Protein AF-A0A078JDI0-F1 (afdb_monomer)

Foldseek 3Di:
DVVVVVLVVQACAPAEEEQEQLLDDPSVVVQVSNQVRHYQYEYEDQDPVSQVVSVVVCVVVVGNYHYDYAQLLDPVRLLVRLVVSCVVSVLAHQEYEAEFADFDWDAPVPDDPVNLSVRCSGLAVSLVSNCVSSVSNNVVNVRHDYHYDADVLQEAPDRIGVSSVVSRHDADQEEEEEQDPVVVVVVVVVCVVRVHNYHYDYADLLDPVRLLVVLVVVCVVVVLADAEAELEWADDDWDDPVPDDPVNLSVRCSGQAVSLVSNCVSSLSNNLVNLRHEYEYAAALLLVPPPPTDPSSNVSSVVLLVVQLVCCVVCVVSNHAGEYEHEYAEPDVNPVPVDDPVSQQVLLVLQPVSHHHYPVLVVVVSVCCSDVVVSVPHSYYHYRYNCNSVPDDDDDPPD

Mean predicted aligned error: 15.08 Å

InterPro domains:
  IPR002347 Short-chain dehydrogenase/reductase SDR [PF00106] (15-170)
  IPR002347 Short-chain dehydrogenase/reductase SDR [PF13561] (171-389)
  IPR002347 Short-chain dehydrogenase/reductase SDR [PR00080] (224-235)
  IPR002347 Short-chain dehydrogenase/reductase SDR [PR00080] (277-285)
  IPR002347 Short-ch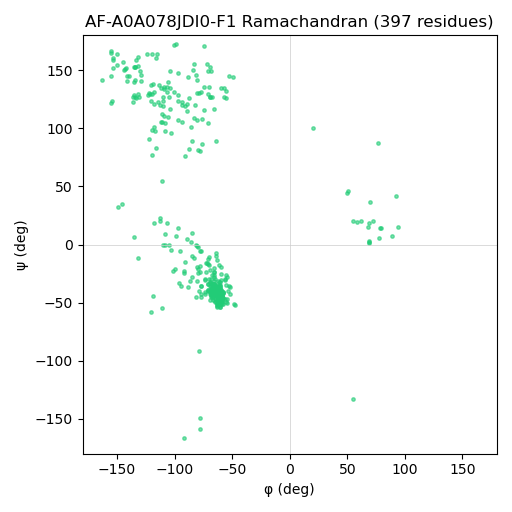ain dehydrogenase/reductase SDR [PR00080] (297-316)
  IPR002347 Short-chain dehydrogenase/reductase SDR [PR00081] (16-33)
  IPR002347 Short-chain dehydrogenase/reductase SDR [PR00081] (91-102)
  IPR002347 Short-chain dehydrogenase/reductase SDR [PR00081] (138-154)
  IPR020904 Short-chain dehydrogenase/reductase, conserved site [PS00061] (151-179)
  IPR020904 Short-chain dehydrogenase/reductase, conserved site [PS00061] (284-312)
  IPR036291 NAD(P)-binding domain superfamily [SSF51735] (9-170)
  IPR036291 NAD(P)-binding domain superfamily [SSF51735] (171-390)
  IPR045000 Tropinone reductase [PTHR42898] (169-394)

Nearest PDB structures (foldseek):
  5ff9-assembly1_C  TM=8.479E-01  e=9.701E-28  Narcissus pseudonarcissus
  5ff9-assembly1_B  TM=6.289E-01  e=5.044E-28  Narcissus pseudonarcissus
  5feu-assembly1_A  TM=5.277E-01  e=5.327E-28  Narcissus pseudonarcissus
  6y4d-assembly1_A  TM=5.076E-01  e=6.995E-28  Zephyranthes treatiae
  2ae1-assembly1_A  TM=6.088E-01  e=2.661E-25  Datura stramonium

Solvent-accessible surface area (backbone atoms only — not comparable to full-atom values): 21263 Å² total; per-residue (Å²): 119,74,73,57,62,56,49,61,74,68,49,33,67,88,35,30,34,39,33,33,39,23,72,48,70,70,28,28,53,50,50,53,53,45,29,73,33,42,20,40,35,39,30,25,30,71,52,58,70,62,41,51,51,51,44,51,52,39,47,74,73,71,36,54,58,49,73,47,74,34,52,58,62,39,69,71,42,47,51,52,50,52,53,49,50,32,64,77,40,76,40,27,34,23,34,40,34,40,45,46,68,69,80,79,80,39,49,68,91,72,61,48,74,66,56,47,50,49,32,40,32,30,38,35,50,28,47,51,51,50,49,62,70,39,43,67,20,21,59,68,46,77,58,49,46,80,44,75,64,73,51,72,48,11,71,44,94,49,90,54,26,54,62,51,18,59,51,38,48,68,82,74,82,43,77,48,70,35,70,50,58,70,64,46,52,53,52,45,51,54,38,47,75,72,69,48,57,60,49,73,46,76,33,49,58,65,40,67,70,41,49,53,52,50,49,53,52,50,35,63,76,40,77,42,37,40,42,71,46,74,40,60,64,70,70,82,80,79,49,61,75,92,72,58,48,74,65,57,50,51,51,34,41,36,35,39,34,49,28,46,52,51,51,49,61,72,40,42,68,21,18,41,65,44,63,54,11,31,36,39,35,55,43,28,36,48,31,78,40,88,76,93,63,28,64,63,48,22,48,32,23,27,49,46,40,51,46,17,33,50,46,20,64,74,32,41,92,48,45,28,34,14,29,16,37,15,38,43,69,42,71,41,71,68,47,66,77,71,47,59,71,66,59,52,50,53,50,17,73,64,18,74,67,59,48,67,44,51,61,65,67,55,49,53,50,55,54,48,59,68,34,79,91,26,71,88,62,52,37,44,71,47,75,56,37,59,53,41,89,73,64,80,86,85,86,72,90,82,126

Sequence (399 aa):
MAGEDQRRRWSLQGKTALVTGGTKGIGHAIVEELAGFGAIIHTCARDEAHLNECLSDWKNKGFQVTGSVCDASSWTEREKLMQTVSTLFDAKLSILINNVGAIRSKPTIENTAEDFSFHISTNLESAYHFSQLAHPLLKSSGCGNIVFISSVAGVVSFGISSIYCATKGFGAIIHTCARDEAHLNECLSDWKKKGFQVTGSVCDASSWTEREKLMQTVSTLFDAKLSILINNVGAIRSKPTIENTAEDFSFHISTNLESAYHFSQLAHPLLKSSGCGSIVFISSVTGVVSCGVSSIYSATKGAMNQLARNLACEWASDGIRAIAIAPAVIATPLVEYGFDDEFKKAMESTNPLGRLGKPEEVASLVAFLCMPAASYITGQTICVDGGLSVKGFSYQPHA

pLDDT: mean 83.12, std 15.09, range [31.0, 98.5]

Secondary structure (DSSP, 8-state):
-HHHHHHHHT--TT-EEEEETTTSHHHHHHHHHHHHTT-EEEEEES-HHHHHHHHHHHHHTT--EEEEE--TT-HHHHHHHHHHHHHHTTT---EEEE---------GGG--HHHHHHHHIIIIIHHHHHHHHHHHHHHHTSS-EEEE---GGGTS--SS-HHHHHHH-----EEEEES-HHHHHHHHHHHHHTT--EEEEE--TT-HHHHHHHHHHHHHHTTT---EEEE---------GGG--HHHHHHHIIIIIIHHHHHHHHHHHHHHHHTS-EEEEE--GGGTS--SS-HHHHHHHHHHHHHHHHHHHHTGGGT-EEEEEEE-SB-SHHHHHHS-HHHHHHHHHHSTTSSPBPHHHHHHHHHHHHSGGGTT--S-EEEESTTGGG------S--

Organism: Brassica napus (NCBI:txid3708)

Structure (mmCIF, N/CA/C/O backbone):
data_AF-A0A078JDI0-F1
#
_entry.id   AF-A0A078JDI0-F1
#
loop_
_atom_site.group_PDB
_atom_site.id
_atom_site.type_symbol
_atom_site.label_atom_id
_atom_site.label_alt_id
_atom_site.label_comp_id
_atom_site.label_asym_id
_atom_site.label_entity_id
_atom_site.label_seq_id
_atom_site.pdbx_PDB_ins_code
_atom_site.Cartn_x
_atom_site.Cartn_y
_atom_site.Cartn_z
_atom_site.occupancy
_atom_site.B_iso_or_equiv
_atom_site.auth_seq_id
_atom_site.auth_comp_id
_atom_site.auth_asym_id
_atom_site.auth_atom_id
_atom_site.pdbx_PDB_model_num
ATOM 1 N N . MET A 1 1 ? -29.525 -24.671 -8.261 1.00 44.69 1 MET A N 1
ATOM 2 C CA . MET A 1 1 ? -28.460 -24.825 -7.243 1.00 44.69 1 MET A CA 1
ATOM 3 C C . MET A 1 1 ? -27.454 -23.661 -7.192 1.00 44.69 1 MET A C 1
ATOM 5 O O . MET A 1 1 ? -26.904 -23.440 -6.128 1.00 44.69 1 MET A O 1
ATOM 9 N N . ALA A 1 2 ? -27.265 -22.835 -8.238 1.00 39.09 2 ALA A N 1
ATOM 10 C CA . ALA A 1 2 ? -26.361 -21.663 -8.180 1.00 39.09 2 ALA A CA 1
ATOM 11 C C . ALA A 1 2 ? -26.790 -20.534 -7.203 1.00 39.09 2 ALA A C 1
ATOM 13 O O . ALA A 1 2 ? -25.954 -19.771 -6.728 1.00 39.09 2 ALA A O 1
ATOM 14 N N . GLY A 1 3 ? -28.084 -20.435 -6.868 1.00 40.25 3 GLY A N 1
ATOM 15 C CA . GLY A 1 3 ? -28.626 -19.377 -5.999 1.00 40.25 3 GLY A CA 1
ATOM 16 C C . GLY A 1 3 ? -28.502 -19.610 -4.484 1.00 40.25 3 GLY A C 1
ATOM 17 O O . GLY A 1 3 ? -28.750 -18.678 -3.720 1.00 40.25 3 GLY A O 1
ATOM 18 N N . GLU A 1 4 ? -28.146 -20.816 -4.029 1.00 38.16 4 GLU A N 1
ATOM 19 C CA . GLU A 1 4 ? -27.865 -21.096 -2.605 1.00 38.16 4 GLU A CA 1
ATOM 20 C C . GLU A 1 4 ? -26.397 -20.828 -2.258 1.00 38.16 4 GLU A C 1
ATOM 22 O O . GLU A 1 4 ? -26.102 -20.275 -1.201 1.00 38.16 4 GLU A O 1
ATOM 27 N N . ASP A 1 5 ? -25.480 -21.121 -3.180 1.00 39.25 5 ASP A N 1
ATOM 28 C CA . ASP A 1 5 ? -24.040 -20.920 -2.987 1.00 39.25 5 ASP A CA 1
ATOM 29 C C . ASP A 1 5 ? -23.643 -19.430 -3.055 1.00 39.25 5 ASP A C 1
ATOM 31 O O . ASP A 1 5 ? -22.752 -18.962 -2.347 1.00 39.25 5 ASP A O 1
ATOM 35 N N . GLN A 1 6 ? -24.375 -18.627 -3.839 1.00 36.38 6 GLN A N 1
ATOM 36 C CA . GLN A 1 6 ? -24.262 -17.162 -3.822 1.00 36.38 6 GLN A CA 1
ATOM 37 C C . GLN A 1 6 ? -24.776 -16.554 -2.507 1.00 36.38 6 GLN A C 1
ATOM 39 O O . GLN A 1 6 ? -24.150 -15.635 -1.985 1.00 36.38 6 GLN A O 1
ATOM 44 N N . ARG A 1 7 ? -25.865 -17.098 -1.940 1.00 44.94 7 ARG A N 1
ATOM 45 C CA . ARG A 1 7 ? -26.418 -16.668 -0.642 1.00 44.94 7 ARG A CA 1
ATOM 46 C C . ARG A 1 7 ? -25.513 -17.029 0.536 1.00 44.94 7 ARG A C 1
ATOM 48 O O . ARG A 1 7 ? -25.446 -16.265 1.488 1.00 44.94 7 ARG A O 1
ATOM 55 N N . ARG A 1 8 ? -24.768 -18.138 0.463 1.00 50.22 8 ARG A N 1
ATOM 56 C CA . ARG A 1 8 ? -23.775 -18.510 1.489 1.00 50.22 8 ARG A CA 1
ATOM 57 C C . ARG A 1 8 ? -22.541 -17.601 1.512 1.00 50.22 8 ARG A C 1
ATOM 59 O O . ARG A 1 8 ? -21.971 -17.412 2.579 1.00 50.22 8 ARG A O 1
ATOM 66 N N . ARG A 1 9 ? -22.139 -17.024 0.370 1.00 52.31 9 ARG A N 1
ATOM 67 C CA . ARG A 1 9 ? -20.996 -16.086 0.290 1.00 52.31 9 ARG A CA 1
ATOM 68 C C . ARG A 1 9 ? -21.288 -14.701 0.873 1.00 52.31 9 ARG A C 1
ATOM 70 O O . ARG A 1 9 ? -20.370 -14.064 1.374 1.00 52.31 9 ARG A O 1
ATOM 77 N N . TRP A 1 10 ? -22.541 -14.253 0.813 1.00 69.12 10 TRP A N 1
ATOM 78 C CA . TRP A 1 10 ? -23.002 -12.958 1.329 1.00 69.12 10 TRP A CA 1
ATOM 79 C C . TRP A 1 10 ? -23.904 -13.162 2.546 1.00 69.12 10 TRP A C 1
ATOM 81 O O . TRP A 1 10 ? -25.061 -12.752 2.561 1.00 69.12 10 TRP A O 1
ATOM 91 N N . SER A 1 11 ? -23.393 -13.876 3.548 1.00 77.12 11 SER A N 1
ATOM 92 C CA . SER A 1 11 ? -24.109 -14.124 4.794 1.00 77.12 11 SER A CA 1
ATOM 93 C C . SER A 1 11 ? -23.160 -14.058 5.981 1.00 77.12 11 SER A C 1
ATOM 95 O O . SER A 1 11 ? -22.030 -14.541 5.931 1.00 77.12 11 SER A O 1
ATOM 97 N N . LEU A 1 12 ? -23.659 -13.479 7.067 1.00 82.38 12 LEU A N 1
ATOM 98 C CA . LEU A 1 12 ? -23.045 -13.460 8.388 1.00 82.38 12 LEU A CA 1
ATOM 99 C C . LEU A 1 12 ? -23.864 -14.279 9.393 1.00 82.38 12 LEU A C 1
ATOM 101 O O . LEU A 1 12 ? -23.715 -14.103 10.601 1.00 82.38 12 LEU A O 1
ATOM 105 N N . GLN A 1 13 ? -24.712 -15.194 8.912 1.00 85.31 13 GLN A N 1
ATOM 106 C CA . GLN A 1 13 ? -25.528 -16.044 9.770 1.00 85.31 13 GLN A CA 1
ATOM 107 C C . GLN A 1 13 ? -24.643 -16.814 10.761 1.00 85.31 13 GLN A C 1
ATOM 109 O O . GLN A 1 13 ? -23.697 -17.504 10.376 1.00 85.31 13 GLN A O 1
ATOM 114 N N . GLY A 1 14 ? -24.955 -16.688 12.052 1.00 83.06 14 GLY A N 1
ATOM 115 C CA . GLY A 1 14 ? -24.195 -17.329 13.129 1.00 83.06 14 GLY A CA 1
ATOM 116 C C . GLY A 1 14 ? -22.876 -16.635 13.485 1.00 83.06 14 GLY A C 1
ATOM 117 O O . GLY A 1 14 ? -22.131 -17.159 14.310 1.00 83.06 14 GLY A O 1
ATOM 118 N N . LYS A 1 15 ? -22.571 -15.470 12.895 1.00 90.75 15 LYS A N 1
ATOM 119 C CA . LYS A 1 15 ? -21.456 -14.614 13.319 1.00 90.75 15 LYS A CA 1
ATOM 120 C C . LYS A 1 15 ? -21.915 -13.640 14.396 1.00 90.75 15 LYS A C 1
ATOM 122 O O . LYS A 1 15 ? -23.029 -13.125 14.355 1.00 90.75 15 LYS A O 1
ATOM 127 N N . THR A 1 16 ? -21.022 -13.369 15.337 1.00 97.00 16 THR A N 1
ATOM 128 C CA . THR A 1 16 ? -21.216 -12.415 16.434 1.00 97.00 16 THR A CA 1
ATOM 129 C C . THR A 1 16 ? -20.347 -11.183 16.216 1.00 97.00 16 THR A C 1
ATOM 131 O O . THR A 1 16 ? -19.163 -11.315 15.897 1.00 97.00 16 THR A O 1
ATOM 134 N N . ALA A 1 17 ? -20.899 -9.983 16.382 1.00 94.56 17 ALA A N 1
ATOM 135 C CA . ALA A 1 17 ? -20.176 -8.737 16.146 1.00 94.56 17 ALA A CA 1
ATOM 136 C C . ALA A 1 17 ? -20.290 -7.761 17.320 1.00 94.56 17 ALA A C 1
ATOM 138 O O . ALA A 1 17 ? -21.361 -7.604 17.902 1.00 94.56 17 ALA A O 1
ATOM 139 N N . LEU A 1 18 ? -19.194 -7.068 17.628 1.00 98.12 18 LEU A N 1
ATOM 140 C CA . LEU A 1 18 ? -19.168 -5.895 18.494 1.00 98.12 18 LEU A CA 1
ATOM 141 C C . LEU A 1 18 ? -18.877 -4.666 17.636 1.00 98.12 18 LEU A C 1
ATOM 143 O O . LEU A 1 18 ? -17.809 -4.587 17.030 1.00 98.12 18 LEU A O 1
ATOM 147 N N . VAL A 1 19 ? -19.795 -3.700 17.613 1.00 96.38 19 VAL A N 1
ATOM 148 C CA . VAL A 1 19 ? -19.580 -2.400 16.961 1.00 96.38 19 VAL A CA 1
ATOM 149 C C . VAL A 1 19 ? -19.492 -1.317 18.024 1.00 96.38 19 VAL A C 1
ATOM 151 O O . VAL A 1 19 ? -20.477 -1.014 18.694 1.00 96.38 19 VAL A O 1
ATOM 154 N N . THR A 1 20 ? -18.317 -0.714 18.201 1.00 95.81 20 THR A N 1
ATOM 155 C CA . THR A 1 20 ? -18.174 0.367 19.180 1.00 95.81 20 THR A CA 1
ATOM 156 C C . THR A 1 20 ? -18.757 1.666 18.615 1.00 95.81 20 THR A C 1
ATOM 158 O O . THR A 1 20 ? -18.453 2.058 17.491 1.00 95.81 20 THR A O 1
ATOM 161 N N . GLY A 1 21 ? -19.598 2.376 19.371 1.00 93.25 21 GLY A N 1
ATOM 162 C CA . GLY A 1 21 ? -20.202 3.634 18.909 1.00 93.25 21 GLY A CA 1
ATOM 163 C C . GLY A 1 21 ? -21.239 3.450 17.796 1.00 93.25 21 GLY A C 1
ATOM 164 O O . GLY A 1 21 ? -21.283 4.253 16.866 1.00 93.25 21 GLY A O 1
ATOM 165 N N . GLY A 1 22 ? -22.037 2.382 17.838 1.00 90.75 22 GLY A N 1
ATOM 166 C CA . GLY A 1 22 ? -22.878 1.975 16.709 1.00 90.75 22 GLY A CA 1
ATOM 167 C C . GLY A 1 22 ? -24.241 2.659 16.589 1.00 90.75 22 GLY A C 1
ATOM 168 O O . GLY A 1 22 ? -25.044 2.204 15.797 1.00 90.75 22 GLY A O 1
ATOM 169 N N . THR A 1 23 ? -24.548 3.704 17.359 1.00 92.62 23 THR A N 1
ATOM 170 C CA . THR A 1 23 ? -25.898 4.313 17.378 1.00 92.62 23 THR A CA 1
ATOM 171 C C . THR A 1 23 ? -26.072 5.517 16.452 1.00 92.62 23 THR A C 1
ATOM 173 O O . THR A 1 23 ? -27.166 6.069 16.353 1.00 92.62 23 THR A O 1
ATOM 176 N N . LYS A 1 24 ? -24.997 5.984 15.801 1.00 86.00 24 LYS A N 1
ATOM 177 C CA . LYS A 1 24 ? -25.021 7.125 14.869 1.00 86.00 24 LYS A CA 1
ATOM 178 C C . LYS A 1 24 ? -24.043 6.906 13.711 1.00 86.00 24 LYS A C 1
ATOM 180 O O . LYS A 1 24 ? -23.056 6.182 13.845 1.00 86.00 24 LYS A O 1
ATOM 185 N N . GLY A 1 25 ? -24.295 7.581 12.588 1.00 88.75 25 GLY A N 1
ATOM 186 C CA . GLY A 1 25 ? -23.366 7.686 11.456 1.00 88.75 25 GLY A CA 1
ATOM 187 C C . GLY A 1 25 ? -22.891 6.337 10.904 1.00 88.75 25 GLY A C 1
ATOM 188 O O . GLY A 1 25 ? -23.691 5.430 10.693 1.00 88.75 25 GLY A O 1
ATOM 189 N N . ILE A 1 26 ? -21.576 6.213 10.683 1.00 70.94 26 ILE A N 1
ATOM 190 C CA . ILE A 1 26 ? -20.941 5.005 10.124 1.00 70.94 26 ILE A CA 1
ATOM 191 C C . ILE A 1 26 ? -21.218 3.780 11.001 1.00 70.94 26 ILE A C 1
ATOM 193 O O . ILE A 1 26 ? -21.574 2.728 10.482 1.00 70.94 26 ILE A O 1
ATOM 197 N N . GLY A 1 27 ? -21.117 3.923 12.325 1.00 79.81 27 GLY A N 1
ATOM 198 C CA . GLY A 1 27 ? -21.393 2.833 13.258 1.00 79.81 27 GLY A CA 1
ATOM 199 C C . GLY A 1 27 ? -22.818 2.289 13.123 1.00 79.81 27 GLY A C 1
ATOM 200 O O . GLY A 1 27 ? -22.993 1.076 13.092 1.00 79.81 27 GLY A O 1
ATOM 201 N N . HIS A 1 28 ? -23.813 3.171 12.970 1.00 92.81 28 HIS A N 1
ATOM 202 C CA . HIS A 1 28 ? -25.216 2.784 12.744 1.00 92.81 28 HIS A CA 1
ATOM 203 C C . HIS A 1 28 ? -25.392 2.009 11.444 1.00 92.81 28 HIS A C 1
ATOM 205 O O . HIS A 1 28 ? -25.996 0.940 11.440 1.00 92.81 28 HIS A O 1
ATOM 211 N N . ALA A 1 29 ? -24.824 2.518 10.349 1.00 74.00 29 ALA A N 1
ATOM 212 C CA . ALA A 1 29 ? -24.892 1.852 9.052 1.00 74.00 29 ALA A CA 1
ATOM 213 C C . ALA A 1 29 ? -24.214 0.471 9.081 1.00 74.00 29 ALA A C 1
ATOM 215 O O . ALA A 1 29 ? -24.754 -0.489 8.541 1.00 74.00 29 ALA A O 1
ATOM 216 N N . ILE A 1 30 ? -23.070 0.348 9.766 1.00 76.44 30 ILE A N 1
ATOM 217 C CA . ILE A 1 30 ? -22.388 -0.937 9.956 1.00 76.44 30 ILE A CA 1
ATOM 218 C C . ILE A 1 30 ? -23.271 -1.909 10.744 1.00 76.44 30 ILE A C 1
ATOM 220 O O . ILE A 1 30 ? -23.368 -3.071 10.361 1.00 76.44 30 ILE A O 1
ATOM 224 N N . VAL A 1 31 ? -23.924 -1.461 11.823 1.00 89.62 31 VAL A N 1
ATOM 225 C CA . VAL A 1 31 ? -24.848 -2.317 12.587 1.00 89.62 31 VAL A CA 1
ATOM 226 C C . VAL A 1 31 ? -25.983 -2.823 11.693 1.00 89.62 31 VAL A C 1
ATOM 228 O O . VAL A 1 31 ? -26.248 -4.022 11.693 1.00 89.62 31 VAL A O 1
ATOM 231 N N . GLU A 1 32 ? -26.621 -1.950 10.908 1.00 89.12 32 GLU A N 1
ATOM 232 C CA . GLU A 1 32 ? -27.727 -2.353 10.029 1.00 89.12 32 GLU A CA 1
ATOM 233 C C . GLU A 1 32 ? -27.294 -3.319 8.925 1.00 89.12 32 GLU A C 1
ATOM 235 O O . GLU A 1 32 ? -27.975 -4.317 8.705 1.00 89.12 32 GLU A O 1
ATOM 240 N N . GLU A 1 33 ? -26.153 -3.078 8.278 1.00 87.69 33 GLU A N 1
ATOM 241 C CA . GLU A 1 33 ? -25.631 -3.971 7.238 1.00 87.69 33 GLU A CA 1
ATOM 242 C C . GLU A 1 33 ? -25.257 -5.343 7.807 1.00 87.69 33 GLU A C 1
ATOM 244 O O . GLU A 1 33 ? -25.703 -6.376 7.305 1.00 87.69 33 GLU A O 1
ATOM 249 N N . LEU A 1 34 ? -24.491 -5.382 8.906 1.00 81.88 34 LEU A N 1
ATOM 250 C CA . LEU A 1 34 ? -24.111 -6.650 9.534 1.00 81.88 34 LEU A CA 1
ATOM 251 C C . LEU A 1 34 ? -25.353 -7.437 9.990 1.00 81.88 34 LEU A C 1
ATOM 253 O O . LEU A 1 34 ? -25.401 -8.660 9.827 1.00 81.88 34 LEU A O 1
ATOM 257 N N . ALA A 1 35 ? -26.368 -6.748 10.521 1.00 89.88 35 ALA A N 1
ATOM 258 C CA . ALA A 1 35 ? -27.611 -7.371 10.959 1.00 89.88 35 ALA A CA 1
ATOM 259 C C . ALA A 1 35 ? -28.457 -7.857 9.775 1.00 89.88 35 ALA A C 1
ATOM 261 O O . ALA A 1 35 ? -29.004 -8.958 9.832 1.00 89.88 35 ALA A O 1
ATOM 262 N N . GLY A 1 36 ? -28.507 -7.088 8.683 1.00 83.75 36 GLY A N 1
ATOM 263 C CA . GLY A 1 36 ? -29.169 -7.462 7.433 1.00 83.75 36 GLY A CA 1
ATOM 264 C C . GLY A 1 36 ? -28.593 -8.735 6.807 1.00 83.75 36 GLY A C 1
ATOM 265 O O . GLY A 1 36 ? -29.333 -9.518 6.213 1.00 83.75 36 GLY A O 1
ATOM 266 N N . PHE A 1 37 ? -27.300 -9.006 7.019 1.00 82.50 37 PHE A N 1
ATOM 267 C CA . PHE A 1 37 ? -26.654 -10.261 6.618 1.00 82.50 37 PHE A CA 1
ATOM 268 C C . PHE A 1 37 ? -26.777 -11.403 7.645 1.00 82.50 37 PHE A C 1
ATOM 270 O O . PHE A 1 37 ? -26.265 -12.499 7.395 1.00 82.50 37 PHE A O 1
ATOM 277 N N . GLY A 1 38 ? -27.468 -11.193 8.769 1.00 86.50 38 GLY A N 1
ATOM 278 C CA . GLY A 1 38 ? -27.785 -12.229 9.759 1.00 86.50 38 GLY A CA 1
ATOM 279 C C . GLY A 1 38 ? -26.801 -12.356 10.927 1.00 86.50 38 GLY A C 1
ATOM 280 O O . GLY A 1 38 ? -26.828 -13.375 11.624 1.00 86.50 38 GLY A O 1
ATOM 281 N N . ALA A 1 39 ? -25.932 -11.363 11.154 1.00 89.81 39 ALA A N 1
ATOM 282 C CA . ALA A 1 39 ? -25.074 -11.336 12.338 1.00 89.81 39 ALA A CA 1
ATOM 283 C C . ALA A 1 39 ? -25.878 -11.047 13.619 1.00 89.81 39 ALA A C 1
ATOM 285 O O . ALA A 1 39 ? -26.858 -10.301 13.606 1.00 89.81 39 ALA A O 1
ATOM 286 N N . ILE A 1 40 ? -25.414 -11.591 14.745 1.00 97.56 40 ILE A N 1
ATOM 287 C CA . ILE A 1 40 ? -25.876 -11.228 16.090 1.00 97.56 40 ILE A CA 1
ATOM 288 C C . ILE A 1 40 ? -24.938 -10.145 16.619 1.00 97.56 40 ILE A C 1
ATOM 290 O O . ILE A 1 40 ? -23.725 -10.346 16.683 1.00 97.56 40 ILE A O 1
ATOM 294 N N . ILE A 1 41 ? -25.475 -8.986 16.985 1.00 97.81 41 ILE A N 1
ATOM 295 C CA . ILE A 1 41 ? -24.673 -7.790 17.244 1.00 97.81 41 ILE A CA 1
ATOM 296 C C . ILE A 1 41 ? -24.845 -7.323 18.684 1.00 97.81 41 ILE A C 1
ATOM 298 O O . ILE A 1 41 ? -25.951 -7.272 19.223 1.00 97.81 41 ILE A O 1
ATOM 302 N N . HIS A 1 42 ? -23.734 -6.927 19.294 1.00 98.50 42 HIS A N 1
ATOM 303 C CA . HIS A 1 42 ? -23.716 -6.064 20.459 1.00 98.50 42 HIS A CA 1
ATOM 304 C C . HIS A 1 42 ? -23.107 -4.723 20.047 1.00 98.50 42 HIS A C 1
ATOM 306 O O . HIS A 1 42 ? -22.098 -4.679 19.344 1.00 98.50 42 HIS A O 1
ATOM 312 N N . THR A 1 43 ? -23.715 -3.617 20.450 1.00 98.12 43 THR A N 1
ATOM 313 C CA . THR A 1 43 ? -23.192 -2.273 20.191 1.00 98.12 43 THR A CA 1
ATOM 314 C C . THR A 1 43 ? -23.021 -1.505 21.491 1.00 98.12 43 THR A C 1
ATOM 316 O O . THR A 1 43 ? -23.557 -1.883 22.532 1.00 98.12 43 THR A O 1
ATOM 319 N N . CYS A 1 44 ? -22.266 -0.416 21.460 1.00 97.50 44 CYS A N 1
ATOM 320 C CA . CYS A 1 44 ? -22.196 0.485 22.599 1.00 97.50 44 CYS A CA 1
ATOM 321 C C . CYS A 1 44 ? -22.285 1.948 22.186 1.00 97.50 44 CYS A C 1
ATOM 323 O O . CYS A 1 44 ? -21.912 2.327 21.075 1.00 97.50 44 CYS A O 1
ATOM 325 N N . ALA A 1 45 ? -22.785 2.773 23.099 1.00 95.75 45 ALA A N 1
ATOM 326 C CA . ALA A 1 45 ? -22.801 4.224 22.982 1.00 95.75 45 ALA A CA 1
ATOM 327 C C . ALA A 1 45 ? -22.847 4.861 24.376 1.00 95.75 45 ALA A C 1
ATOM 329 O O . ALA A 1 45 ? -23.116 4.186 25.362 1.00 95.75 45 ALA A O 1
ATOM 330 N N . ARG A 1 46 ? -22.594 6.169 24.457 1.00 94.44 46 ARG A N 1
ATOM 331 C CA . ARG A 1 46 ? -22.624 6.915 25.730 1.00 94.44 46 ARG A CA 1
ATOM 332 C C . ARG A 1 46 ? -24.020 7.399 26.122 1.00 94.44 46 ARG A C 1
ATOM 334 O O . ARG A 1 46 ? -24.290 7.598 27.295 1.00 94.44 46 ARG A O 1
ATOM 341 N N . ASP A 1 47 ? -24.873 7.631 25.130 1.00 95.44 47 ASP A N 1
ATOM 342 C CA . ASP A 1 47 ? -26.228 8.146 25.315 1.00 95.44 47 ASP A CA 1
ATOM 343 C C . ASP A 1 47 ? -27.206 6.973 25.392 1.00 95.44 47 ASP A C 1
ATOM 345 O O . ASP A 1 47 ? -27.476 6.315 24.385 1.00 95.44 47 ASP A O 1
ATOM 349 N N . GLU A 1 48 ? -27.685 6.691 26.601 1.00 95.75 48 GLU A N 1
ATOM 350 C CA . GLU A 1 48 ? -28.586 5.575 26.881 1.00 95.75 48 GLU A CA 1
ATOM 351 C C . GLU A 1 48 ? -29.947 5.732 26.197 1.00 95.75 48 GLU A C 1
ATOM 353 O O . GLU A 1 48 ? -30.478 4.763 25.657 1.00 95.75 48 GLU A O 1
ATOM 358 N N . ALA A 1 49 ? -30.502 6.946 26.172 1.00 96.06 49 ALA A N 1
ATOM 359 C CA . ALA A 1 49 ? -31.813 7.191 25.582 1.00 96.06 49 ALA A CA 1
ATOM 360 C C . ALA A 1 49 ? -31.779 6.932 24.070 1.00 96.06 49 ALA A C 1
ATOM 362 O O . ALA A 1 49 ? -32.588 6.158 23.556 1.00 96.06 49 ALA A O 1
ATOM 363 N N . HIS A 1 50 ? -30.781 7.496 23.382 1.00 96.25 50 HIS A N 1
ATOM 364 C CA . HIS A 1 50 ? -30.597 7.303 21.940 1.00 96.25 50 HIS A CA 1
ATOM 365 C C . HIS A 1 50 ? -30.215 5.854 21.589 1.00 96.25 50 HIS A C 1
ATOM 367 O O . HIS A 1 50 ? -30.628 5.325 20.557 1.00 96.25 50 HIS A O 1
ATOM 373 N N . LEU A 1 51 ? -29.443 5.175 22.449 1.00 97.44 51 LEU A N 1
ATOM 374 C CA . LEU A 1 51 ? -29.162 3.744 22.298 1.00 97.44 51 LEU A CA 1
ATOM 375 C C . LEU A 1 51 ? -30.448 2.912 22.371 1.00 97.44 51 LEU A C 1
ATOM 377 O O . LEU A 1 51 ? -30.664 2.061 21.511 1.00 97.44 51 LEU A O 1
ATOM 381 N N . ASN A 1 52 ? -31.307 3.170 23.356 1.00 97.75 52 ASN A N 1
ATOM 382 C CA . ASN A 1 52 ? -32.558 2.435 23.539 1.00 97.75 52 ASN A CA 1
ATOM 383 C C . ASN A 1 52 ? -33.546 2.656 22.384 1.00 97.75 52 ASN A C 1
ATOM 385 O O . ASN A 1 52 ? -34.222 1.709 21.979 1.00 97.75 52 ASN A O 1
ATOM 389 N N . GLU A 1 53 ? -33.590 3.861 21.812 1.00 97.69 53 GLU A N 1
ATOM 390 C CA . GLU A 1 53 ? -34.356 4.149 20.594 1.00 97.69 53 GLU A CA 1
ATOM 391 C C . GLU A 1 53 ? -33.867 3.293 19.413 1.00 97.69 53 GLU A C 1
ATOM 393 O O . GLU A 1 53 ? -34.649 2.536 18.836 1.00 97.69 53 GLU A O 1
ATOM 398 N N . CYS A 1 54 ? -32.556 3.294 19.134 1.00 96.88 54 CYS A N 1
ATOM 399 C CA . CYS A 1 54 ? -31.975 2.479 18.059 1.00 96.88 54 CYS A CA 1
ATOM 400 C C . CYS A 1 54 ? -32.236 0.976 18.259 1.00 96.88 54 CYS A C 1
ATOM 402 O O . CYS A 1 54 ? -32.545 0.261 17.306 1.00 96.88 54 CYS A O 1
ATOM 404 N N . LEU A 1 55 ? -32.135 0.480 19.499 1.00 98.12 55 LEU A N 1
ATOM 405 C CA . LEU A 1 55 ? -32.421 -0.921 19.824 1.00 98.12 55 LEU A CA 1
ATOM 406 C C . LEU A 1 55 ? -33.892 -1.278 19.577 1.00 98.12 55 LEU A C 1
ATOM 408 O O . LEU A 1 55 ? -34.176 -2.365 19.073 1.00 98.12 55 LEU A O 1
ATOM 412 N N . SER A 1 56 ? -34.821 -0.373 19.898 1.00 97.75 56 SER A N 1
ATOM 413 C CA . SER A 1 56 ? -36.242 -0.541 19.583 1.00 97.75 56 SER A CA 1
ATOM 414 C C . SER A 1 56 ? -36.468 -0.609 18.069 1.00 97.75 56 SER A C 1
ATOM 416 O O . SER A 1 56 ? -37.156 -1.509 17.585 1.00 97.75 56 SER A O 1
ATOM 418 N N . ASP A 1 57 ? -35.822 0.272 17.306 1.00 96.62 57 ASP A N 1
ATOM 419 C CA . ASP A 1 57 ? -35.936 0.305 15.847 1.00 96.62 57 ASP A CA 1
ATOM 420 C C . ASP A 1 57 ? -35.363 -0.949 15.182 1.00 96.62 57 ASP A C 1
ATOM 422 O O . ASP A 1 57 ? -36.019 -1.567 14.340 1.00 96.62 57 ASP A O 1
ATOM 426 N N . TRP A 1 58 ? -34.168 -1.388 15.581 1.00 97.81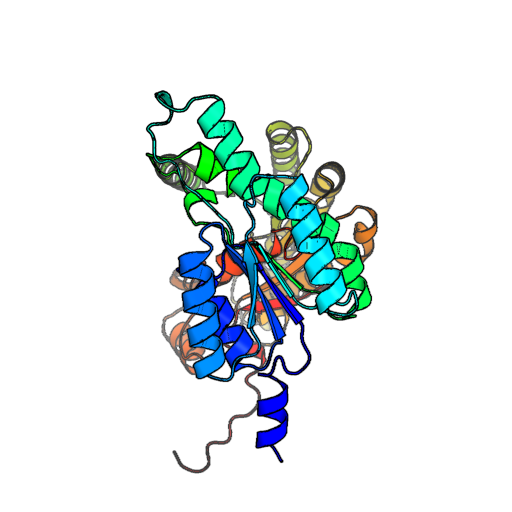 58 TRP A N 1
ATOM 427 C CA . TRP A 1 58 ? -33.571 -2.621 15.064 1.00 97.81 58 TRP A CA 1
ATOM 428 C C . TRP A 1 58 ? -34.388 -3.854 15.443 1.00 97.81 58 TRP A C 1
ATOM 430 O O . TRP A 1 58 ? -34.558 -4.749 14.614 1.00 97.81 58 TRP A O 1
ATOM 440 N N . LYS A 1 59 ? -34.981 -3.876 16.641 1.00 97.00 59 LYS A N 1
ATOM 441 C CA . LYS A 1 59 ? -35.918 -4.932 17.037 1.00 97.00 59 LYS A CA 1
ATOM 442 C C . LYS A 1 59 ? -37.162 -4.946 16.146 1.00 97.00 59 LYS A C 1
ATOM 444 O O . LYS A 1 59 ? -37.567 -6.021 15.708 1.00 97.00 59 LYS A O 1
ATOM 449 N N . ASN A 1 60 ? -37.729 -3.784 15.820 1.00 96.56 60 ASN A N 1
ATOM 450 C CA . ASN A 1 60 ? -38.869 -3.669 14.902 1.00 96.56 60 ASN A CA 1
ATOM 451 C C . ASN A 1 60 ? -38.518 -4.108 13.468 1.00 96.56 60 ASN A C 1
ATOM 453 O O . ASN A 1 60 ? -39.372 -4.647 12.768 1.00 96.56 60 ASN A O 1
ATOM 457 N N . LYS A 1 61 ? -37.255 -3.945 13.049 1.00 95.00 61 LYS A N 1
ATOM 458 C CA . LYS A 1 61 ? -36.715 -4.474 11.782 1.00 95.00 61 LYS A CA 1
ATOM 459 C C . LYS A 1 61 ? -36.412 -5.983 11.818 1.00 95.00 61 LYS A C 1
ATOM 461 O O . LYS A 1 61 ? -36.057 -6.551 10.789 1.00 95.00 61 LYS A O 1
ATOM 466 N N . GLY A 1 62 ? -36.549 -6.641 12.972 1.00 95.88 62 GLY A N 1
ATOM 467 C CA . GLY A 1 62 ? -36.248 -8.066 13.150 1.00 95.88 62 GLY A CA 1
ATOM 468 C C . GLY A 1 62 ? -34.757 -8.383 13.311 1.00 95.88 62 GLY A C 1
ATOM 469 O O . GLY A 1 62 ? -34.358 -9.542 13.197 1.00 95.88 62 GLY A O 1
ATOM 470 N N . PHE A 1 63 ? -33.923 -7.377 13.571 1.00 96.69 63 PHE A N 1
ATOM 471 C CA . PHE A 1 63 ? -32.490 -7.555 13.771 1.00 96.69 63 PHE A CA 1
ATOM 472 C C . PHE A 1 63 ? -32.160 -8.021 15.192 1.00 96.69 63 PHE A C 1
ATOM 474 O O . PHE A 1 63 ? -32.782 -7.614 16.174 1.00 96.69 63 PHE A O 1
ATOM 481 N N . GLN A 1 64 ? -31.123 -8.854 15.308 1.00 96.56 64 GLN A N 1
ATOM 482 C CA . GLN A 1 64 ? -30.607 -9.334 16.590 1.00 96.56 64 GLN A CA 1
ATOM 483 C C . GLN A 1 64 ? -29.507 -8.401 17.096 1.00 96.56 64 GLN A C 1
ATOM 485 O O . GLN A 1 64 ? -28.320 -8.714 17.003 1.00 96.56 64 GLN A O 1
ATOM 490 N N . VAL A 1 65 ? -29.911 -7.239 17.613 1.00 98.31 65 VAL A N 1
ATOM 491 C CA . VAL A 1 65 ? -28.992 -6.240 18.171 1.00 98.31 65 VAL A CA 1
ATOM 492 C C . VAL A 1 65 ? -29.286 -6.021 19.649 1.00 98.31 65 VAL A C 1
ATOM 494 O O . VAL A 1 65 ? -30.425 -5.803 20.052 1.00 98.31 65 VAL A O 1
ATOM 497 N N . THR A 1 66 ? -28.238 -6.064 20.458 1.00 98.38 66 THR A N 1
ATOM 498 C CA . THR A 1 66 ? -28.246 -5.667 21.871 1.00 98.38 66 THR A CA 1
ATOM 499 C C . THR A 1 66 ? -27.249 -4.532 22.074 1.00 98.38 66 THR A C 1
ATOM 501 O O . THR A 1 66 ? -26.395 -4.296 21.218 1.00 98.38 66 THR A O 1
ATOM 504 N N . GLY A 1 67 ? -27.322 -3.811 23.191 1.00 97.56 67 GLY A N 1
ATOM 505 C CA . GLY A 1 67 ? -26.344 -2.764 23.451 1.00 97.56 67 GLY A CA 1
ATOM 506 C C . GLY A 1 67 ? -26.126 -2.456 24.919 1.00 97.56 67 GLY A C 1
ATOM 507 O O . GLY A 1 67 ? -26.950 -2.799 25.761 1.00 97.56 67 GLY A O 1
ATOM 508 N N . SER A 1 68 ? -24.988 -1.825 25.195 1.00 97.69 68 SER A N 1
ATOM 509 C CA . SER A 1 68 ? -24.579 -1.379 26.528 1.00 97.69 68 SER A CA 1
ATOM 510 C C . SER A 1 68 ? -24.167 0.088 26.496 1.00 97.69 68 SER A C 1
ATOM 512 O O . SER A 1 68 ? -23.544 0.549 25.533 1.00 97.69 68 SER A O 1
ATOM 514 N N . VAL A 1 69 ? -24.442 0.807 27.582 1.00 97.50 69 VAL A N 1
ATOM 515 C CA . VAL A 1 69 ? -23.846 2.128 27.795 1.00 97.50 69 VAL A CA 1
ATOM 516 C C . VAL A 1 69 ? -22.350 1.954 28.067 1.00 97.50 69 VAL A C 1
ATOM 518 O O . VAL A 1 69 ? -21.968 1.147 28.915 1.00 97.50 69 VAL A O 1
ATOM 521 N N . CYS A 1 70 ? -21.507 2.663 27.316 1.00 96.06 70 CYS A N 1
ATOM 522 C CA . CYS A 1 70 ? -20.054 2.636 27.485 1.00 96.06 70 CYS A CA 1
ATOM 523 C C . CYS A 1 70 ? -19.415 3.932 26.975 1.00 96.06 70 CYS A C 1
ATOM 525 O O . CYS A 1 70 ? -19.549 4.285 25.796 1.00 96.06 70 CYS A O 1
ATOM 527 N N . ASP A 1 71 ? -18.664 4.606 27.843 1.00 95.25 71 ASP A N 1
ATOM 528 C CA . ASP A 1 71 ? -17.660 5.580 27.442 1.00 95.25 71 ASP A CA 1
ATOM 529 C C . ASP A 1 71 ? -16.354 4.870 27.081 1.00 95.25 71 ASP A C 1
ATOM 531 O O . ASP A 1 71 ? -15.610 4.374 27.927 1.00 95.25 71 ASP A O 1
ATOM 535 N N . ALA A 1 72 ? -16.043 4.864 25.786 1.00 91.44 72 ALA A N 1
ATOM 536 C CA . ALA A 1 72 ? -14.827 4.257 25.277 1.00 91.44 72 ALA A CA 1
ATOM 537 C C . ALA A 1 72 ? -13.547 4.924 25.796 1.00 91.44 72 ALA A C 1
ATOM 539 O O . ALA A 1 72 ? -12.491 4.338 25.621 1.00 91.44 72 ALA A O 1
ATOM 540 N N . SER A 1 73 ? -13.573 6.110 26.408 1.00 90.88 73 SER A N 1
ATOM 541 C CA . SER A 1 73 ? -12.399 6.699 27.073 1.00 90.88 73 SER A CA 1
ATOM 542 C C . SER A 1 73 ? -12.120 6.086 28.457 1.00 90.88 73 SER A C 1
ATOM 544 O O . SER A 1 73 ? -10.995 6.144 28.946 1.00 90.88 73 SER A O 1
ATOM 546 N N . SER A 1 74 ? -13.106 5.421 29.065 1.00 94.38 74 SER A N 1
ATOM 547 C CA . SER A 1 74 ? -13.004 4.841 30.404 1.00 94.38 74 SER A CA 1
ATOM 548 C C . SER A 1 74 ? -12.506 3.395 30.363 1.00 94.38 74 SER A C 1
ATOM 550 O O . SER A 1 74 ? -13.145 2.510 29.797 1.00 94.38 74 SER A O 1
ATOM 552 N N . TRP A 1 75 ? -11.358 3.128 30.990 1.00 91.56 75 TRP A N 1
ATOM 553 C CA . TRP A 1 75 ? -10.759 1.788 31.032 1.00 91.56 75 TRP A CA 1
ATOM 554 C C . TRP A 1 75 ? -11.669 0.741 31.682 1.00 91.56 75 TRP A C 1
ATOM 556 O O . TRP A 1 75 ? -11.862 -0.335 31.119 1.00 91.56 75 TRP A O 1
ATOM 566 N N . THR A 1 76 ? -12.270 1.074 32.822 1.00 95.62 76 THR A N 1
ATOM 567 C CA . THR A 1 76 ? -13.154 0.171 33.573 1.00 95.62 76 THR A CA 1
ATOM 568 C C . THR A 1 76 ? -14.444 -0.131 32.812 1.00 95.62 76 THR A C 1
ATOM 570 O O . THR A 1 76 ? -14.952 -1.252 32.853 1.00 95.62 76 THR A O 1
ATOM 573 N N . GLU A 1 77 ? -14.967 0.835 32.055 1.00 97.50 77 GLU A N 1
ATOM 574 C CA . GLU A 1 77 ? -16.142 0.609 31.213 1.00 97.50 77 GLU A CA 1
ATOM 575 C C . GLU A 1 77 ? -15.834 -0.274 30.003 1.00 97.50 77 GLU A C 1
ATOM 577 O O . GLU A 1 77 ? -16.680 -1.086 29.626 1.00 97.50 77 GLU A O 1
ATOM 582 N N . ARG A 1 78 ? -14.623 -0.190 29.430 1.00 97.19 78 ARG A N 1
ATOM 583 C CA . ARG A 1 78 ? -14.186 -1.108 28.361 1.00 97.19 78 ARG A CA 1
ATOM 584 C C . ARG A 1 78 ? -14.175 -2.554 28.854 1.00 97.19 78 ARG A C 1
ATOM 586 O O . ARG A 1 78 ? -14.692 -3.437 28.172 1.00 97.19 78 ARG A O 1
ATOM 593 N N . GLU A 1 79 ? -13.621 -2.792 30.042 1.00 96.81 79 GLU A N 1
ATOM 594 C CA . GLU A 1 79 ? -13.583 -4.121 30.663 1.00 96.81 79 GLU A CA 1
ATOM 595 C C . GLU A 1 79 ? -14.993 -4.653 30.927 1.00 96.81 79 GLU A C 1
ATOM 597 O O . GLU A 1 79 ? -15.310 -5.780 30.544 1.00 96.81 79 GLU A O 1
ATOM 602 N N . LYS A 1 80 ? -15.871 -3.822 31.502 1.00 97.88 80 LYS A N 1
ATOM 603 C CA . LYS A 1 80 ? -17.273 -4.181 31.757 1.00 97.88 80 LYS A CA 1
ATOM 604 C C . LYS A 1 80 ? -18.037 -4.497 30.466 1.00 97.88 80 LYS A C 1
ATOM 606 O O . LYS A 1 80 ? -18.784 -5.479 30.416 1.00 97.88 80 LYS A O 1
ATOM 611 N N . LEU A 1 81 ? -17.838 -3.704 29.409 1.00 98.06 81 LEU A N 1
ATOM 612 C CA . LEU A 1 81 ? -18.420 -3.970 28.092 1.00 98.06 81 LEU A CA 1
ATOM 613 C C . LEU A 1 81 ? -17.947 -5.328 27.563 1.00 98.06 81 LEU A C 1
ATOM 615 O O . LEU A 1 81 ? -18.761 -6.139 27.132 1.00 98.06 81 LEU A O 1
ATOM 619 N N . MET A 1 82 ? -16.648 -5.610 27.643 1.00 97.94 82 MET A N 1
ATOM 620 C CA . MET A 1 82 ? -16.085 -6.858 27.130 1.00 97.94 82 MET A CA 1
ATOM 621 C C . MET A 1 82 ? -16.494 -8.087 27.948 1.00 97.94 82 MET A C 1
ATOM 623 O O . MET A 1 82 ? -16.720 -9.146 27.367 1.00 97.94 82 MET A O 1
ATOM 627 N N . GLN A 1 83 ? -16.676 -7.958 29.264 1.00 97.88 83 GLN A N 1
ATOM 628 C CA . GLN A 1 83 ? -17.278 -9.007 30.097 1.00 97.88 83 GLN A CA 1
ATOM 629 C C . GLN A 1 83 ? -18.726 -9.299 29.680 1.00 97.88 83 GLN A C 1
ATOM 631 O O . GLN A 1 83 ? -19.128 -10.462 29.580 1.00 97.88 83 GLN A O 1
ATOM 636 N N . THR A 1 84 ? -19.492 -8.249 29.376 1.00 98.06 84 THR A N 1
ATOM 637 C CA . THR A 1 84 ? -20.868 -8.370 28.876 1.00 98.06 84 THR A CA 1
ATOM 638 C C . THR A 1 84 ? -20.889 -9.081 27.522 1.00 98.06 84 THR A C 1
ATOM 640 O O . THR A 1 84 ? -21.609 -10.060 27.357 1.00 98.06 84 THR A O 1
ATOM 643 N N . VAL A 1 85 ? -20.033 -8.666 26.583 1.00 97.88 85 VAL A N 1
ATOM 644 C CA . VAL A 1 85 ? -19.881 -9.294 25.257 1.00 97.88 85 VAL A CA 1
ATOM 645 C C . VAL A 1 85 ? -19.452 -10.756 25.373 1.00 97.88 85 VAL A C 1
ATOM 647 O O . VAL A 1 85 ? -20.008 -11.612 24.690 1.00 97.88 85 VAL A O 1
ATOM 650 N N . SER A 1 86 ? -18.508 -11.059 26.268 1.00 97.56 86 SER A N 1
ATOM 651 C CA . SER A 1 86 ? -18.085 -12.432 26.553 1.00 97.56 86 SER A CA 1
ATOM 652 C C . SER A 1 86 ? -19.262 -13.287 27.021 1.00 97.56 86 SER A C 1
ATOM 654 O O . SER A 1 86 ? -19.477 -14.377 26.506 1.00 97.56 86 SER A O 1
ATOM 656 N N . THR A 1 87 ? -20.081 -12.773 27.938 1.00 97.81 87 THR A N 1
ATOM 657 C CA . THR A 1 87 ? -21.249 -13.500 28.458 1.00 97.81 87 THR A CA 1
ATOM 658 C C . THR A 1 87 ? -22.319 -13.698 27.382 1.00 97.81 87 THR A C 1
ATOM 660 O O . THR A 1 87 ? -22.839 -14.798 27.223 1.00 97.81 87 THR A O 1
ATOM 663 N N . LEU A 1 88 ? -22.627 -12.649 26.612 1.00 96.81 88 LEU A N 1
ATOM 664 C CA . LEU A 1 88 ? -23.663 -12.681 25.575 1.00 96.81 88 LEU A CA 1
ATOM 665 C C . LEU A 1 88 ? -23.324 -13.625 24.421 1.00 96.81 88 LEU A C 1
ATOM 667 O O . LEU A 1 88 ? -24.223 -14.227 23.839 1.00 96.81 88 LEU A O 1
ATOM 671 N N . PHE A 1 89 ? -22.043 -13.739 24.077 1.00 97.12 89 PHE A N 1
ATOM 672 C CA . PHE A 1 89 ? -21.594 -14.508 22.921 1.00 97.12 89 PHE A CA 1
ATOM 673 C C . PHE A 1 89 ? -20.916 -15.831 23.282 1.00 97.12 89 PHE A C 1
ATOM 675 O O . PHE A 1 89 ? -20.196 -16.372 22.447 1.00 97.12 89 PHE A O 1
ATOM 682 N N . ASP A 1 90 ? -21.117 -16.359 24.496 1.00 95.88 90 ASP A N 1
ATOM 683 C CA . ASP A 1 90 ? -20.482 -17.612 24.951 1.00 95.88 90 ASP A CA 1
ATOM 684 C C . ASP A 1 90 ? -18.956 -17.593 24.724 1.00 95.88 90 ASP A C 1
ATOM 686 O O . ASP A 1 90 ? -18.345 -18.487 24.136 1.00 95.88 90 ASP A O 1
ATOM 690 N N . ALA A 1 91 ? -18.355 -16.468 25.106 1.00 95.25 91 ALA A N 1
ATOM 691 C CA . ALA A 1 91 ? -16.960 -16.119 24.918 1.00 95.25 91 ALA A CA 1
ATOM 692 C C . ALA A 1 91 ? -16.465 -16.182 23.463 1.00 95.25 91 ALA A C 1
ATOM 694 O O . ALA A 1 91 ? -15.258 -16.259 23.280 1.00 95.25 91 ALA A O 1
ATOM 695 N N . LYS A 1 92 ? -17.332 -16.139 22.438 1.00 94.75 92 LYS A N 1
ATOM 696 C CA . LYS A 1 92 ? -16.978 -16.239 21.006 1.00 94.75 92 LYS A CA 1
ATOM 697 C C . LYS A 1 92 ? -17.403 -14.996 20.237 1.00 94.75 92 LYS A C 1
ATOM 699 O O . LYS A 1 92 ? -18.538 -14.883 19.781 1.00 94.75 92 LYS A O 1
ATOM 704 N N . LEU A 1 93 ? -16.468 -14.081 20.015 1.00 95.75 93 LEU A N 1
ATOM 705 C CA . LEU A 1 93 ? -16.676 -12.899 19.178 1.00 95.75 93 LEU A CA 1
ATOM 706 C C . LEU A 1 93 ? -16.136 -13.169 17.770 1.00 95.75 93 LEU A C 1
ATOM 708 O O . LEU A 1 93 ? -14.997 -13.595 17.631 1.00 95.75 93 LEU A O 1
ATOM 712 N N . SER A 1 94 ? -16.910 -12.934 16.713 1.00 86.88 94 SER A N 1
ATOM 713 C CA . SER A 1 94 ? -16.434 -13.134 15.332 1.00 86.88 94 SER A CA 1
ATOM 714 C C . SER A 1 94 ? -15.892 -11.845 14.715 1.00 86.88 94 SER A C 1
ATOM 716 O O . SER A 1 94 ? -14.945 -11.885 13.943 1.00 86.88 94 SER A O 1
ATOM 718 N N . ILE A 1 95 ? -16.482 -10.693 15.034 1.00 88.44 95 ILE A N 1
ATOM 719 C CA . ILE A 1 95 ? -16.160 -9.414 14.395 1.00 88.44 95 ILE A CA 1
ATOM 720 C C . ILE A 1 95 ? -16.045 -8.326 15.465 1.00 88.44 95 ILE A C 1
ATOM 722 O O . ILE A 1 95 ? -16.971 -8.122 16.243 1.00 88.44 95 ILE A O 1
ATOM 726 N N . LEU A 1 96 ? -14.934 -7.596 15.487 1.00 93.12 96 LEU A N 1
ATOM 727 C CA . LEU A 1 96 ? -14.760 -6.377 16.274 1.00 93.12 96 LEU A CA 1
ATOM 728 C C . LEU A 1 96 ? -14.628 -5.181 15.331 1.00 93.12 96 LEU A C 1
ATOM 730 O O . LEU A 1 96 ? -13.687 -5.111 14.546 1.00 93.12 96 LEU A O 1
ATOM 734 N N . ILE A 1 97 ? -15.532 -4.214 15.444 1.00 89.12 97 ILE A N 1
ATOM 735 C CA . ILE A 1 97 ? -15.457 -2.940 14.732 1.00 89.12 97 ILE A CA 1
ATOM 736 C C . ILE A 1 97 ? -15.102 -1.840 15.736 1.00 89.12 97 ILE A C 1
ATOM 738 O O . ILE A 1 97 ? -15.947 -1.376 16.507 1.00 89.12 97 ILE A O 1
ATOM 742 N N . ASN A 1 98 ? -13.847 -1.397 15.701 1.00 86.62 98 ASN A N 1
ATOM 743 C CA . ASN A 1 98 ? -13.361 -0.226 16.424 1.00 86.62 98 ASN A CA 1
ATOM 744 C C . ASN A 1 98 ? -13.790 1.046 15.679 1.00 86.62 98 ASN A C 1
ATOM 746 O O . ASN A 1 98 ? -13.021 1.616 14.901 1.00 86.62 98 ASN A O 1
ATOM 750 N N . ASN A 1 99 ? -15.042 1.456 15.888 1.00 87.06 99 ASN A N 1
ATOM 751 C CA . ASN A 1 99 ? -15.653 2.607 15.224 1.00 87.06 99 ASN A CA 1
ATOM 752 C C . ASN A 1 99 ? -15.675 3.879 16.087 1.00 87.06 99 ASN A C 1
ATOM 754 O O . ASN A 1 99 ? -15.740 4.975 15.532 1.00 87.06 99 ASN A O 1
ATOM 758 N N . VAL A 1 100 ? -15.569 3.776 17.418 1.00 87.44 100 VAL A N 1
ATOM 759 C CA . VAL A 1 100 ? -15.556 4.975 18.272 1.00 87.44 100 VAL A CA 1
ATOM 760 C C . VAL A 1 100 ? -14.421 5.920 17.877 1.00 87.44 100 VAL A C 1
ATOM 762 O O . VAL A 1 100 ? -13.246 5.559 17.821 1.00 87.44 100 VAL A O 1
ATOM 765 N N . GLY A 1 101 ? -14.801 7.169 17.630 1.00 83.06 101 GLY A N 1
ATOM 766 C CA . GLY A 1 101 ? -13.896 8.283 17.432 1.00 83.06 101 GLY A CA 1
ATOM 767 C C . GLY A 1 101 ? -14.599 9.589 17.776 1.00 83.06 101 GLY A C 1
ATOM 768 O O . GLY A 1 101 ? -15.798 9.744 17.547 1.00 83.06 101 GLY A O 1
ATOM 769 N N . ALA A 1 102 ? -13.851 10.532 18.333 1.00 83.12 102 ALA A N 1
ATOM 770 C CA . ALA A 1 102 ? -14.316 11.871 18.642 1.00 83.12 102 ALA A CA 1
ATOM 771 C C . ALA A 1 102 ? -13.294 12.912 18.184 1.00 83.12 102 ALA A C 1
ATOM 773 O O . ALA A 1 102 ? -12.092 12.643 18.106 1.00 83.12 102 ALA A O 1
ATOM 774 N N . ILE A 1 103 ? -13.789 14.110 17.888 1.00 81.44 103 ILE A N 1
ATOM 775 C CA . ILE A 1 103 ? -12.979 15.249 17.474 1.00 81.44 103 ILE A CA 1
ATOM 776 C C . ILE A 1 103 ? -13.379 16.474 18.297 1.00 81.44 103 ILE A C 1
ATOM 778 O O . ILE A 1 103 ? -14.557 16.820 18.386 1.00 81.44 103 ILE A O 1
ATOM 782 N N . ARG A 1 104 ? -12.395 17.123 18.920 1.00 83.06 104 ARG A N 1
ATOM 783 C CA . ARG A 1 104 ? -12.505 18.477 19.472 1.00 83.06 104 ARG A CA 1
ATOM 784 C C . ARG A 1 104 ? -11.676 19.381 18.576 1.00 83.06 104 ARG A C 1
ATOM 786 O O . ARG A 1 104 ? -10.454 19.417 18.680 1.00 83.06 104 ARG A O 1
ATOM 793 N N . SER A 1 105 ? -12.350 20.048 17.647 1.00 75.25 105 SER A N 1
ATOM 794 C CA . SER A 1 105 ? -11.683 20.881 16.652 1.00 75.25 105 SER A CA 1
ATOM 795 C C . SER A 1 105 ? -11.184 22.177 17.285 1.00 75.25 105 SER A C 1
ATOM 797 O O . SER A 1 105 ? -11.988 22.996 17.725 1.00 75.25 105 SER A O 1
ATOM 799 N N . LYS A 1 106 ? -9.861 22.358 17.295 1.00 73.25 106 LYS A N 1
ATOM 800 C CA . LYS A 1 106 ? -9.167 23.582 17.712 1.00 73.25 106 LYS A CA 1
ATOM 801 C C . LYS A 1 106 ? -7.948 23.835 16.814 1.00 73.25 106 LYS A C 1
ATOM 803 O O . LYS A 1 106 ? -7.362 22.863 16.308 1.00 73.25 106 LYS A O 1
ATOM 808 N N . PRO A 1 107 ? -7.531 25.099 16.623 1.00 66.06 107 PRO A N 1
ATOM 809 C CA . PRO A 1 107 ? -6.208 25.420 16.095 1.00 66.06 107 PRO A CA 1
ATOM 810 C C . PRO A 1 107 ? -5.110 24.726 16.908 1.00 66.06 107 PRO A C 1
ATOM 812 O O . PRO A 1 107 ? -5.229 24.589 18.124 1.00 66.06 107 PRO A O 1
ATOM 815 N N . THR A 1 108 ? -4.022 24.296 16.260 1.00 56.62 108 THR A N 1
ATOM 816 C CA . THR A 1 108 ? -2.941 23.545 16.933 1.00 56.62 108 THR A CA 1
ATOM 817 C C . THR A 1 108 ? -2.424 24.257 18.185 1.00 56.62 108 THR A C 1
ATOM 819 O O . THR A 1 108 ? -2.275 23.613 19.218 1.00 56.62 108 THR A O 1
ATOM 822 N N . ILE A 1 109 ? -2.241 25.579 18.114 1.00 63.28 109 ILE A N 1
ATOM 823 C CA . ILE A 1 109 ? -1.734 26.419 19.213 1.00 63.28 109 ILE A CA 1
ATOM 824 C C . ILE A 1 109 ? -2.716 26.597 20.385 1.00 63.28 109 ILE A C 1
ATOM 826 O O . ILE A 1 109 ? -2.322 27.101 21.429 1.00 63.28 109 ILE A O 1
ATOM 830 N N . GLU A 1 110 ? -3.977 26.192 20.223 1.00 75.44 110 GLU A N 1
ATOM 831 C CA . GLU A 1 110 ? -5.028 26.286 21.246 1.00 75.44 110 GLU A CA 1
ATOM 832 C C . GLU A 1 110 ? -5.346 24.927 21.893 1.00 75.44 110 GLU A C 1
ATOM 834 O O . GLU A 1 110 ? -6.223 24.842 22.756 1.00 75.44 110 GLU A O 1
ATOM 839 N N . ASN A 1 111 ? -4.670 23.848 21.477 1.00 68.19 111 ASN A N 1
ATOM 840 C CA . ASN A 1 111 ? -4.868 22.537 22.091 1.00 68.19 111 ASN A CA 1
ATOM 841 C C . ASN A 1 111 ? -4.211 22.478 23.469 1.00 68.19 111 ASN A C 1
ATOM 843 O O . ASN A 1 111 ? -3.054 22.865 23.638 1.00 68.19 111 ASN A O 1
ATOM 847 N N . THR A 1 112 ? -4.933 21.917 24.433 1.00 85.81 112 THR A N 1
ATOM 848 C CA . THR A 1 112 ? -4.423 21.676 25.784 1.00 85.81 112 THR A CA 1
ATOM 849 C C . THR A 1 112 ? -4.007 20.214 25.980 1.00 85.81 112 THR A C 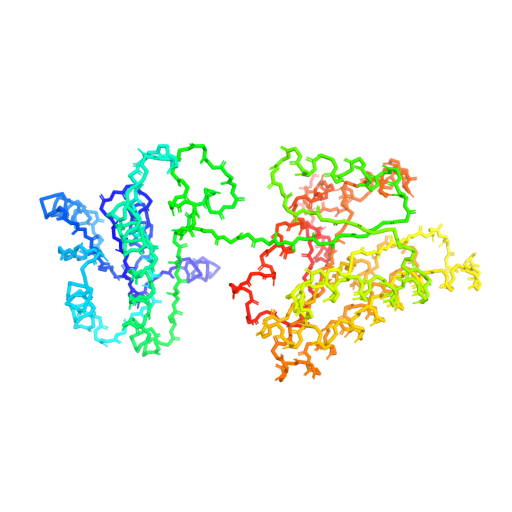1
ATOM 851 O O . THR A 1 112 ? -4.264 19.345 25.138 1.00 85.81 112 THR A O 1
ATOM 854 N N . ALA A 1 113 ? -3.373 19.908 27.116 1.00 75.88 113 ALA A N 1
ATOM 855 C CA . ALA A 1 113 ? -3.039 18.532 27.492 1.00 75.88 113 ALA A CA 1
ATOM 856 C C . ALA A 1 113 ? -4.297 17.657 27.664 1.00 75.88 113 ALA A C 1
ATOM 858 O O . ALA A 1 113 ? -4.283 16.461 27.362 1.00 75.88 113 ALA A O 1
ATOM 859 N N . GLU A 1 114 ? -5.407 18.256 28.099 1.00 86.25 114 GLU A N 1
ATOM 860 C CA . GLU A 1 114 ? -6.710 17.603 28.216 1.00 86.25 114 GLU A CA 1
ATOM 861 C C . GLU A 1 114 ? -7.289 17.263 26.839 1.00 86.25 114 GLU A C 1
ATOM 863 O O . GLU A 1 114 ? -7.850 16.181 26.665 1.00 86.25 114 GLU A O 1
ATOM 868 N N . ASP A 1 115 ? -7.127 18.140 25.842 1.00 77.75 115 ASP A N 1
ATOM 869 C CA . ASP A 1 115 ? -7.528 17.839 24.464 1.00 77.75 115 ASP A CA 1
ATOM 870 C C . ASP A 1 115 ? -6.699 16.688 23.886 1.00 77.75 115 ASP A C 1
ATOM 872 O O . ASP A 1 115 ? -7.252 15.799 23.236 1.00 77.75 115 ASP A O 1
ATOM 876 N N . PHE A 1 116 ? -5.390 16.663 24.152 1.00 71.88 116 PHE A N 1
ATOM 877 C CA . PHE A 1 116 ? -4.515 15.560 23.750 1.00 71.88 116 PHE A CA 1
ATOM 878 C C . PHE A 1 116 ? -4.944 14.231 24.368 1.00 71.88 116 PHE A C 1
ATOM 880 O O . PHE A 1 116 ? -5.221 13.265 23.652 1.00 71.88 116 PHE A O 1
ATOM 887 N N . SER A 1 117 ? -5.073 14.213 25.694 1.00 77.25 117 SER A N 1
ATOM 888 C CA . SER A 1 117 ? -5.453 13.025 26.459 1.00 77.25 117 SER A CA 1
ATOM 889 C C . SER A 1 117 ? -6.826 12.504 26.036 1.00 77.25 117 SER A C 1
ATOM 891 O O . SER A 1 117 ? -7.004 11.301 25.859 1.00 77.25 117 SER A O 1
ATOM 893 N N . PHE A 1 118 ? -7.784 13.402 25.785 1.00 85.44 118 PHE A N 1
ATOM 894 C C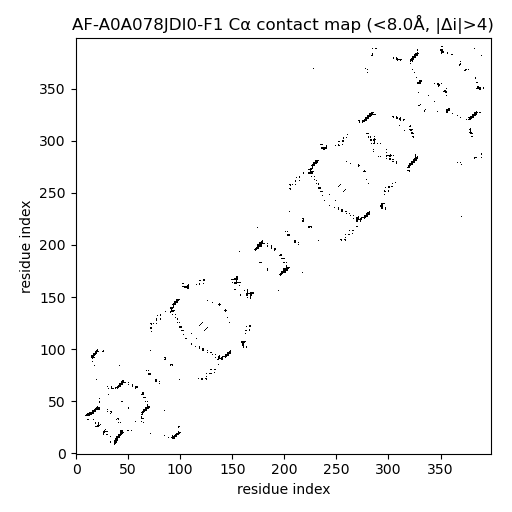A . PHE A 1 118 ? -9.110 13.037 25.296 1.00 85.44 118 PHE A CA 1
ATOM 895 C C . PHE A 1 118 ? -9.053 12.293 23.956 1.00 85.44 118 PHE A C 1
ATOM 897 O O . PHE A 1 118 ? -9.652 11.223 23.829 1.00 85.44 118 PHE A O 1
ATOM 904 N N . HIS A 1 119 ? -8.343 12.830 22.959 1.00 78.12 119 HIS A N 1
ATOM 905 C CA . HIS A 1 119 ? -8.268 12.205 21.637 1.00 78.12 119 HIS A CA 1
ATOM 906 C C . HIS A 1 119 ? -7.498 10.884 21.673 1.00 78.12 119 HIS A C 1
ATOM 908 O O . HIS A 1 119 ? -7.955 9.912 21.076 1.00 78.12 119 HIS A O 1
ATOM 914 N N . ILE A 1 120 ? -6.365 10.821 22.378 1.00 76.19 120 ILE A N 1
ATOM 915 C CA . ILE A 1 120 ? -5.565 9.594 22.497 1.00 76.19 120 ILE A CA 1
ATOM 916 C C . ILE A 1 120 ? -6.365 8.505 23.203 1.00 76.19 120 ILE A C 1
ATOM 918 O O . ILE A 1 120 ? -6.518 7.409 22.659 1.00 76.19 120 ILE A O 1
ATOM 922 N N . SER A 1 121 ? -6.959 8.827 24.354 1.00 76.75 121 SER A N 1
ATOM 923 C CA . SER A 1 121 ? -7.729 7.856 25.122 1.00 76.75 121 SER A CA 1
ATOM 924 C C . SER A 1 121 ? -8.958 7.361 24.354 1.00 76.75 121 SER A C 1
ATOM 926 O O . SER A 1 121 ? -9.227 6.161 24.304 1.00 76.75 121 SER A O 1
ATOM 928 N N . THR A 1 122 ? -9.680 8.267 23.689 1.00 80.62 122 THR A N 1
ATOM 929 C CA . THR A 1 122 ? -10.933 7.935 22.994 1.00 80.62 122 THR A CA 1
ATOM 930 C C . THR A 1 122 ? -10.712 7.260 21.645 1.00 80.62 122 THR A C 1
ATOM 932 O O . THR A 1 122 ? -11.461 6.345 21.316 1.00 80.62 122 THR A O 1
ATOM 935 N N . ASN A 1 123 ? -9.725 7.687 20.851 1.00 80.56 123 ASN A N 1
ATOM 936 C CA . ASN A 1 123 ? -9.601 7.276 19.446 1.00 80.56 123 ASN A CA 1
ATOM 937 C C . ASN A 1 123 ? -8.549 6.190 19.206 1.00 80.56 123 ASN A C 1
ATOM 939 O O . ASN A 1 123 ? -8.625 5.521 18.173 1.00 80.56 123 ASN A O 1
ATOM 943 N N . LEU A 1 124 ? -7.564 6.056 20.104 1.00 70.81 124 LEU A N 1
ATOM 944 C CA . LEU A 1 124 ? -6.421 5.157 19.935 1.00 70.81 124 LEU A CA 1
ATOM 945 C C . LEU A 1 124 ? -6.333 4.122 21.061 1.00 70.81 124 LEU A C 1
ATOM 947 O O . LEU A 1 124 ? -6.403 2.924 20.787 1.00 70.81 124 LEU A O 1
ATOM 951 N N . GLU A 1 125 ? -6.231 4.554 22.322 1.00 82.06 125 GLU A N 1
ATOM 952 C CA . GLU A 1 125 ? -6.114 3.625 23.458 1.00 82.06 125 GLU A CA 1
ATOM 953 C C . GLU A 1 125 ? -7.348 2.742 23.601 1.00 82.06 125 GLU A C 1
ATOM 955 O O . GLU A 1 125 ? -7.221 1.561 23.911 1.00 82.06 125 GLU A O 1
ATOM 960 N N . SER A 1 126 ? -8.541 3.293 23.363 1.00 84.06 126 SER A N 1
ATOM 961 C CA . SER A 1 126 ? -9.787 2.528 23.404 1.00 84.06 126 SER A CA 1
ATOM 962 C C . SER A 1 126 ? -9.765 1.369 22.415 1.00 84.06 126 SER A C 1
ATOM 964 O O . SER A 1 126 ? -10.009 0.229 22.799 1.00 84.06 126 SER A O 1
ATOM 966 N N . ALA A 1 127 ? -9.397 1.640 21.164 1.00 79.12 127 ALA A N 1
ATOM 967 C CA . ALA A 1 127 ? -9.370 0.663 20.092 1.00 79.12 127 ALA A CA 1
ATOM 968 C C . ALA A 1 127 ? -8.292 -0.403 20.337 1.00 79.12 127 ALA A C 1
ATOM 970 O O . ALA A 1 127 ? -8.522 -1.593 20.102 1.00 79.12 127 ALA A O 1
ATOM 971 N N . TYR A 1 128 ? -7.135 0.005 20.867 1.00 73.25 128 TYR A N 1
ATOM 972 C CA . TYR A 1 128 ? -6.085 -0.914 21.298 1.00 73.25 128 TYR A CA 1
ATOM 973 C C . TYR A 1 128 ? -6.557 -1.814 22.449 1.00 73.25 128 TYR A C 1
ATOM 975 O O . TYR A 1 128 ? -6.499 -3.038 22.334 1.00 73.25 128 TYR A O 1
ATOM 983 N N . HIS A 1 129 ? -7.092 -1.231 23.523 1.00 92.81 129 HIS A N 1
ATOM 984 C CA . HIS A 1 129 ? -7.520 -1.979 24.703 1.00 92.81 129 HIS A CA 1
ATOM 985 C C . HIS A 1 129 ? -8.704 -2.909 24.396 1.00 92.81 129 HIS A C 1
ATOM 987 O O . HIS A 1 129 ? -8.687 -4.071 24.796 1.00 92.81 129 HIS A O 1
ATOM 993 N N . PHE A 1 130 ? -9.687 -2.467 23.602 1.00 91.62 130 PHE A N 1
ATOM 994 C CA . PHE A 1 130 ? -10.758 -3.343 23.117 1.00 91.62 130 PHE A CA 1
ATOM 995 C C . PHE A 1 130 ? -10.213 -4.521 22.313 1.00 91.62 130 PHE A C 1
ATOM 997 O O . PHE A 1 130 ? -10.671 -5.643 22.504 1.00 91.62 130 PHE A O 1
ATOM 1004 N N . SER A 1 131 ? -9.207 -4.300 21.463 1.00 79.38 131 SER A N 1
ATOM 1005 C CA . SER A 1 131 ? -8.576 -5.383 20.700 1.00 79.38 131 SER A CA 1
ATOM 1006 C C . SER A 1 131 ? -7.846 -6.376 21.614 1.00 79.38 131 SER A C 1
ATOM 1008 O O . SER A 1 131 ? -7.955 -7.584 21.405 1.00 79.38 131 SER A O 1
ATOM 1010 N N . GLN A 1 132 ? -7.163 -5.895 22.661 1.00 84.50 132 GLN A N 1
ATOM 1011 C CA . GLN A 1 132 ? -6.528 -6.756 23.666 1.00 84.50 132 GLN A CA 1
ATOM 1012 C C . GLN A 1 132 ? -7.554 -7.613 24.416 1.00 84.50 132 GLN A C 1
ATOM 1014 O O . GLN A 1 132 ? -7.393 -8.830 24.507 1.00 84.50 132 GLN A O 1
ATOM 1019 N N . LEU A 1 133 ? -8.629 -6.995 24.912 1.00 93.38 133 LEU A N 1
ATOM 1020 C CA . LEU A 1 133 ? -9.694 -7.685 25.640 1.00 93.38 133 LEU A CA 1
ATOM 1021 C C . LEU A 1 133 ? -10.480 -8.655 24.743 1.00 93.38 133 LEU A C 1
ATOM 1023 O O . LEU A 1 133 ? -10.911 -9.712 25.198 1.00 93.38 133 LEU A O 1
ATOM 1027 N N . ALA A 1 134 ? -10.664 -8.315 23.465 1.00 88.69 134 ALA A N 1
ATOM 1028 C CA . ALA A 1 134 ? -11.397 -9.130 22.503 1.00 88.69 134 ALA A CA 1
ATOM 1029 C C . ALA A 1 134 ? -10.587 -10.310 21.963 1.00 88.69 134 ALA A C 1
ATOM 1031 O O . ALA A 1 134 ? -11.186 -11.289 21.527 1.00 88.69 134 ALA A O 1
ATOM 1032 N N . HIS A 1 135 ? -9.252 -10.258 21.991 1.00 90.06 135 HIS A N 1
ATOM 1033 C CA . HIS A 1 135 ? -8.387 -11.312 21.457 1.00 90.06 135 HIS A CA 1
ATOM 1034 C C . HIS A 1 135 ? -8.768 -12.743 21.903 1.00 90.06 135 HIS A C 1
ATOM 1036 O O . HIS A 1 135 ? -8.937 -13.593 21.025 1.00 90.06 135 HIS A O 1
ATOM 1042 N N . PRO A 1 136 ? -8.958 -13.058 23.205 1.00 93.31 136 PRO A N 1
ATOM 1043 C CA . PRO A 1 136 ? -9.374 -14.404 23.610 1.00 93.31 136 PRO A CA 1
ATOM 1044 C C . PRO A 1 136 ? -10.731 -14.824 23.020 1.00 93.31 136 PRO A C 1
ATOM 1046 O O . PRO A 1 136 ? -10.892 -15.988 22.657 1.00 93.31 136 PRO A O 1
ATOM 1049 N N . LEU A 1 137 ? -11.668 -13.883 22.858 1.00 94.62 137 LEU A N 1
ATOM 1050 C CA . LEU A 1 137 ? -13.002 -14.136 22.303 1.00 94.62 137 LEU A CA 1
ATOM 1051 C C . LEU A 1 137 ? -12.974 -14.292 20.773 1.00 94.62 137 LEU A C 1
ATOM 1053 O O . LEU A 1 137 ? -13.725 -15.078 20.200 1.00 94.62 137 LEU A O 1
ATOM 1057 N N . LEU A 1 138 ? -12.110 -13.530 20.100 1.00 84.25 138 LEU A N 1
ATOM 1058 C CA . LEU A 1 138 ? -11.871 -13.619 18.658 1.00 84.25 138 LEU A CA 1
ATOM 1059 C C . LEU A 1 138 ? -11.183 -14.934 18.291 1.00 84.25 138 LEU A C 1
ATOM 1061 O O . LEU A 1 138 ? -11.483 -15.535 17.262 1.00 84.25 138 LEU A O 1
ATOM 1065 N N . LYS A 1 139 ? -10.284 -15.408 19.157 1.00 83.06 139 LYS A N 1
ATOM 1066 C CA . LYS A 1 139 ? -9.609 -16.694 18.998 1.00 83.06 139 LYS A CA 1
ATOM 1067 C C . LYS A 1 139 ? -10.570 -17.872 19.174 1.00 83.06 139 LYS A C 1
ATOM 1069 O O . LYS A 1 139 ? -10.530 -18.808 18.380 1.00 83.06 139 LYS A O 1
ATOM 1074 N N . SER A 1 140 ? -11.425 -17.845 20.196 1.00 89.06 140 SER A N 1
ATOM 1075 C CA . SER A 1 140 ? -12.366 -18.937 20.493 1.00 89.06 140 SER A CA 1
ATOM 1076 C C . SER A 1 140 ? -13.463 -19.102 19.430 1.00 89.06 140 SER A C 1
ATOM 1078 O O . SER A 1 140 ? -13.969 -20.208 19.250 1.00 89.06 140 SER A O 1
ATOM 1080 N N . SER A 1 141 ? -13.823 -18.035 18.704 1.00 81.62 141 SER A N 1
ATOM 1081 C CA . SER A 1 141 ? -14.829 -18.090 17.634 1.00 81.62 141 SER A CA 1
ATOM 1082 C C . SER A 1 141 ? -14.342 -18.807 16.370 1.00 81.62 141 SER A C 1
ATOM 1084 O O . SER A 1 141 ? -15.153 -19.144 15.506 1.00 81.62 141 SER A O 1
ATOM 1086 N N . GLY A 1 142 ? -13.026 -19.012 16.226 1.00 76.50 142 GLY A N 1
ATOM 1087 C CA . GLY A 1 142 ? -12.402 -19.651 15.063 1.00 76.50 142 GLY A CA 1
ATOM 1088 C C . GLY A 1 142 ? -12.464 -18.834 13.765 1.00 76.50 142 GLY A C 1
ATOM 1089 O O . GLY A 1 142 ? -12.021 -19.314 12.726 1.00 76.50 142 GLY A O 1
ATOM 1090 N N . CYS A 1 143 ? -13.017 -17.617 13.798 1.00 78.06 143 CYS A N 1
ATOM 1091 C CA . CYS A 1 143 ? -13.200 -16.761 12.621 1.00 78.06 143 CYS A CA 1
ATOM 1092 C C . CYS A 1 143 ? -13.132 -15.259 12.949 1.00 78.06 143 CYS A C 1
ATOM 1094 O O . CYS A 1 143 ? -13.824 -14.456 12.322 1.00 78.06 143 CYS A O 1
ATOM 1096 N N . GLY A 1 144 ? -12.317 -14.892 13.941 1.00 67.94 144 GLY A N 1
ATOM 1097 C CA . GLY A 1 144 ? -12.151 -13.517 14.404 1.00 67.94 144 GLY A CA 1
ATOM 1098 C C . GLY A 1 144 ? -11.656 -12.550 13.322 1.00 67.94 144 GLY A C 1
ATOM 1099 O O . GLY A 1 144 ? -10.695 -12.838 12.611 1.00 67.94 144 GLY A O 1
ATOM 1100 N N . ASN A 1 145 ? -12.278 -11.375 13.245 1.00 69.25 145 ASN A N 1
ATOM 1101 C CA . ASN A 1 145 ? -11.883 -10.259 12.390 1.00 69.25 145 ASN A CA 1
ATOM 1102 C C . ASN A 1 145 ? -11.935 -8.940 13.181 1.00 69.25 145 ASN A C 1
ATOM 1104 O O . ASN A 1 145 ? -12.864 -8.732 13.962 1.00 69.25 145 ASN A O 1
ATOM 1108 N N . ILE A 1 146 ? -10.962 -8.047 12.978 1.00 74.31 146 ILE A N 1
ATOM 1109 C CA . ILE A 1 146 ? -10.909 -6.718 13.604 1.00 74.31 146 ILE A CA 1
ATOM 1110 C C . ILE A 1 146 ? -10.832 -5.655 12.509 1.00 74.31 146 ILE A C 1
ATOM 1112 O O . ILE A 1 146 ? -9.949 -5.698 11.656 1.00 74.31 146 ILE A O 1
ATOM 1116 N N . VAL A 1 147 ? -11.715 -4.661 12.571 1.00 63.38 147 VAL A N 1
ATOM 1117 C CA . VAL A 1 147 ? -11.746 -3.518 11.652 1.00 63.38 147 VAL A CA 1
ATOM 1118 C C . VAL A 1 147 ? -11.609 -2.227 12.450 1.00 63.38 147 VAL A C 1
ATOM 1120 O O . VAL A 1 147 ? -12.332 -2.013 13.421 1.00 63.38 147 VAL A O 1
ATOM 1123 N N . PHE A 1 148 ? -10.702 -1.344 12.030 1.00 67.25 148 PHE A N 1
ATOM 1124 C CA . PHE A 1 148 ? -10.539 -0.005 12.601 1.00 67.25 148 PHE A CA 1
ATOM 1125 C C . PHE A 1 148 ? -11.119 1.042 11.654 1.00 67.25 148 PHE A C 1
ATOM 1127 O O . PHE A 1 148 ? -10.724 1.116 10.491 1.00 67.25 148 PHE A O 1
ATOM 1134 N N . ILE A 1 149 ? -12.011 1.895 12.158 1.00 72.06 149 ILE A N 1
ATOM 1135 C CA . ILE A 1 149 ? -12.504 3.044 11.396 1.00 72.06 149 ILE A CA 1
ATOM 1136 C C . ILE A 1 149 ? -11.525 4.212 11.595 1.00 72.06 149 ILE A C 1
ATOM 1138 O O . ILE A 1 149 ? -11.479 4.870 12.645 1.00 72.06 149 ILE A O 1
ATOM 1142 N N . SER A 1 150 ? -10.674 4.422 10.585 1.00 65.62 150 SER A N 1
ATOM 1143 C CA . SER A 1 150 ? -9.721 5.537 10.531 1.00 65.62 150 SER A CA 1
ATOM 1144 C C . SER A 1 150 ? -10.317 6.765 9.818 1.00 65.62 150 SER A C 1
ATOM 1146 O O . SER A 1 150 ? -11.527 6.854 9.629 1.00 65.62 150 SER A O 1
ATOM 1148 N N . SER A 1 151 ? -9.492 7.748 9.460 1.00 55.72 151 SER A N 1
ATOM 1149 C CA . SER A 1 151 ? -9.907 8.960 8.749 1.00 55.72 151 SER A CA 1
ATOM 1150 C C . SER A 1 151 ? -8.844 9.401 7.752 1.00 55.72 151 SER A C 1
ATOM 1152 O O . SER A 1 151 ? -7.653 9.217 7.995 1.00 55.72 151 SER A O 1
ATOM 1154 N N . VAL A 1 152 ? -9.266 10.067 6.672 1.00 41.72 152 VAL A N 1
ATOM 1155 C CA . VAL A 1 152 ? -8.350 10.749 5.743 1.00 41.72 152 VAL A CA 1
ATOM 1156 C C . VAL A 1 152 ? -7.465 11.770 6.468 1.00 41.72 152 VAL A C 1
ATOM 1158 O O . VAL A 1 152 ? -6.312 11.956 6.102 1.00 41.72 152 VAL A O 1
ATOM 1161 N N . ALA A 1 153 ? -7.948 12.366 7.564 1.00 39.28 153 ALA A N 1
ATOM 1162 C CA . ALA A 1 153 ? -7.164 13.274 8.401 1.00 39.28 153 ALA A CA 1
ATOM 1163 C C . ALA A 1 153 ? -5.928 12.600 9.037 1.00 39.28 153 ALA A C 1
ATOM 1165 O O . ALA A 1 153 ? -5.007 13.281 9.463 1.00 39.28 153 ALA A O 1
ATOM 1166 N N . GLY A 1 154 ? -5.880 11.266 9.079 1.00 31.05 154 GLY A N 1
ATOM 1167 C CA . GLY A 1 154 ? -4.707 10.482 9.462 1.00 31.05 154 GLY A CA 1
ATOM 1168 C C . GLY A 1 154 ? -3.620 10.354 8.388 1.00 31.05 154 GLY A C 1
ATOM 1169 O O . GLY A 1 154 ? -2.562 9.781 8.621 1.00 31.05 154 GLY A O 1
ATOM 1170 N N . VAL A 1 155 ? -3.870 10.847 7.180 1.00 33.12 155 VAL A N 1
ATOM 1171 C CA . VAL A 1 155 ? -2.926 10.750 6.057 1.00 33.12 155 VAL A CA 1
ATOM 1172 C C . VAL A 1 155 ? -2.722 12.086 5.339 1.00 33.12 155 VAL A C 1
ATOM 1174 O O . VAL A 1 155 ? -1.776 12.222 4.569 1.00 33.12 155 VAL A O 1
ATOM 1177 N N . VAL A 1 156 ? -3.556 13.095 5.616 1.00 31.52 156 VAL A N 1
ATOM 1178 C CA . VAL A 1 156 ? -3.401 14.470 5.117 1.00 31.52 156 VAL A CA 1
ATOM 1179 C C . VAL A 1 156 ? -3.518 15.487 6.252 1.00 31.52 156 VAL A C 1
ATOM 1181 O O . VAL A 1 156 ? -4.241 15.276 7.225 1.00 31.52 156 VAL A O 1
ATOM 1184 N N . SER A 1 157 ? -2.823 16.618 6.118 1.00 31.00 157 SER A N 1
ATOM 1185 C CA . SER A 1 157 ? -2.898 17.712 7.091 1.00 31.00 157 SER A CA 1
ATOM 1186 C C . SER A 1 157 ? -4.267 18.398 7.044 1.00 31.00 157 SER A C 1
ATOM 1188 O O . SER A 1 157 ? -4.703 18.849 5.984 1.00 31.00 157 SER A O 1
ATOM 1190 N N . PHE A 1 158 ? -4.929 18.507 8.197 1.00 40.81 158 PHE A N 1
ATOM 1191 C CA . PHE A 1 158 ? -6.112 19.344 8.400 1.00 40.81 158 PHE A CA 1
ATOM 1192 C C . PHE A 1 158 ? -5.725 20.517 9.309 1.00 40.81 158 PHE A C 1
ATOM 1194 O O . PHE A 1 158 ? -5.249 20.313 10.424 1.00 40.81 158 PHE A O 1
ATOM 1201 N N . GLY A 1 159 ? -5.935 21.756 8.841 1.00 34.59 159 GLY A N 1
ATOM 1202 C CA . GLY A 1 159 ? -5.530 22.991 9.542 1.00 34.59 159 GLY A CA 1
ATOM 1203 C C . GLY A 1 159 ? -6.230 23.243 10.886 1.00 34.59 159 GLY A C 1
ATOM 1204 O O . GLY A 1 159 ? -5.849 24.148 11.624 1.00 34.59 159 GLY A O 1
ATOM 1205 N N . ILE A 1 160 ? -7.222 22.419 11.217 1.00 44.88 160 ILE A N 1
ATOM 1206 C CA . ILE A 1 160 ? -7.917 22.355 12.500 1.00 44.88 160 ILE A CA 1
ATOM 1207 C C . ILE A 1 160 ? -7.992 20.869 12.886 1.00 44.88 160 ILE A C 1
ATOM 1209 O O . ILE A 1 160 ? -8.485 20.073 12.091 1.00 44.88 160 ILE A O 1
ATOM 1213 N N . SER A 1 161 ? -7.534 20.481 14.087 1.00 47.34 161 SER A N 1
ATOM 1214 C CA . SER A 1 161 ? -7.527 19.087 14.618 1.00 47.34 161 SER A CA 1
ATOM 1215 C C . SER A 1 161 ? -6.265 18.215 14.403 1.00 47.34 161 SER A C 1
ATOM 1217 O O . SER A 1 161 ? -6.368 17.008 14.181 1.00 47.34 161 SER A O 1
ATOM 1219 N N . SER A 1 162 ? -5.063 18.774 14.568 1.00 39.19 162 SER A N 1
ATOM 1220 C CA . SER A 1 162 ? -3.775 18.049 14.456 1.00 39.19 162 SER A CA 1
ATOM 1221 C C . SER A 1 162 ? -3.632 16.817 15.367 1.00 39.19 162 SER A C 1
ATOM 1223 O O . SER A 1 162 ? -3.053 15.811 14.960 1.00 39.19 162 SER A O 1
ATOM 1225 N N . ILE A 1 163 ? -4.199 16.847 16.575 1.00 42.88 163 ILE A N 1
ATOM 1226 C CA . ILE A 1 163 ? -4.177 15.707 17.508 1.00 42.88 163 ILE A CA 1
ATOM 1227 C C . ILE A 1 163 ? -5.055 14.558 16.992 1.00 42.88 163 ILE A C 1
ATOM 1229 O O . ILE A 1 163 ? -4.643 13.401 17.019 1.00 42.88 163 ILE A O 1
ATOM 1233 N N . TYR A 1 164 ? -6.243 14.866 16.461 1.00 44.06 164 TYR A N 1
ATOM 1234 C CA . TYR A 1 164 ? -7.100 13.875 15.807 1.00 44.06 164 TYR A CA 1
ATOM 1235 C C . TYR A 1 164 ? -6.380 13.236 14.612 1.00 44.06 164 TYR A C 1
ATOM 1237 O O . TYR A 1 164 ? -6.360 12.008 14.512 1.00 44.06 164 TYR A O 1
ATOM 1245 N N . CYS A 1 165 ? -5.713 14.046 13.778 1.00 42.78 165 CYS A N 1
ATOM 1246 C CA . CYS A 1 165 ? -4.853 13.560 12.698 1.00 42.78 165 CYS A CA 1
ATOM 1247 C C . CYS A 1 165 ? -3.785 12.588 13.219 1.00 42.78 165 CYS A C 1
ATOM 1249 O O . CYS A 1 165 ? -3.651 11.499 12.677 1.00 42.78 165 CYS A O 1
ATOM 1251 N N . ALA A 1 166 ? -3.086 12.920 14.311 1.00 44.06 166 ALA A N 1
ATOM 1252 C CA . ALA A 1 166 ? -2.076 12.048 14.918 1.00 44.06 166 ALA A CA 1
ATOM 1253 C C . ALA A 1 166 ? -2.662 10.722 15.440 1.00 44.06 166 ALA A C 1
ATOM 1255 O O . ALA A 1 166 ? -2.046 9.674 15.277 1.00 44.06 166 ALA A O 1
ATOM 1256 N N . THR A 1 167 ? -3.884 10.729 15.988 1.00 40.78 167 THR A N 1
ATOM 1257 C CA . THR A 1 167 ? -4.566 9.490 16.426 1.00 40.78 167 THR A CA 1
ATOM 1258 C C . THR A 1 167 ? -5.048 8.602 15.279 1.00 40.78 167 THR A C 1
ATOM 1260 O O . THR A 1 167 ? -5.378 7.438 15.497 1.00 40.78 167 THR A O 1
ATOM 1263 N N . LYS A 1 168 ? -5.113 9.142 14.059 1.00 42.69 168 LYS A N 1
ATOM 1264 C CA . LYS A 1 168 ? -5.489 8.426 12.830 1.00 42.69 168 LYS A CA 1
ATOM 1265 C C . LYS A 1 168 ? -4.289 8.234 11.881 1.00 42.69 168 LYS A C 1
ATOM 1267 O O . LYS A 1 168 ? -4.438 7.627 10.823 1.00 42.69 168 LYS A O 1
ATOM 1272 N N . GLY A 1 169 ? -3.127 8.743 12.300 1.00 40.19 169 GLY A N 1
ATOM 1273 C CA . GLY A 1 169 ? -1.913 9.061 11.559 1.00 40.19 169 GLY A CA 1
ATOM 1274 C C . GLY A 1 169 ? -1.030 7.882 11.163 1.00 40.19 169 GLY A C 1
ATOM 1275 O O . GLY A 1 169 ? -0.304 7.392 12.020 1.00 40.19 169 GLY A O 1
ATOM 1276 N N . PHE A 1 170 ? -0.978 7.500 9.885 1.00 44.66 170 PHE A N 1
ATOM 1277 C CA . PHE A 1 170 ? 0.132 6.704 9.336 1.00 44.66 170 PHE A CA 1
ATOM 1278 C C . PHE A 1 170 ? 0.844 7.544 8.267 1.00 44.66 170 PHE A C 1
ATOM 1280 O O . PHE A 1 170 ? 0.385 7.624 7.130 1.00 44.66 170 PHE A O 1
ATOM 1287 N N . GLY A 1 171 ? 1.945 8.206 8.632 1.00 54.38 171 GLY A N 1
ATOM 1288 C CA . GLY A 1 171 ? 2.800 8.949 7.700 1.00 54.38 171 GLY A CA 1
ATOM 1289 C C . GLY A 1 171 ? 4.115 8.211 7.450 1.00 54.38 171 GLY A C 1
ATOM 1290 O O . GLY A 1 171 ? 4.732 7.732 8.398 1.00 54.38 171 GLY A O 1
ATOM 1291 N N . ALA A 1 172 ? 4.550 8.128 6.191 1.00 63.19 172 ALA A N 1
ATOM 1292 C CA . ALA A 1 172 ? 5.861 7.598 5.813 1.00 63.19 172 ALA A CA 1
ATOM 1293 C C . ALA A 1 172 ? 6.797 8.741 5.394 1.00 63.19 172 ALA A C 1
ATOM 1295 O O . ALA A 1 172 ? 6.374 9.666 4.699 1.00 63.19 172 ALA A O 1
ATOM 1296 N N . ILE A 1 173 ? 8.069 8.659 5.791 1.00 82.56 173 ILE A N 1
ATOM 1297 C CA . ILE A 1 173 ? 9.145 9.474 5.215 1.00 82.56 173 ILE A CA 1
ATOM 1298 C C . ILE A 1 173 ? 9.666 8.710 3.999 1.00 82.56 173 ILE A C 1
ATOM 1300 O O . ILE A 1 173 ? 9.987 7.527 4.102 1.00 82.56 173 ILE A O 1
ATOM 1304 N N . ILE A 1 174 ? 9.705 9.361 2.839 1.00 87.31 174 ILE A N 1
ATOM 1305 C CA . ILE A 1 174 ? 10.011 8.714 1.561 1.00 87.31 174 ILE A CA 1
ATOM 1306 C C . ILE A 1 174 ? 11.348 9.234 1.030 1.00 87.31 174 ILE A C 1
ATOM 1308 O O . ILE A 1 174 ? 11.622 10.435 1.050 1.00 87.31 174 ILE A O 1
ATOM 1312 N N . HIS A 1 175 ? 12.169 8.326 0.508 1.00 93.75 175 HIS A N 1
ATOM 1313 C CA . HIS A 1 175 ? 13.327 8.657 -0.312 1.00 93.75 175 HIS A CA 1
ATOM 1314 C C . HIS A 1 175 ? 13.151 8.000 -1.679 1.00 93.75 175 HIS A C 1
ATOM 1316 O O . HIS A 1 175 ? 12.950 6.789 -1.755 1.00 93.75 175 HIS A O 1
ATOM 1322 N N . THR A 1 176 ? 13.185 8.793 -2.746 1.00 93.06 176 THR A N 1
ATOM 1323 C CA . THR A 1 176 ? 13.045 8.307 -4.126 1.00 93.06 176 THR A CA 1
ATOM 1324 C C . THR A 1 176 ? 14.313 8.563 -4.930 1.00 93.06 176 THR A C 1
ATOM 1326 O O . THR A 1 176 ? 15.110 9.434 -4.594 1.00 93.06 176 THR A O 1
ATOM 1329 N N . CYS A 1 177 ? 14.499 7.852 -6.036 1.00 92.06 177 CYS A N 1
ATOM 1330 C CA . CYS A 1 177 ? 15.588 8.129 -6.961 1.00 92.06 177 CYS A CA 1
ATOM 1331 C C . CYS A 1 177 ? 15.107 8.185 -8.409 1.00 92.06 177 CYS A C 1
ATOM 1333 O O . CYS A 1 177 ? 14.091 7.588 -8.770 1.00 92.06 177 CYS A O 1
ATOM 1335 N N . ALA A 1 178 ? 15.831 8.939 -9.230 1.00 91.19 178 ALA A N 1
ATOM 1336 C CA . ALA A 1 178 ? 15.630 9.010 -10.672 1.00 91.19 178 ALA A CA 1
ATOM 1337 C C . ALA A 1 178 ? 16.948 9.387 -11.359 1.00 91.19 178 ALA A C 1
ATOM 1339 O O . ALA A 1 178 ? 17.830 9.971 -10.738 1.00 91.19 178 ALA A O 1
ATOM 1340 N N . ARG A 1 179 ? 17.081 9.076 -12.650 1.00 89.94 179 ARG A N 1
ATOM 1341 C CA . ARG A 1 179 ? 18.276 9.423 -13.445 1.00 89.94 179 ARG A CA 1
ATOM 1342 C C . ARG A 1 179 ? 18.299 10.874 -13.937 1.00 89.94 179 ARG A C 1
ATOM 1344 O O . ARG A 1 179 ? 19.364 11.399 -14.229 1.00 89.94 179 ARG A O 1
ATOM 1351 N N . ASP A 1 180 ? 17.128 11.496 -14.063 1.00 91.06 180 ASP A N 1
ATOM 1352 C CA . ASP A 1 180 ? 16.979 12.882 -14.512 1.00 91.06 180 ASP A CA 1
ATOM 1353 C C . ASP A 1 180 ? 16.845 13.794 -13.291 1.00 91.06 180 ASP A C 1
ATOM 1355 O O . ASP A 1 180 ? 15.824 13.783 -12.601 1.00 91.06 180 ASP A O 1
ATOM 1359 N N . GLU A 1 181 ? 17.897 14.560 -13.014 1.00 92.00 181 GLU A N 1
ATOM 1360 C CA . GLU A 1 181 ? 17.952 15.463 -11.868 1.00 92.00 181 GLU A CA 1
ATOM 1361 C C . GLU A 1 181 ? 16.939 16.610 -11.968 1.00 92.00 181 GLU A C 1
ATOM 1363 O O . GLU A 1 181 ? 16.323 16.981 -10.967 1.00 92.00 181 GLU A O 1
ATOM 1368 N N . ALA A 1 182 ? 16.741 17.169 -13.164 1.00 92.62 182 ALA A N 1
ATOM 1369 C CA . ALA A 1 182 ? 15.849 18.306 -13.355 1.00 92.62 182 ALA A CA 1
ATOM 1370 C C . ALA A 1 182 ? 14.400 17.893 -13.082 1.00 92.62 182 ALA A C 1
ATOM 1372 O O . ALA A 1 182 ? 13.708 18.536 -12.288 1.00 92.62 182 ALA A O 1
ATOM 1373 N N . HIS A 1 183 ? 13.976 16.768 -13.662 1.00 89.94 183 HIS A N 1
ATOM 1374 C CA . HIS A 1 183 ? 12.636 16.238 -13.437 1.00 89.94 183 HIS A CA 1
ATOM 1375 C C . HIS A 1 183 ? 12.434 15.739 -11.995 1.00 89.94 183 HIS A C 1
ATOM 1377 O O . HIS A 1 183 ? 11.369 15.936 -11.406 1.00 89.94 183 HIS A O 1
ATOM 1383 N N . LEU A 1 184 ? 13.463 15.142 -11.378 1.00 91.81 184 LEU A N 1
ATOM 1384 C CA . LEU A 1 184 ? 13.415 14.755 -9.966 1.00 91.81 184 LEU A CA 1
ATOM 1385 C C . LEU A 1 184 ? 13.176 15.970 -9.060 1.00 91.81 184 LEU A C 1
ATOM 1387 O O . LEU A 1 184 ? 12.317 15.923 -8.180 1.00 91.81 184 LEU A O 1
ATOM 1391 N N . ASN A 1 185 ? 13.900 17.065 -9.288 1.00 93.38 185 ASN A N 1
ATOM 1392 C CA . ASN A 1 185 ? 13.768 18.289 -8.500 1.00 93.38 185 ASN A CA 1
ATOM 1393 C C . ASN A 1 185 ? 12.397 18.960 -8.675 1.00 93.38 185 ASN A C 1
ATOM 1395 O O . ASN A 1 185 ? 11.848 19.491 -7.706 1.00 93.38 185 ASN A O 1
ATOM 1399 N N . GLU A 1 186 ? 11.812 18.894 -9.873 1.00 93.56 186 GLU A N 1
ATOM 1400 C CA . GLU A 1 186 ? 10.432 19.322 -10.123 1.00 93.56 186 GLU A CA 1
ATOM 1401 C C . GLU A 1 186 ? 9.439 18.507 -9.279 1.00 93.56 186 GLU A C 1
ATOM 1403 O O . GLU A 1 186 ? 8.655 19.080 -8.516 1.00 93.56 186 GLU A O 1
ATOM 1408 N N . CYS A 1 187 ? 9.547 17.174 -9.311 1.00 89.88 187 CYS A N 1
ATOM 1409 C CA . CYS A 1 187 ? 8.693 16.287 -8.518 1.00 89.88 187 CYS A CA 1
ATOM 1410 C C . CYS A 1 187 ? 8.826 16.548 -7.010 1.00 89.88 187 CYS A C 1
ATOM 1412 O O . CYS A 1 187 ? 7.823 16.644 -6.300 1.00 89.88 187 CYS A O 1
ATOM 1414 N N . LEU A 1 188 ? 10.058 16.706 -6.509 1.00 91.56 188 LEU A N 1
ATOM 1415 C CA . LEU A 1 188 ? 10.327 17.008 -5.099 1.00 91.56 188 LEU A CA 1
ATOM 1416 C C . LEU A 1 188 ? 9.715 18.350 -4.678 1.00 91.56 188 LEU A C 1
ATOM 1418 O O . LEU A 1 188 ? 9.142 18.450 -3.591 1.00 91.56 188 LEU A O 1
ATOM 1422 N N . SER A 1 189 ? 9.793 19.368 -5.538 1.00 92.50 189 SER A N 1
ATOM 1423 C CA . SER A 1 189 ? 9.148 20.665 -5.311 1.00 92.50 189 SER A CA 1
ATOM 1424 C C . SER A 1 189 ? 7.633 20.510 -5.183 1.00 92.50 189 SER A C 1
ATOM 1426 O O . SER A 1 189 ? 7.024 21.029 -4.244 1.00 92.50 189 SER A O 1
ATOM 1428 N N . ASP A 1 190 ? 7.019 19.733 -6.071 1.00 86.31 190 ASP A N 1
ATOM 1429 C CA . ASP A 1 190 ? 5.577 19.515 -6.067 1.00 86.31 190 ASP A CA 1
ATOM 1430 C C . ASP A 1 190 ? 5.093 18.681 -4.879 1.00 86.31 190 ASP A C 1
ATOM 1432 O O . ASP A 1 190 ? 4.074 19.011 -4.267 1.00 86.31 190 ASP A O 1
ATOM 1436 N N . TRP A 1 191 ? 5.827 17.643 -4.479 1.00 87.56 191 TRP A N 1
ATOM 1437 C CA . TRP A 1 191 ? 5.511 16.881 -3.268 1.00 87.56 191 TRP A CA 1
ATOM 1438 C C . TRP A 1 191 ? 5.697 17.705 -1.997 1.00 87.56 191 TRP A C 1
ATOM 1440 O O . TRP A 1 191 ? 4.865 17.623 -1.091 1.00 87.56 191 TRP A O 1
ATOM 1450 N N . LYS A 1 192 ? 6.713 18.571 -1.955 1.00 87.25 192 LYS A N 1
ATOM 1451 C CA . LYS A 1 192 ? 6.911 19.509 -0.848 1.00 87.25 192 LYS A CA 1
ATOM 1452 C C . LYS A 1 192 ? 5.748 20.497 -0.729 1.00 87.25 192 LYS A C 1
ATOM 1454 O O . LYS A 1 192 ? 5.266 20.719 0.379 1.00 87.25 192 LYS A O 1
ATOM 1459 N N . LYS A 1 193 ? 5.236 21.036 -1.845 1.00 87.44 193 LYS A N 1
ATOM 1460 C CA . LYS A 1 193 ? 4.025 21.890 -1.855 1.00 87.44 193 LYS A CA 1
ATOM 1461 C C . LYS A 1 193 ? 2.787 21.152 -1.334 1.00 87.44 193 LYS A C 1
ATOM 1463 O O . LYS A 1 193 ? 1.932 21.769 -0.709 1.00 87.44 193 LYS A O 1
ATOM 1468 N N . LYS A 1 194 ? 2.702 19.838 -1.564 1.00 76.50 194 LYS A N 1
ATOM 1469 C CA . LYS A 1 194 ? 1.628 18.962 -1.059 1.00 76.50 194 LYS A CA 1
ATOM 1470 C C . LYS A 1 194 ? 1.809 18.553 0.412 1.00 76.50 194 LYS A C 1
ATOM 1472 O O . LYS A 1 194 ? 0.941 17.878 0.957 1.00 76.50 194 LYS A O 1
ATOM 1477 N N . GLY A 1 195 ? 2.901 18.965 1.063 1.00 81.31 195 GLY A N 1
ATOM 1478 C CA . GLY A 1 195 ? 3.189 18.651 2.465 1.00 81.31 195 GLY A CA 1
ATOM 1479 C C . GLY A 1 195 ? 3.741 17.243 2.698 1.00 81.31 195 GLY A C 1
ATOM 1480 O O . GLY A 1 195 ? 3.763 16.782 3.837 1.00 81.31 195 GLY A O 1
ATOM 1481 N N . PHE A 1 196 ? 4.185 16.548 1.647 1.00 81.00 196 PHE A N 1
ATOM 1482 C CA . PHE A 1 196 ? 4.787 15.224 1.783 1.00 81.00 196 PHE A CA 1
ATOM 1483 C C . PHE A 1 196 ? 6.255 15.321 2.203 1.00 81.00 196 PHE A C 1
ATOM 1485 O O . PHE A 1 196 ? 7.005 16.176 1.727 1.00 81.00 196 PHE A O 1
ATOM 1492 N N . GLN A 1 197 ? 6.681 14.402 3.070 1.00 85.88 197 GLN A N 1
ATOM 1493 C CA . GLN A 1 197 ? 8.078 14.272 3.478 1.00 85.88 197 GLN A CA 1
ATOM 1494 C C . GLN A 1 197 ? 8.813 13.363 2.491 1.00 85.88 197 GLN A C 1
ATOM 1496 O O . GLN A 1 197 ? 8.953 12.162 2.723 1.00 85.88 197 GLN A O 1
ATOM 1501 N N . VAL A 1 198 ? 9.238 13.940 1.365 1.00 90.00 198 VAL A N 1
ATOM 1502 C CA . VAL A 1 198 ? 9.965 13.224 0.309 1.00 90.00 198 VAL A CA 1
ATOM 1503 C C . VAL A 1 198 ? 11.326 13.868 0.082 1.00 90.00 198 VAL A C 1
ATOM 1505 O O . VAL A 1 198 ? 11.432 15.078 -0.109 1.00 90.00 198 VAL A O 1
ATOM 1508 N N . THR A 1 199 ? 12.366 13.046 0.079 1.00 94.00 199 THR A N 1
ATOM 1509 C CA . THR A 1 199 ? 13.717 13.409 -0.364 1.00 94.00 199 THR A CA 1
ATOM 1510 C C . THR A 1 199 ? 14.074 12.600 -1.606 1.00 94.00 199 THR A C 1
ATOM 1512 O O . THR A 1 199 ? 13.409 11.607 -1.913 1.00 94.00 199 THR A O 1
ATOM 1515 N N . 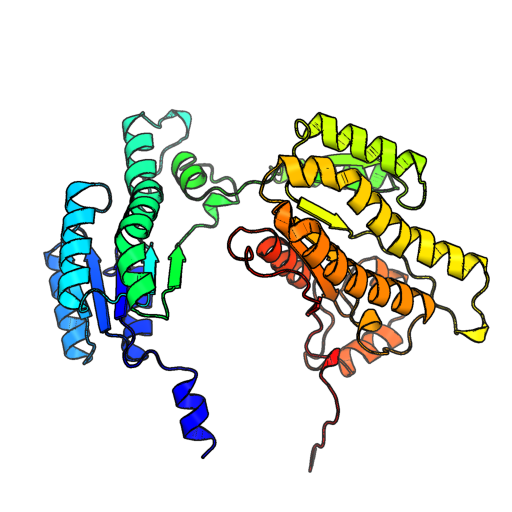GLY A 1 200 ? 15.108 13.003 -2.342 1.00 94.50 200 GLY A N 1
ATOM 1516 C CA . GLY A 1 200 ? 15.545 12.212 -3.482 1.00 94.50 200 GLY A CA 1
ATOM 1517 C C . GLY A 1 200 ? 17.026 12.305 -3.793 1.00 94.50 200 GLY A C 1
ATOM 1518 O O . GLY A 1 200 ? 17.735 13.168 -3.278 1.00 94.50 200 GLY A O 1
ATOM 1519 N N . SER A 1 201 ? 17.500 11.363 -4.599 1.00 94.25 201 SER A N 1
ATOM 1520 C CA . SER A 1 201 ? 18.878 11.306 -5.084 1.00 94.25 201 SER A CA 1
ATOM 1521 C C . SER A 1 201 ? 18.922 10.855 -6.534 1.00 94.25 201 SER A C 1
ATOM 1523 O O . SER A 1 201 ? 18.121 10.024 -6.967 1.00 94.25 201 SER A O 1
ATOM 1525 N N . VAL A 1 202 ? 19.873 11.402 -7.285 1.00 94.62 202 VAL A N 1
ATOM 1526 C CA . VAL A 1 202 ? 20.127 10.943 -8.649 1.00 94.62 202 VAL A CA 1
ATOM 1527 C C . VAL A 1 202 ? 20.760 9.555 -8.588 1.00 94.62 202 VAL A C 1
ATOM 1529 O O . VAL A 1 202 ? 21.709 9.345 -7.830 1.00 94.62 202 VAL A O 1
ATOM 1532 N N . CYS A 1 203 ? 20.206 8.608 -9.341 1.00 93.12 203 CYS A N 1
ATOM 1533 C CA . CYS A 1 203 ? 20.722 7.245 -9.431 1.00 93.12 203 CYS A CA 1
ATOM 1534 C C . CYS A 1 203 ? 20.301 6.603 -10.756 1.00 93.12 203 CYS A C 1
ATOM 1536 O O . CYS A 1 203 ? 19.104 6.462 -11.035 1.00 93.12 203 CYS A O 1
ATOM 1538 N N . ASP A 1 204 ? 21.277 6.167 -11.547 1.00 91.00 204 ASP A N 1
ATOM 1539 C CA . ASP A 1 204 ? 21.063 5.181 -12.595 1.00 91.00 204 ASP A CA 1
ATOM 1540 C C . ASP A 1 204 ? 21.036 3.781 -11.976 1.00 91.00 204 ASP A C 1
ATOM 1542 O O . ASP A 1 204 ? 22.051 3.200 -11.590 1.00 91.00 204 ASP A O 1
ATOM 1546 N N . ALA A 1 205 ? 19.842 3.202 -11.920 1.00 88.56 205 ALA A N 1
ATOM 1547 C CA . ALA A 1 205 ? 19.636 1.866 -11.393 1.00 88.56 205 ALA A CA 1
ATOM 1548 C C . ALA A 1 205 ? 20.322 0.760 -12.213 1.00 88.56 205 ALA A C 1
ATOM 1550 O O . ALA A 1 205 ? 20.354 -0.366 -11.736 1.00 88.56 205 ALA A O 1
ATOM 1551 N N . SER A 1 206 ? 20.864 1.010 -13.408 1.00 87.56 206 SER A N 1
ATOM 1552 C CA . SER A 1 206 ? 21.720 0.052 -14.129 1.00 87.56 206 SER A CA 1
ATOM 1553 C C . SER A 1 206 ? 23.176 0.050 -13.625 1.00 87.56 206 SER A C 1
ATOM 1555 O O . SER A 1 206 ? 23.888 -0.939 -13.791 1.00 87.56 206 SER A O 1
ATOM 1557 N N . SER A 1 207 ? 23.600 1.109 -12.927 1.00 91.56 207 SER A N 1
ATOM 1558 C CA . SER A 1 207 ? 24.959 1.284 -12.414 1.00 91.56 207 SER A CA 1
ATOM 1559 C C . SER A 1 207 ? 25.120 0.695 -11.011 1.00 91.56 207 SER A C 1
ATOM 1561 O O . SER A 1 207 ? 24.456 1.096 -10.058 1.00 91.56 207 SER A O 1
ATOM 1563 N N . TRP A 1 208 ? 26.034 -0.265 -10.856 1.00 90.69 208 TRP A N 1
ATOM 1564 C CA . TRP A 1 208 ? 26.274 -0.942 -9.576 1.00 90.69 208 TRP A CA 1
ATOM 1565 C C . TRP A 1 208 ? 26.753 0.004 -8.471 1.00 90.69 208 TRP A C 1
ATOM 1567 O O . TRP A 1 208 ? 26.211 -0.023 -7.367 1.00 90.69 208 TRP A O 1
ATOM 1577 N N . THR A 1 209 ? 27.714 0.871 -8.782 1.00 93.81 209 THR A N 1
ATOM 1578 C CA . THR A 1 209 ? 28.288 1.829 -7.826 1.00 93.81 209 THR A CA 1
ATOM 1579 C C . THR A 1 209 ? 27.267 2.877 -7.387 1.00 93.81 209 THR A C 1
ATOM 1581 O O . THR A 1 209 ? 27.258 3.303 -6.232 1.00 93.81 209 THR A O 1
ATOM 1584 N N . GLU A 1 210 ? 26.354 3.272 -8.277 1.00 95.81 210 GLU A N 1
ATOM 1585 C CA . GLU A 1 210 ? 25.278 4.199 -7.927 1.00 95.81 210 GLU A CA 1
ATOM 1586 C C . GLU A 1 210 ? 24.223 3.559 -7.022 1.00 95.81 210 GLU A C 1
ATOM 1588 O O . GLU A 1 210 ? 23.710 4.240 -6.134 1.00 95.81 210 GLU A O 1
ATOM 1593 N N . ARG A 1 211 ? 23.938 2.256 -7.176 1.00 95.50 211 ARG A N 1
ATOM 1594 C CA . ARG A 1 211 ? 23.042 1.520 -6.262 1.00 95.50 211 ARG A CA 1
ATOM 1595 C C . ARG A 1 211 ? 23.592 1.506 -4.834 1.00 95.50 211 ARG A C 1
ATOM 1597 O O . ARG A 1 211 ? 22.848 1.757 -3.887 1.00 95.50 211 ARG A O 1
ATOM 1604 N N . GLU A 1 212 ? 24.889 1.236 -4.684 1.00 95.62 212 GLU A N 1
ATOM 1605 C CA . GLU A 1 212 ? 25.574 1.235 -3.385 1.00 95.62 212 GLU A CA 1
ATOM 1606 C C . GLU A 1 212 ? 25.537 2.619 -2.741 1.00 95.62 212 GLU A C 1
ATOM 1608 O O . GLU A 1 212 ? 25.142 2.755 -1.582 1.00 95.62 212 GLU A O 1
ATOM 1613 N N . LYS A 1 213 ? 25.880 3.658 -3.512 1.00 96.88 213 LYS A N 1
ATOM 1614 C CA . LYS A 1 213 ? 25.827 5.048 -3.053 1.00 96.88 213 LYS A CA 1
ATOM 1615 C C . LYS A 1 213 ? 24.416 5.441 -2.615 1.00 96.88 213 LYS A C 1
ATOM 1617 O O . LYS A 1 213 ? 24.256 6.015 -1.540 1.00 96.88 213 LYS A O 1
ATOM 1622 N N . LEU A 1 214 ? 23.392 5.093 -3.401 1.00 96.69 214 LEU A N 1
ATOM 1623 C CA . LEU A 1 214 ? 21.998 5.343 -3.037 1.00 96.69 214 LEU A CA 1
ATOM 1624 C C . LEU A 1 214 ? 21.642 4.649 -1.718 1.00 96.69 214 LEU A C 1
ATOM 1626 O O . LEU A 1 214 ? 21.040 5.275 -0.848 1.00 96.69 214 LEU A O 1
ATOM 1630 N N . MET A 1 215 ? 22.037 3.386 -1.529 1.00 97.12 215 MET A N 1
ATOM 1631 C CA . MET A 1 215 ? 21.718 2.674 -0.291 1.00 97.12 215 MET A CA 1
ATOM 1632 C C . MET A 1 215 ? 22.459 3.240 0.927 1.00 97.12 215 MET A C 1
ATOM 1634 O O . MET A 1 215 ? 21.892 3.288 2.015 1.00 97.12 215 MET A O 1
ATOM 1638 N N . GLN A 1 216 ? 23.688 3.737 0.763 1.00 97.06 216 GLN A N 1
ATOM 1639 C CA . GLN A 1 216 ? 24.398 4.463 1.825 1.00 97.06 216 GLN A CA 1
ATOM 1640 C C . GLN A 1 216 ? 23.660 5.749 2.220 1.00 97.06 216 GLN A C 1
ATOM 1642 O O . GLN A 1 216 ? 23.506 6.042 3.410 1.00 97.06 216 GLN A O 1
ATOM 1647 N N . THR A 1 217 ? 23.152 6.495 1.235 1.00 96.88 217 THR A N 1
ATOM 1648 C CA . THR A 1 217 ? 22.308 7.671 1.477 1.00 96.88 217 THR A CA 1
ATOM 1649 C C . THR A 1 217 ? 21.030 7.287 2.219 1.00 96.88 217 THR A C 1
ATOM 1651 O O . THR A 1 217 ? 20.739 7.878 3.255 1.00 96.88 217 THR A O 1
ATOM 1654 N N . VAL A 1 218 ? 20.315 6.254 1.767 1.00 96.50 218 VAL A N 1
ATOM 1655 C CA . VAL A 1 218 ? 19.101 5.733 2.424 1.00 96.50 218 VAL A CA 1
ATOM 1656 C C . VAL A 1 218 ? 19.386 5.286 3.859 1.00 96.50 218 VAL A C 1
ATOM 1658 O O . VAL A 1 218 ? 18.647 5.642 4.774 1.00 96.50 218 VAL A O 1
ATOM 1661 N N . SER A 1 219 ? 20.485 4.561 4.079 1.00 96.75 219 SER A N 1
ATOM 1662 C CA . SER A 1 219 ? 20.911 4.130 5.411 1.00 96.75 219 SER A CA 1
ATOM 1663 C C . SER A 1 219 ? 21.173 5.317 6.335 1.00 96.75 219 SER A C 1
ATOM 1665 O O . SER A 1 219 ? 20.865 5.235 7.518 1.00 96.75 219 SER A O 1
ATOM 1667 N N . THR A 1 220 ? 21.736 6.410 5.820 1.00 96.50 220 THR A N 1
ATOM 1668 C CA . THR A 1 220 ? 21.988 7.621 6.614 1.00 96.50 220 THR A CA 1
ATOM 1669 C C . THR A 1 220 ? 20.689 8.370 6.907 1.00 96.50 220 THR A C 1
ATOM 1671 O O . THR A 1 220 ? 20.474 8.810 8.028 1.00 96.50 220 THR A O 1
ATOM 1674 N N . LEU A 1 221 ? 19.807 8.499 5.912 1.00 94.69 221 LEU A N 1
ATOM 1675 C CA . LEU A 1 221 ? 18.554 9.248 6.032 1.00 94.69 221 LEU A CA 1
ATOM 1676 C C . LEU A 1 221 ? 17.536 8.593 6.967 1.00 94.69 221 LEU A C 1
ATOM 1678 O O . LEU A 1 221 ? 16.720 9.296 7.557 1.00 94.69 221 LEU A O 1
ATOM 1682 N N . PHE A 1 222 ? 17.557 7.265 7.070 1.00 93.06 222 PHE A N 1
ATOM 1683 C CA . PHE A 1 222 ? 16.587 6.503 7.853 1.00 93.06 222 PHE A CA 1
ATOM 1684 C C . PHE A 1 222 ? 17.195 5.826 9.080 1.00 93.06 222 PHE A C 1
ATOM 1686 O O . PHE A 1 222 ? 16.647 4.833 9.551 1.00 93.06 222 PHE A O 1
ATOM 1693 N N . ASP A 1 223 ? 18.332 6.312 9.585 1.00 93.75 223 ASP A N 1
ATOM 1694 C CA . ASP A 1 223 ? 18.998 5.764 10.778 1.00 93.75 223 ASP A CA 1
ATOM 1695 C C . ASP A 1 223 ? 19.173 4.236 10.713 1.00 93.75 223 ASP A C 1
ATOM 1697 O O . ASP A 1 223 ? 18.885 3.487 11.651 1.00 93.75 223 ASP A O 1
ATOM 1701 N N . ALA A 1 224 ? 19.605 3.774 9.541 1.00 94.44 224 ALA A N 1
ATOM 1702 C CA . ALA A 1 224 ? 19.776 2.381 9.158 1.00 94.44 224 ALA A CA 1
ATOM 1703 C C . ALA A 1 224 ? 18.507 1.501 9.240 1.00 94.44 224 ALA A C 1
ATOM 1705 O O . ALA A 1 224 ? 18.626 0.276 9.274 1.00 94.44 224 ALA A O 1
ATOM 1706 N N . LYS A 1 225 ? 17.303 2.093 9.249 1.00 92.19 225 LYS A N 1
ATOM 1707 C CA . LYS A 1 225 ? 15.997 1.416 9.358 1.00 92.19 225 LYS A CA 1
ATOM 1708 C C . LYS A 1 225 ? 15.094 1.742 8.173 1.00 92.19 225 LYS A C 1
ATOM 1710 O O . LYS A 1 225 ? 14.301 2.679 8.205 1.00 92.19 225 LYS A O 1
ATOM 1715 N N . LEU A 1 226 ? 15.165 0.924 7.130 1.00 93.94 226 LEU A N 1
ATOM 1716 C CA . LEU A 1 226 ? 14.260 1.025 5.986 1.00 93.94 226 LEU A CA 1
ATOM 1717 C C . LEU A 1 226 ? 13.078 0.078 6.199 1.00 93.94 226 LEU A C 1
ATOM 1719 O O . LEU A 1 226 ? 13.294 -1.118 6.285 1.00 93.94 226 LEU A O 1
ATOM 1723 N N . SER A 1 227 ? 11.836 0.559 6.243 1.00 91.25 227 SER A N 1
ATOM 1724 C CA . SER A 1 227 ? 10.672 -0.342 6.375 1.00 91.25 227 SER A CA 1
ATOM 1725 C C . SER A 1 227 ? 10.162 -0.868 5.035 1.00 91.25 227 SER A C 1
ATOM 1727 O O . SER A 1 227 ? 9.618 -1.967 4.964 1.00 91.25 227 SER A O 1
ATOM 1729 N N . ILE A 1 228 ? 10.295 -0.085 3.962 1.00 94.50 228 ILE A N 1
ATOM 1730 C CA . ILE A 1 228 ? 9.672 -0.375 2.667 1.00 94.50 228 ILE A CA 1
ATOM 1731 C C . ILE A 1 228 ? 10.689 -0.161 1.545 1.00 94.50 228 ILE A C 1
ATOM 1733 O O . ILE A 1 228 ? 11.248 0.925 1.418 1.00 94.50 228 ILE A O 1
ATOM 1737 N N . LEU A 1 229 ? 10.871 -1.169 0.691 1.00 96.38 229 LEU A N 1
ATOM 1738 C CA . LEU A 1 229 ? 11.602 -1.068 -0.573 1.00 96.38 229 LEU A CA 1
ATOM 1739 C C . LEU A 1 229 ? 10.636 -1.296 -1.741 1.00 96.38 229 LEU A C 1
ATOM 1741 O O . LEU A 1 229 ? 10.020 -2.357 -1.839 1.00 96.38 229 LEU A O 1
ATOM 1745 N N . ILE A 1 230 ? 10.534 -0.331 -2.657 1.00 94.62 230 ILE A N 1
ATOM 1746 C CA . ILE A 1 230 ? 9.734 -0.470 -3.882 1.00 94.62 230 ILE A CA 1
ATOM 1747 C C . ILE A 1 230 ? 10.673 -0.542 -5.087 1.00 94.62 230 ILE A C 1
ATOM 1749 O O . ILE A 1 230 ? 11.202 0.466 -5.551 1.00 94.62 230 ILE A O 1
ATOM 1753 N N . ASN A 1 231 ? 10.832 -1.742 -5.636 1.00 92.56 231 ASN A N 1
ATOM 1754 C CA . ASN A 1 231 ? 11.530 -1.982 -6.893 1.00 92.56 231 ASN A CA 1
ATOM 1755 C C . ASN A 1 231 ? 10.595 -1.641 -8.064 1.00 92.56 231 ASN A C 1
ATOM 1757 O O . ASN A 1 231 ? 9.930 -2.513 -8.627 1.00 92.56 231 ASN A O 1
ATOM 1761 N N . ASN A 1 232 ? 10.502 -0.346 -8.384 1.00 89.56 232 ASN A N 1
ATOM 1762 C CA . ASN A 1 232 ? 9.651 0.177 -9.460 1.00 89.56 232 ASN A CA 1
ATOM 1763 C C . ASN A 1 232 ? 10.365 0.302 -10.814 1.00 89.56 232 ASN A C 1
ATOM 1765 O O . ASN A 1 232 ? 9.709 0.303 -11.855 1.00 89.56 232 ASN A O 1
ATOM 1769 N N . VAL A 1 233 ? 11.694 0.437 -10.814 1.00 83.62 233 VAL A N 1
ATOM 1770 C CA . VAL A 1 233 ? 12.459 0.705 -12.037 1.00 83.62 233 VAL A CA 1
ATOM 1771 C C . VAL A 1 233 ? 12.171 -0.357 -13.100 1.00 83.62 233 VAL A C 1
ATOM 1773 O O . VAL A 1 233 ? 12.190 -1.562 -12.847 1.00 83.62 233 VAL A O 1
ATOM 1776 N N . GLY A 1 234 ? 11.897 0.106 -14.315 1.00 81.38 234 GLY A N 1
ATOM 1777 C CA . GLY A 1 234 ? 11.690 -0.755 -15.462 1.00 81.38 234 GLY A CA 1
ATOM 1778 C C . GLY A 1 234 ? 11.810 0.018 -16.763 1.00 81.38 234 GLY A C 1
ATOM 1779 O O . GLY A 1 234 ? 11.350 1.153 -16.870 1.00 81.38 234 GLY A O 1
ATOM 1780 N N . ALA A 1 235 ? 12.406 -0.619 -17.761 1.00 81.88 235 ALA A N 1
ATOM 1781 C CA . ALA A 1 235 ? 12.472 -0.121 -19.122 1.00 81.88 235 ALA A CA 1
ATOM 1782 C C . ALA A 1 235 ? 12.139 -1.240 -20.111 1.00 81.88 235 ALA A C 1
ATOM 1784 O O . ALA A 1 235 ? 12.346 -2.426 -19.835 1.00 81.88 235 ALA A O 1
ATOM 1785 N N . ILE A 1 236 ? 11.621 -0.846 -21.271 1.00 83.50 236 ILE A N 1
ATOM 1786 C CA . ILE A 1 236 ? 11.309 -1.747 -22.373 1.00 83.50 236 ILE A CA 1
ATOM 1787 C C . ILE A 1 236 ? 11.877 -1.176 -23.671 1.00 83.50 236 ILE A C 1
ATOM 1789 O O . ILE A 1 236 ? 11.658 -0.013 -23.998 1.00 83.50 236 ILE A O 1
ATOM 1793 N N . ARG A 1 237 ? 12.617 -2.004 -24.408 1.00 84.19 237 ARG A N 1
ATOM 1794 C CA . ARG A 1 237 ? 12.921 -1.809 -25.828 1.00 84.19 237 ARG A CA 1
ATOM 1795 C C . ARG A 1 237 ? 12.178 -2.908 -26.572 1.00 84.19 237 ARG A C 1
ATOM 1797 O O . ARG A 1 237 ? 12.530 -4.081 -26.459 1.00 84.19 237 ARG A O 1
ATOM 1804 N N . SER A 1 238 ? 11.084 -2.544 -27.233 1.00 79.88 238 SER A N 1
ATOM 1805 C CA . SER A 1 238 ? 10.251 -3.521 -27.932 1.00 79.88 238 SER A CA 1
ATOM 1806 C C . SER A 1 238 ? 10.849 -3.829 -29.298 1.00 79.88 238 SER A C 1
ATOM 1808 O O . SER A 1 238 ? 11.016 -2.928 -30.116 1.00 79.88 238 SER A O 1
ATOM 1810 N N . LYS A 1 239 ? 11.180 -5.101 -29.522 1.00 82.69 239 LYS A N 1
ATOM 1811 C CA . LYS A 1 239 ? 11.620 -5.654 -30.804 1.00 82.69 239 LYS A CA 1
ATOM 1812 C C . LYS A 1 239 ? 11.062 -7.070 -30.958 1.00 82.69 239 LYS A C 1
ATOM 1814 O O . LYS A 1 239 ? 10.907 -7.763 -29.940 1.00 82.69 239 LYS A O 1
ATOM 1819 N N . PRO A 1 240 ? 10.801 -7.535 -32.192 1.00 83.38 240 PRO A N 1
ATOM 1820 C CA . PRO A 1 240 ? 10.591 -8.951 -32.465 1.00 83.38 240 PRO A CA 1
ATOM 1821 C C . PRO A 1 240 ? 11.706 -9.798 -31.846 1.00 83.38 240 PRO A C 1
ATOM 1823 O O . PRO A 1 240 ? 12.866 -9.389 -31.820 1.00 83.38 240 PRO A O 1
ATOM 1826 N N . THR A 1 241 ? 11.378 -10.992 -31.345 1.00 85.69 241 THR A N 1
ATOM 1827 C CA . THR A 1 241 ? 12.353 -11.832 -30.626 1.00 85.69 241 THR A CA 1
ATOM 1828 C C . THR A 1 241 ? 13.627 -12.076 -31.437 1.00 85.69 241 THR A C 1
ATOM 1830 O O . THR A 1 241 ? 14.715 -11.977 -30.878 1.00 85.69 241 THR A O 1
ATOM 1833 N N . ILE A 1 242 ? 13.488 -12.304 -32.746 1.00 90.19 242 ILE A N 1
ATOM 1834 C CA . ILE A 1 242 ? 14.591 -12.566 -33.684 1.00 90.19 242 ILE A CA 1
ATOM 1835 C C . ILE A 1 242 ? 15.476 -11.345 -33.988 1.00 90.19 242 ILE A C 1
ATOM 1837 O O . ILE A 1 242 ? 16.541 -11.507 -34.571 1.00 90.19 242 ILE A O 1
ATOM 1841 N N . GLU A 1 243 ? 15.050 -10.140 -33.605 1.00 89.19 243 GLU A N 1
ATOM 1842 C CA . GLU A 1 243 ? 15.781 -8.883 -33.826 1.00 89.19 243 GLU A CA 1
ATOM 1843 C C . GLU A 1 243 ? 16.481 -8.372 -32.559 1.00 89.19 243 GLU A C 1
ATOM 1845 O O . GLU A 1 243 ? 17.188 -7.364 -32.604 1.00 89.19 243 GLU A O 1
ATOM 1850 N N . ASN A 1 244 ? 16.282 -9.034 -31.414 1.00 87.50 244 ASN A N 1
ATOM 1851 C CA . ASN A 1 244 ? 16.964 -8.645 -30.185 1.00 87.50 244 ASN A CA 1
ATOM 1852 C C . ASN A 1 244 ? 18.454 -8.969 -30.266 1.00 87.50 244 ASN A C 1
ATOM 1854 O O . ASN A 1 244 ? 18.847 -10.072 -30.647 1.00 87.50 244 ASN A O 1
ATOM 1858 N N . THR A 1 245 ? 19.274 -8.023 -29.825 1.00 92.56 245 THR A N 1
ATOM 1859 C CA . THR A 1 245 ? 20.723 -8.194 -29.741 1.00 92.56 245 THR A CA 1
ATOM 1860 C C . THR A 1 245 ? 21.172 -8.554 -28.321 1.00 92.56 245 THR A C 1
ATOM 1862 O O . THR A 1 245 ? 20.392 -8.522 -27.362 1.00 92.56 245 THR A O 1
ATOM 1865 N N . ALA A 1 246 ? 22.457 -8.881 -28.160 1.00 91.31 246 ALA A N 1
ATOM 1866 C CA . ALA A 1 246 ? 23.055 -9.103 -26.843 1.00 91.31 246 ALA A CA 1
ATOM 1867 C C . ALA A 1 246 ? 22.991 -7.840 -25.961 1.00 91.31 246 ALA A C 1
ATOM 1869 O O . ALA A 1 246 ? 22.822 -7.927 -24.741 1.00 91.31 246 ALA A O 1
ATOM 1870 N N . GLU A 1 247 ? 23.070 -6.659 -26.575 1.00 92.50 247 GLU A N 1
ATOM 1871 C CA . GLU A 1 247 ? 22.932 -5.365 -25.909 1.00 92.50 247 GLU A CA 1
ATOM 1872 C C . GLU A 1 247 ? 21.496 -5.135 -25.424 1.00 92.50 247 GLU A C 1
ATOM 1874 O O . GLU A 1 247 ? 21.302 -4.661 -24.304 1.00 92.50 247 GLU A O 1
ATOM 1879 N N . ASP A 1 248 ? 20.483 -5.507 -26.218 1.00 87.88 248 ASP A N 1
ATOM 1880 C CA . ASP A 1 248 ? 19.082 -5.450 -25.782 1.00 87.88 248 ASP A CA 1
ATOM 1881 C C . ASP A 1 248 ? 18.838 -6.385 -24.594 1.00 87.88 248 ASP A C 1
ATOM 1883 O O . ASP A 1 248 ? 18.169 -6.001 -23.631 1.00 87.88 248 ASP A O 1
ATOM 1887 N N . PHE A 1 249 ? 19.408 -7.592 -24.629 1.00 87.00 249 PHE A N 1
ATOM 1888 C CA . PHE A 1 249 ? 19.327 -8.540 -23.521 1.00 87.00 249 PHE A CA 1
ATOM 1889 C C . PHE A 1 249 ? 19.958 -7.977 -22.245 1.00 87.00 249 PHE A C 1
ATOM 1891 O O . PHE A 1 249 ? 19.290 -7.881 -21.214 1.00 87.00 249 PHE A O 1
ATOM 1898 N N . SER A 1 250 ? 21.211 -7.529 -22.337 1.00 87.38 250 SER A N 1
ATOM 1899 C CA . SER A 1 250 ? 21.963 -6.972 -21.207 1.00 87.38 250 SER A CA 1
ATOM 1900 C C . SER A 1 250 ? 21.267 -5.749 -20.610 1.00 87.38 250 SER A C 1
ATOM 1902 O O . SER A 1 250 ? 21.160 -5.631 -19.391 1.00 87.38 250 SER A O 1
ATOM 1904 N N . PHE A 1 251 ? 20.714 -4.871 -21.453 1.00 88.88 251 PHE A N 1
ATOM 1905 C CA . PHE A 1 251 ? 19.972 -3.693 -21.011 1.00 88.88 251 PHE A CA 1
ATOM 1906 C C . PHE A 1 251 ? 18.760 -4.055 -20.144 1.00 88.88 251 PHE A C 1
ATOM 1908 O O . PHE A 1 251 ? 18.603 -3.507 -19.050 1.00 88.88 251 PHE A O 1
ATOM 1915 N N . HIS A 1 252 ? 17.907 -4.977 -20.605 1.00 86.06 252 HIS A N 1
ATOM 1916 C CA . HIS A 1 252 ? 16.711 -5.364 -19.856 1.00 86.06 252 HIS A CA 1
ATOM 1917 C C . HIS A 1 252 ? 17.066 -6.123 -18.577 1.00 86.06 252 HIS A C 1
ATOM 1919 O O . HIS A 1 252 ? 16.464 -5.858 -17.539 1.00 86.06 252 HIS A O 1
ATOM 1925 N N . ILE A 1 253 ? 18.039 -7.038 -18.630 1.00 88.44 253 ILE A N 1
ATOM 1926 C CA . ILE A 1 253 ? 18.470 -7.806 -17.456 1.00 88.44 253 ILE A CA 1
ATOM 1927 C C . ILE A 1 253 ? 19.046 -6.875 -16.393 1.00 88.44 253 ILE A C 1
ATOM 1929 O O . ILE A 1 253 ? 18.567 -6.884 -15.257 1.00 88.44 253 ILE A O 1
ATOM 1933 N N . SER A 1 254 ? 19.993 -6.015 -16.775 1.00 84.12 254 SER A N 1
ATOM 1934 C CA . SER A 1 254 ? 20.649 -5.109 -15.837 1.00 84.12 254 SER A CA 1
ATOM 1935 C C . SER A 1 254 ? 19.674 -4.099 -15.226 1.00 84.12 254 SER A C 1
ATOM 1937 O O . SER A 1 254 ? 19.665 -3.881 -14.012 1.00 84.12 254 SER A O 1
ATOM 1939 N N . THR A 1 255 ? 18.796 -3.525 -16.053 1.00 85.69 255 THR A N 1
ATOM 1940 C CA . THR A 1 255 ? 17.864 -2.475 -15.619 1.00 85.69 255 THR A CA 1
ATOM 1941 C C . THR A 1 255 ? 16.680 -3.019 -14.830 1.00 85.69 255 THR A C 1
ATOM 1943 O O . THR A 1 255 ? 16.302 -2.410 -13.833 1.00 85.69 255 THR A O 1
ATOM 1946 N N . ASN A 1 256 ? 16.075 -4.133 -15.255 1.00 85.44 256 ASN A N 1
ATOM 1947 C CA . ASN A 1 256 ? 14.806 -4.598 -14.687 1.00 85.44 256 ASN A CA 1
ATOM 1948 C C . ASN A 1 256 ? 14.988 -5.653 -13.593 1.00 85.44 256 ASN A C 1
ATOM 1950 O O . ASN A 1 256 ? 14.161 -5.708 -12.690 1.00 85.44 256 ASN A O 1
ATOM 1954 N N . LEU A 1 257 ? 16.009 -6.513 -13.688 1.00 86.38 257 LEU A N 1
ATOM 1955 C CA . LEU A 1 257 ? 16.176 -7.656 -12.785 1.00 86.38 257 LEU A CA 1
ATOM 1956 C C . LEU A 1 257 ? 17.370 -7.489 -11.844 1.00 86.38 257 LEU A C 1
ATOM 1958 O O . LEU A 1 257 ? 17.192 -7.576 -10.630 1.00 86.38 257 LEU A O 1
ATOM 1962 N N . GLU A 1 258 ? 18.572 -7.244 -12.372 1.00 91.94 258 GLU A N 1
ATOM 1963 C CA . GLU A 1 258 ? 19.778 -7.129 -11.536 1.00 91.94 258 GLU A CA 1
ATOM 1964 C C . GLU A 1 258 ? 19.680 -5.960 -10.562 1.00 91.94 258 GLU A C 1
ATOM 1966 O O . GLU A 1 258 ? 20.095 -6.087 -9.413 1.00 91.94 258 GLU A O 1
ATOM 1971 N N . SER A 1 259 ? 19.109 -4.835 -11.000 1.00 90.50 259 SER A N 1
ATOM 1972 C CA . SER A 1 259 ? 18.862 -3.680 -10.136 1.00 90.50 259 SER A CA 1
ATOM 1973 C C . SER A 1 259 ? 17.990 -4.054 -8.938 1.00 90.50 259 SER A C 1
ATOM 1975 O O . SER A 1 259 ? 18.381 -3.820 -7.798 1.00 90.50 259 SER A O 1
ATOM 1977 N N . ALA A 1 260 ? 16.854 -4.709 -9.184 1.00 88.56 260 ALA A N 1
ATOM 1978 C CA . ALA A 1 260 ? 15.896 -5.099 -8.162 1.00 88.56 260 ALA A CA 1
ATOM 1979 C C . ALA A 1 260 ? 16.476 -6.155 -7.208 1.00 88.56 260 ALA A C 1
ATOM 1981 O O . ALA A 1 260 ? 16.249 -6.100 -5.997 1.00 88.56 260 ALA A O 1
ATOM 1982 N N . TYR A 1 261 ? 17.262 -7.093 -7.741 1.00 91.56 261 TYR A N 1
ATOM 1983 C CA . TYR A 1 261 ? 17.996 -8.076 -6.950 1.00 91.56 261 TYR A CA 1
ATOM 1984 C C . TYR A 1 261 ? 19.037 -7.405 -6.047 1.00 91.56 261 TYR A C 1
ATOM 1986 O O . TYR A 1 261 ? 19.002 -7.583 -4.829 1.00 91.56 261 TYR A O 1
ATOM 1994 N N . HIS A 1 262 ? 19.912 -6.575 -6.619 1.00 97.00 262 HIS A N 1
ATOM 1995 C CA . HIS A 1 262 ? 20.996 -5.933 -5.883 1.00 97.00 262 HIS A CA 1
ATOM 1996 C C . HIS A 1 262 ? 20.473 -4.930 -4.845 1.00 97.00 262 HIS A C 1
ATOM 1998 O O . HIS A 1 262 ? 20.934 -4.939 -3.707 1.00 97.00 262 HIS A O 1
ATOM 2004 N N . PHE A 1 263 ? 19.453 -4.126 -5.171 1.00 97.25 263 PHE A N 1
ATOM 2005 C CA . PHE A 1 263 ? 18.807 -3.258 -4.183 1.00 97.25 263 PHE A CA 1
ATOM 2006 C C . PHE A 1 263 ? 18.205 -4.049 -3.026 1.00 97.25 263 PHE A C 1
ATOM 2008 O O . PHE A 1 263 ? 18.335 -3.624 -1.881 1.00 97.25 263 PHE A O 1
ATOM 2015 N N . SER A 1 264 ? 17.595 -5.206 -3.296 1.00 94.94 264 SER A N 1
ATOM 2016 C CA . SER A 1 264 ? 17.062 -6.066 -2.236 1.00 94.94 264 SER A CA 1
ATOM 2017 C C . SER A 1 264 ? 18.180 -6.598 -1.333 1.00 94.94 264 SER A C 1
ATOM 2019 O O . SER A 1 264 ? 18.026 -6.580 -0.114 1.00 94.94 264 SER A O 1
ATOM 2021 N N . GLN A 1 265 ? 19.321 -7.011 -1.901 1.00 95.62 265 GLN A N 1
ATOM 2022 C CA . GLN A 1 265 ? 20.491 -7.442 -1.124 1.00 95.62 265 GLN A CA 1
ATOM 2023 C C . GLN A 1 265 ? 21.046 -6.318 -0.244 1.00 95.62 265 GLN A C 1
ATOM 2025 O O . GLN A 1 265 ? 21.241 -6.512 0.953 1.00 95.62 265 GLN A O 1
ATOM 2030 N N . LEU A 1 266 ? 21.262 -5.134 -0.821 1.00 96.56 266 LEU A N 1
ATOM 2031 C CA . LEU A 1 266 ? 21.791 -3.976 -0.100 1.00 96.56 266 LEU A CA 1
ATOM 2032 C C . LEU A 1 266 ? 20.823 -3.482 0.990 1.00 96.56 266 LEU A C 1
ATOM 2034 O O . LEU A 1 266 ? 21.259 -3.032 2.048 1.00 96.56 266 LEU A O 1
ATOM 2038 N N . ALA A 1 267 ? 19.513 -3.575 0.748 1.00 96.12 267 ALA A N 1
ATOM 2039 C CA . ALA A 1 267 ? 18.479 -3.146 1.684 1.00 96.12 267 ALA A CA 1
ATOM 2040 C C . ALA A 1 267 ? 18.208 -4.151 2.811 1.00 96.12 267 ALA A C 1
ATOM 2042 O O . ALA A 1 267 ? 17.663 -3.746 3.836 1.00 96.12 267 ALA A O 1
ATOM 2043 N N . HIS A 1 268 ? 18.558 -5.435 2.655 1.00 97.69 268 HIS A N 1
ATOM 2044 C CA . HIS A 1 268 ? 18.285 -6.489 3.645 1.00 97.69 268 HIS A CA 1
ATOM 2045 C C . HIS A 1 268 ? 18.655 -6.109 5.090 1.00 97.69 268 HIS A C 1
ATOM 2047 O O . HIS A 1 268 ? 17.762 -6.180 5.940 1.00 97.69 268 HIS A O 1
ATOM 2053 N N . PRO A 1 269 ? 19.882 -5.637 5.408 1.00 97.56 269 PRO A N 1
ATOM 2054 C CA . PRO A 1 269 ? 20.220 -5.260 6.782 1.00 97.56 269 PRO A CA 1
ATOM 2055 C C . PRO A 1 269 ? 19.340 -4.122 7.319 1.00 97.56 269 PRO A C 1
ATOM 2057 O O . PRO A 1 269 ? 18.982 -4.134 8.497 1.00 97.56 269 PRO A O 1
ATOM 2060 N N . LEU A 1 270 ? 18.941 -3.175 6.462 1.00 97.12 270 LEU A N 1
ATOM 2061 C CA . LEU A 1 270 ? 18.084 -2.046 6.836 1.00 97.12 270 LEU A CA 1
ATOM 2062 C C . LEU A 1 270 ? 16.629 -2.484 7.057 1.00 97.12 270 LEU A C 1
ATOM 2064 O O . LEU A 1 270 ? 15.978 -2.045 8.005 1.00 97.12 270 LEU A O 1
ATOM 2068 N N . LEU A 1 271 ? 16.133 -3.371 6.190 1.00 93.31 271 LEU A N 1
ATOM 2069 C CA . LEU A 1 271 ? 14.801 -3.972 6.265 1.00 93.31 271 LEU A CA 1
ATOM 2070 C C . LEU A 1 271 ? 14.654 -4.824 7.519 1.00 93.31 271 LEU A C 1
ATOM 2072 O O . LEU A 1 271 ? 13.672 -4.682 8.248 1.00 93.31 271 LEU A O 1
ATOM 2076 N N . LYS A 1 272 ? 15.661 -5.647 7.813 1.00 93.75 272 LYS A N 1
ATOM 2077 C CA . LYS A 1 272 ? 15.719 -6.460 9.025 1.00 93.75 272 LYS A CA 1
ATOM 2078 C C . LYS A 1 272 ? 15.740 -5.594 10.284 1.00 93.75 272 LYS A C 1
ATOM 2080 O O . LYS A 1 272 ? 15.008 -5.879 11.228 1.00 93.75 272 LYS A O 1
ATOM 2085 N N . SER A 1 273 ? 16.536 -4.521 10.305 1.00 92.19 273 SER A N 1
ATOM 2086 C CA . SER A 1 273 ? 16.629 -3.640 11.481 1.00 92.19 273 SER A CA 1
ATOM 2087 C C . SER A 1 273 ? 15.318 -2.888 11.772 1.00 92.19 273 SER A C 1
ATOM 2089 O O . SER A 1 273 ? 15.047 -2.547 12.926 1.00 92.19 273 SER A O 1
ATOM 2091 N N . SER A 1 274 ? 14.488 -2.655 10.746 1.00 88.69 274 SER A N 1
ATOM 2092 C CA . SER A 1 274 ? 13.185 -1.995 10.888 1.00 88.69 274 SER A CA 1
ATOM 2093 C C . SER A 1 274 ? 12.142 -2.842 11.632 1.00 88.69 274 SER A C 1
ATOM 2095 O O . SER A 1 274 ? 11.157 -2.297 12.130 1.00 88.69 274 SER A O 1
ATOM 2097 N N . GLY A 1 275 ? 12.319 -4.170 11.675 1.00 82.88 275 GLY A N 1
ATOM 2098 C CA . GLY A 1 275 ? 11.376 -5.124 12.271 1.00 82.88 275 GLY A CA 1
ATOM 2099 C C . GLY A 1 275 ? 10.048 -5.300 11.518 1.00 82.88 275 GLY A C 1
ATOM 2100 O O . GLY A 1 275 ? 9.192 -6.056 11.972 1.00 82.88 275 GLY A O 1
ATOM 2101 N N . CYS A 1 276 ? 9.848 -4.612 10.390 1.00 84.12 276 CYS A N 1
ATOM 2102 C CA . CYS A 1 276 ? 8.604 -4.638 9.611 1.00 84.12 276 CYS A CA 1
ATOM 2103 C C . CYS A 1 276 ? 8.848 -4.522 8.095 1.00 84.12 276 CYS A C 1
ATOM 2105 O O . CYS A 1 276 ? 8.059 -3.907 7.375 1.00 84.12 276 CYS A O 1
ATOM 2107 N N . GLY A 1 277 ? 9.947 -5.109 7.613 1.00 88.50 277 GLY A N 1
ATOM 2108 C CA . GLY A 1 277 ? 10.395 -4.984 6.230 1.00 88.50 277 GLY A CA 1
ATOM 2109 C C . GLY A 1 277 ? 9.354 -5.441 5.200 1.00 88.50 277 GLY A C 1
ATOM 2110 O O . GLY A 1 277 ? 8.755 -6.512 5.313 1.00 88.50 277 GLY A O 1
ATOM 2111 N N . SER A 1 278 ? 9.164 -4.644 4.152 1.00 93.81 278 SER A N 1
ATOM 2112 C CA . SER A 1 278 ? 8.282 -4.955 3.028 1.00 93.81 278 SER A CA 1
ATOM 2113 C C . SER A 1 278 ? 8.953 -4.605 1.708 1.00 93.81 278 SER A C 1
ATOM 2115 O O . SER A 1 278 ? 9.317 -3.456 1.472 1.00 93.81 278 SER A O 1
ATOM 2117 N N . ILE A 1 279 ? 9.079 -5.588 0.824 1.00 96.31 279 ILE A N 1
ATOM 2118 C CA . ILE A 1 279 ? 9.619 -5.422 -0.522 1.00 96.31 279 ILE A CA 1
ATOM 2119 C C . ILE A 1 279 ? 8.485 -5.581 -1.524 1.00 96.31 279 ILE A C 1
ATOM 2121 O O . ILE A 1 279 ? 7.777 -6.588 -1.529 1.00 96.31 279 ILE A O 1
ATOM 2125 N N . VAL A 1 280 ? 8.331 -4.594 -2.399 1.00 93.75 280 VAL A N 1
ATOM 2126 C CA . VAL A 1 280 ? 7.355 -4.621 -3.486 1.00 93.75 280 VAL A CA 1
ATOM 2127 C C . VAL A 1 280 ? 8.089 -4.552 -4.815 1.00 93.75 280 VAL A C 1
ATOM 2129 O O . VAL A 1 280 ? 8.805 -3.592 -5.088 1.00 93.75 280 VAL A O 1
ATOM 2132 N N . PHE A 1 281 ? 7.891 -5.559 -5.659 1.00 90.69 281 PHE A N 1
ATOM 2133 C CA . PHE A 1 281 ? 8.363 -5.565 -7.040 1.00 90.69 281 PHE A CA 1
ATOM 2134 C C . PHE A 1 281 ? 7.235 -5.131 -7.972 1.00 90.69 281 PHE A C 1
ATOM 2136 O O . PHE A 1 281 ? 6.181 -5.769 -8.010 1.00 90.69 281 PHE A O 1
ATOM 2143 N N . ILE A 1 282 ? 7.464 -4.083 -8.765 1.00 91.00 282 ILE A N 1
ATOM 2144 C CA . ILE A 1 282 ? 6.554 -3.707 -9.851 1.00 91.00 282 ILE A CA 1
ATOM 2145 C C . ILE A 1 282 ? 6.919 -4.537 -11.083 1.00 91.00 282 ILE A C 1
ATOM 2147 O O . ILE A 1 282 ? 7.776 -4.188 -11.903 1.00 91.00 282 ILE A O 1
ATOM 2151 N N . SER A 1 283 ? 6.282 -5.700 -11.166 1.00 90.75 283 SER A N 1
ATOM 2152 C CA . SER A 1 283 ? 6.367 -6.649 -12.266 1.00 90.75 283 SER A CA 1
ATOM 2153 C C . SER A 1 283 ? 5.521 -6.202 -13.469 1.00 90.75 283 SER A C 1
ATOM 2155 O O . SER A 1 283 ? 5.384 -5.012 -13.743 1.00 90.75 283 SER A O 1
ATOM 2157 N N . SER A 1 284 ? 5.000 -7.152 -14.239 1.00 87.94 284 SER A N 1
ATOM 2158 C CA . SER A 1 284 ? 4.059 -6.932 -15.329 1.00 87.94 284 SER A CA 1
ATOM 2159 C C . SER A 1 284 ? 3.209 -8.177 -15.536 1.00 87.94 284 SER A C 1
ATOM 2161 O O . SER A 1 284 ? 3.671 -9.297 -15.302 1.00 87.94 284 SER A O 1
ATOM 2163 N N . VAL A 1 285 ? 1.992 -7.985 -16.041 1.00 87.94 285 VAL A N 1
ATOM 2164 C CA . VAL A 1 285 ? 1.133 -9.067 -16.533 1.00 87.94 285 VAL A CA 1
ATOM 2165 C C . VAL A 1 285 ? 1.845 -9.917 -17.593 1.00 87.94 285 VAL A C 1
ATOM 2167 O O . VAL A 1 285 ? 1.608 -11.119 -17.673 1.00 87.94 285 VAL A O 1
ATOM 2170 N N . THR A 1 286 ? 2.794 -9.338 -18.342 1.00 84.38 286 THR A N 1
ATOM 2171 C CA . THR A 1 286 ? 3.571 -10.075 -19.350 1.00 84.38 286 THR A CA 1
ATOM 2172 C C . THR A 1 286 ? 4.566 -11.069 -18.737 1.00 84.38 286 THR A C 1
ATOM 2174 O O . THR A 1 286 ? 5.044 -11.979 -19.406 1.00 84.38 286 THR A O 1
ATOM 2177 N N . GLY A 1 287 ? 4.866 -10.927 -17.440 1.00 82.62 287 GLY A N 1
ATOM 2178 C CA . GLY A 1 287 ? 5.606 -11.914 -16.653 1.00 82.62 287 GLY A CA 1
ATOM 2179 C C . GLY A 1 287 ? 4.743 -13.074 -16.143 1.00 82.62 287 GLY A C 1
ATOM 2180 O O . GLY A 1 287 ? 5.255 -13.936 -15.430 1.00 82.62 287 GLY A O 1
ATOM 2181 N N . VAL A 1 288 ? 3.442 -13.073 -16.452 1.00 83.75 288 VAL A N 1
ATOM 2182 C CA . VAL A 1 288 ? 2.463 -14.104 -16.064 1.00 83.75 288 VAL A CA 1
ATOM 2183 C C . VAL A 1 288 ? 1.860 -14.767 -17.303 1.00 83.75 288 VAL A C 1
ATOM 2185 O O . VAL A 1 288 ? 1.764 -15.989 -17.361 1.00 83.75 288 VAL A O 1
ATOM 2188 N N . VAL A 1 289 ? 1.489 -13.970 -18.304 1.00 83.88 289 VAL A N 1
ATOM 2189 C CA . VAL A 1 289 ? 0.910 -14.419 -19.577 1.00 83.88 28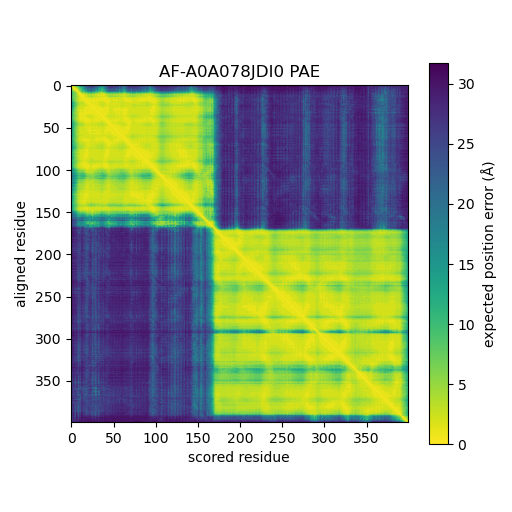9 VAL A CA 1
ATOM 2190 C C . VAL A 1 289 ? 1.622 -13.753 -20.754 1.00 83.88 289 VAL A C 1
ATOM 2192 O O . VAL A 1 289 ? 2.273 -12.727 -20.596 1.00 83.88 289 VAL A O 1
ATOM 2195 N N . SER A 1 290 ? 1.494 -14.310 -21.958 1.00 81.12 290 SER A N 1
ATOM 2196 C CA . SER A 1 290 ? 2.011 -13.653 -23.164 1.00 81.12 290 SER A CA 1
ATOM 2197 C C . SER A 1 290 ? 1.046 -12.572 -23.651 1.00 81.12 290 SER A C 1
ATOM 2199 O O . SER A 1 290 ? -0.135 -12.849 -23.846 1.00 81.12 290 SER A O 1
ATOM 2201 N N . CYS A 1 291 ? 1.562 -11.370 -23.915 1.00 69.81 291 CYS A N 1
ATOM 2202 C CA . CYS A 1 291 ? 0.807 -10.263 -24.521 1.00 69.81 291 CYS A CA 1
ATOM 2203 C C . CYS A 1 291 ? 1.386 -9.824 -25.878 1.00 69.81 291 CYS A C 1
ATOM 2205 O O . CYS A 1 291 ? 1.143 -8.705 -26.317 1.00 69.81 291 CYS A O 1
ATOM 2207 N N . GLY A 1 292 ? 2.208 -10.665 -26.522 1.00 69.62 292 GLY A N 1
ATOM 2208 C CA . GLY A 1 292 ? 2.802 -10.353 -27.831 1.00 69.62 292 GLY A CA 1
ATOM 2209 C C . GLY A 1 292 ? 3.839 -9.221 -27.822 1.00 69.62 292 GLY A C 1
ATOM 2210 O O . GLY A 1 292 ? 4.198 -8.720 -28.881 1.00 69.62 292 GLY A O 1
ATOM 2211 N N . VAL A 1 293 ? 4.337 -8.826 -26.645 1.00 65.62 293 VAL A N 1
ATOM 2212 C CA . VAL A 1 293 ? 5.324 -7.748 -26.468 1.00 65.62 293 VAL A CA 1
ATOM 2213 C C . VAL A 1 293 ? 6.606 -8.258 -25.805 1.00 65.62 293 VAL A C 1
ATOM 2215 O O . VAL A 1 293 ? 6.541 -9.040 -24.858 1.00 65.62 293 VAL A O 1
ATOM 2218 N N . SER A 1 294 ? 7.757 -7.807 -26.329 1.00 74.44 294 SER A N 1
ATOM 2219 C CA . SER A 1 294 ? 9.146 -8.035 -25.872 1.00 74.44 294 SER A CA 1
ATOM 2220 C C . SER A 1 294 ? 9.363 -9.250 -24.950 1.00 74.44 294 SER A C 1
ATOM 2222 O O . SER A 1 294 ? 9.146 -9.199 -23.734 1.00 74.44 294 SER A O 1
ATOM 2224 N N . SER A 1 295 ? 9.857 -10.355 -25.519 1.00 84.62 295 SER A N 1
ATOM 2225 C CA . SER A 1 295 ? 10.104 -11.606 -24.785 1.00 84.62 295 SER A CA 1
ATOM 2226 C C . SER A 1 295 ? 11.123 -11.448 -23.651 1.00 84.62 295 SER A C 1
ATOM 2228 O O . SER A 1 295 ? 10.959 -12.053 -22.594 1.00 84.62 295 SER A O 1
ATOM 2230 N N . ILE A 1 296 ? 12.145 -10.606 -23.837 1.00 85.19 296 ILE A N 1
ATOM 2231 C CA . ILE A 1 296 ? 13.180 -10.351 -22.824 1.00 85.19 296 ILE A CA 1
ATOM 2232 C C . ILE A 1 296 ? 12.590 -9.573 -21.648 1.00 85.19 296 ILE A C 1
ATOM 2234 O O . ILE A 1 296 ? 12.767 -9.975 -20.499 1.00 85.19 296 ILE A O 1
ATOM 2238 N N . TYR A 1 297 ? 11.834 -8.503 -21.919 1.00 87.06 297 TYR A N 1
ATOM 2239 C CA . TYR A 1 297 ? 11.126 -7.759 -20.876 1.00 87.06 297 TYR A CA 1
ATOM 2240 C C . TYR A 1 297 ? 10.229 -8.693 -20.055 1.00 87.06 297 TYR A C 1
ATOM 2242 O O . TYR A 1 297 ? 10.346 -8.742 -18.830 1.00 87.06 297 TYR A O 1
ATOM 2250 N N . SER A 1 298 ? 9.408 -9.498 -20.731 1.00 84.38 298 SER A N 1
ATOM 2251 C CA . SER A 1 298 ? 8.511 -10.471 -20.102 1.00 84.38 298 SER A CA 1
ATOM 2252 C C . SER A 1 298 ? 9.266 -11.485 -19.236 1.00 84.38 298 SER A C 1
ATOM 2254 O O . SER A 1 298 ? 8.869 -11.730 -18.097 1.00 84.38 298 SER A O 1
ATOM 2256 N N . ALA A 1 299 ? 10.414 -11.985 -19.705 1.00 84.88 299 ALA A N 1
ATOM 2257 C CA . ALA A 1 299 ? 11.288 -12.850 -18.916 1.00 84.88 299 ALA A CA 1
ATOM 2258 C C . ALA A 1 299 ? 11.816 -12.148 -17.653 1.00 84.88 299 ALA A C 1
ATOM 2260 O O . ALA A 1 299 ? 11.765 -12.729 -16.571 1.00 84.88 299 ALA A O 1
ATOM 2261 N N . THR A 1 300 ? 12.256 -10.885 -17.748 1.00 87.38 300 THR A N 1
ATOM 2262 C CA . THR A 1 300 ? 12.726 -10.128 -16.570 1.00 87.38 300 THR A CA 1
ATOM 2263 C C . THR A 1 300 ? 11.618 -9.918 -15.538 1.00 87.38 300 THR A C 1
ATOM 2265 O O . THR A 1 300 ? 11.845 -10.078 -14.340 1.00 87.38 300 THR A O 1
ATOM 2268 N N . LYS A 1 301 ? 10.390 -9.631 -15.987 1.00 90.31 301 LYS A N 1
ATOM 2269 C CA . LYS A 1 301 ? 9.234 -9.445 -15.104 1.00 90.31 301 LYS A CA 1
ATOM 2270 C C . LYS A 1 301 ? 8.787 -10.773 -14.472 1.00 90.31 301 LYS A C 1
ATOM 2272 O O . LYS A 1 301 ? 8.544 -10.830 -13.268 1.00 90.31 301 LYS A O 1
ATOM 2277 N N . GLY A 1 302 ? 8.805 -11.869 -15.231 1.00 79.06 302 GLY A N 1
ATOM 2278 C CA . GLY A 1 302 ? 8.595 -13.221 -14.702 1.00 79.06 302 GLY A CA 1
ATOM 2279 C C . GLY A 1 302 ? 9.652 -13.631 -13.668 1.00 79.06 302 GLY A C 1
ATOM 2280 O O . GLY A 1 302 ? 9.315 -14.187 -12.621 1.00 79.06 302 GLY A O 1
ATOM 2281 N N . ALA A 1 303 ? 10.920 -13.284 -13.900 1.00 83.44 303 ALA A N 1
ATOM 2282 C CA . ALA A 1 303 ? 12.000 -13.526 -12.948 1.00 83.44 303 ALA A CA 1
ATOM 2283 C C . ALA A 1 303 ? 11.792 -12.759 -11.633 1.00 83.44 303 ALA A C 1
ATOM 2285 O O . ALA A 1 303 ? 11.982 -13.336 -10.566 1.00 83.44 303 ALA A O 1
ATOM 2286 N N . MET A 1 304 ? 11.311 -11.511 -11.673 1.00 86.62 304 MET A N 1
ATOM 2287 C CA . MET A 1 304 ? 10.960 -10.779 -10.447 1.00 86.62 304 MET A CA 1
ATOM 2288 C C . MET A 1 304 ? 9.796 -11.417 -9.679 1.00 86.62 304 MET A C 1
ATOM 2290 O O . MET A 1 304 ? 9.801 -11.400 -8.450 1.00 86.62 304 MET A O 1
ATOM 2294 N N . ASN A 1 305 ? 8.821 -12.021 -10.370 1.00 84.81 305 ASN A N 1
ATOM 2295 C CA . ASN A 1 305 ? 7.748 -12.772 -9.706 1.00 84.81 305 ASN A CA 1
ATOM 2296 C C . ASN A 1 305 ? 8.321 -13.945 -8.901 1.00 84.81 305 ASN A C 1
ATOM 2298 O O . ASN A 1 305 ? 7.892 -14.201 -7.775 1.00 84.81 305 ASN A O 1
ATOM 2302 N N . GLN A 1 306 ? 9.300 -14.651 -9.473 1.00 87.38 306 GLN A N 1
ATOM 2303 C CA . GLN A 1 306 ? 9.984 -15.737 -8.778 1.00 87.38 306 GLN A CA 1
ATOM 2304 C C . GLN A 1 306 ? 10.899 -15.224 -7.665 1.00 87.38 306 GLN A C 1
ATOM 2306 O O . GLN A 1 306 ? 10.923 -15.808 -6.586 1.00 87.38 306 GLN A O 1
ATOM 2311 N N . LEU A 1 307 ? 11.596 -14.111 -7.888 1.00 82.56 307 LEU A N 1
ATOM 2312 C CA . LEU A 1 307 ? 12.429 -13.484 -6.870 1.00 82.56 307 LEU A CA 1
ATOM 2313 C C . LEU A 1 307 ? 11.601 -13.096 -5.640 1.00 82.56 307 LEU A C 1
ATOM 2315 O O . LEU A 1 307 ? 11.996 -13.413 -4.525 1.00 82.56 307 LEU A O 1
ATOM 2319 N N . ALA A 1 308 ? 10.419 -12.502 -5.826 1.00 80.31 308 ALA A N 1
ATOM 2320 C CA . ALA A 1 308 ? 9.519 -12.175 -4.722 1.00 80.31 308 ALA A CA 1
ATOM 2321 C C . ALA A 1 308 ? 9.133 -13.414 -3.893 1.00 80.31 308 ALA A C 1
ATOM 2323 O O . ALA A 1 308 ? 9.119 -13.343 -2.668 1.00 80.31 308 ALA A O 1
ATOM 2324 N N . ARG A 1 309 ? 8.872 -14.561 -4.541 1.00 79.62 309 ARG A N 1
ATOM 2325 C CA . ARG A 1 309 ? 8.613 -15.841 -3.854 1.00 79.62 309 ARG A CA 1
ATOM 2326 C C . ARG A 1 309 ? 9.811 -16.310 -3.038 1.00 79.62 309 ARG A C 1
ATOM 2328 O O . ARG A 1 309 ? 9.644 -16.670 -1.877 1.00 79.62 309 ARG A O 1
ATOM 2335 N N . ASN A 1 310 ? 11.000 -16.286 -3.632 1.00 79.25 310 ASN A N 1
ATOM 2336 C CA . ASN A 1 310 ? 12.219 -16.727 -2.963 1.00 79.25 310 ASN A CA 1
ATOM 2337 C C . ASN A 1 310 ? 12.526 -15.852 -1.742 1.00 79.25 310 ASN A C 1
ATOM 2339 O O . ASN A 1 310 ? 12.625 -16.375 -0.637 1.00 79.25 310 ASN A O 1
ATOM 2343 N N . LEU A 1 311 ? 12.560 -14.526 -1.910 1.00 85.19 311 LEU A N 1
ATOM 2344 C CA . LEU A 1 311 ? 12.836 -13.594 -0.811 1.00 85.19 311 LEU A CA 1
ATOM 2345 C C . LEU A 1 311 ? 11.783 -13.676 0.299 1.00 85.19 311 LEU A C 1
ATOM 2347 O O . LEU A 1 311 ? 12.119 -13.575 1.475 1.00 85.19 311 LEU A O 1
ATOM 2351 N N . ALA A 1 312 ? 10.515 -13.906 -0.057 1.00 81.62 312 ALA A N 1
ATOM 2352 C CA . ALA A 1 312 ? 9.451 -14.105 0.920 1.00 81.62 312 ALA A CA 1
ATOM 2353 C C . ALA A 1 312 ? 9.695 -15.322 1.819 1.00 81.62 312 ALA A C 1
ATOM 2355 O O . A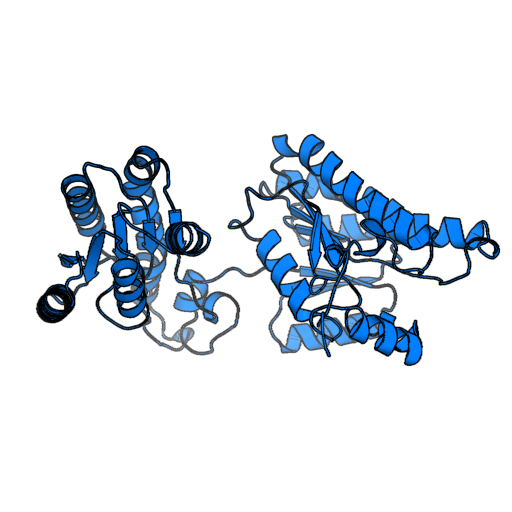LA A 1 312 ? 9.354 -15.270 2.995 1.00 81.62 312 ALA A O 1
ATOM 2356 N N . CYS A 1 313 ? 10.259 -16.408 1.284 1.00 82.38 313 CYS A N 1
ATOM 2357 C CA . CYS A 1 313 ? 10.592 -17.598 2.064 1.00 82.38 313 CYS A CA 1
ATOM 2358 C C . CYS A 1 313 ? 11.924 -17.444 2.806 1.00 82.38 313 CYS A C 1
ATOM 2360 O O . CYS A 1 313 ? 12.004 -17.773 3.986 1.00 82.38 313 CYS A O 1
ATOM 2362 N N . GLU A 1 314 ? 12.954 -16.934 2.129 1.00 90.81 314 GLU A N 1
ATOM 2363 C CA . GLU A 1 314 ? 14.309 -16.790 2.669 1.00 90.81 314 GLU A CA 1
ATOM 2364 C C . GLU A 1 314 ? 14.365 -15.793 3.831 1.00 90.81 314 GLU A C 1
ATOM 2366 O O . GLU A 1 314 ? 15.096 -16.016 4.793 1.00 90.81 314 GLU A O 1
ATOM 2371 N N . TRP A 1 315 ? 13.597 -14.700 3.764 1.00 93.12 315 TRP A N 1
ATOM 2372 C CA . TRP A 1 315 ? 13.685 -13.592 4.724 1.00 93.12 315 TRP A CA 1
ATOM 2373 C C . TRP A 1 315 ? 12.488 -13.504 5.680 1.00 93.12 315 TRP A C 1
ATOM 2375 O O . TRP A 1 315 ? 12.391 -12.565 6.473 1.00 93.12 315 TRP A O 1
ATOM 2385 N N . ALA A 1 316 ? 11.606 -14.510 5.678 1.00 81.75 316 ALA A N 1
ATOM 2386 C CA . ALA A 1 316 ? 10.464 -14.578 6.592 1.00 81.75 316 ALA A CA 1
ATOM 2387 C C . ALA A 1 316 ? 10.889 -14.539 8.069 1.00 81.75 316 ALA A C 1
ATOM 2389 O O . ALA A 1 316 ? 10.267 -13.843 8.872 1.00 81.75 316 ALA A O 1
ATOM 2390 N N . SER A 1 317 ? 11.961 -15.254 8.435 1.00 85.31 317 SER A N 1
ATOM 2391 C CA . SER A 1 317 ? 12.484 -15.274 9.812 1.00 85.31 317 SER A CA 1
ATOM 2392 C C . SER A 1 317 ? 13.041 -13.926 10.267 1.00 85.31 317 SER A C 1
ATOM 2394 O O . SER A 1 317 ? 13.137 -13.679 11.465 1.00 85.31 317 SER A O 1
ATOM 2396 N N . ASP A 1 318 ? 13.386 -13.055 9.318 1.00 87.81 318 ASP A N 1
ATOM 2397 C CA . ASP A 1 318 ? 13.843 -11.690 9.569 1.00 87.81 318 ASP A CA 1
ATOM 2398 C C . ASP A 1 318 ? 12.675 -10.686 9.624 1.00 87.81 318 ASP A C 1
ATOM 2400 O O . ASP A 1 318 ? 12.902 -9.483 9.740 1.00 87.81 318 ASP A O 1
ATOM 2404 N N . GLY A 1 319 ? 11.424 -11.158 9.538 1.00 84.94 319 GLY A N 1
ATOM 2405 C CA . GLY A 1 319 ? 10.232 -10.307 9.537 1.00 84.94 319 GLY A CA 1
ATOM 2406 C C . GLY A 1 319 ? 10.041 -9.520 8.239 1.00 84.94 319 GLY A C 1
ATOM 2407 O O . GLY A 1 319 ? 9.337 -8.509 8.239 1.00 84.94 319 GLY A O 1
ATOM 2408 N N . ILE A 1 320 ? 10.669 -9.958 7.141 1.00 92.25 320 ILE A N 1
ATOM 2409 C CA . ILE A 1 320 ? 10.610 -9.286 5.842 1.00 92.25 320 ILE A CA 1
ATOM 2410 C C . ILE A 1 320 ? 9.612 -10.005 4.935 1.00 92.25 320 ILE A C 1
ATOM 2412 O O . ILE A 1 320 ? 9.657 -11.222 4.757 1.00 92.25 320 ILE A O 1
ATOM 2416 N N . ARG A 1 321 ? 8.718 -9.232 4.318 1.00 94.81 321 ARG A N 1
ATOM 2417 C CA . ARG A 1 321 ? 7.790 -9.711 3.288 1.00 94.81 321 ARG A CA 1
ATOM 2418 C C . ARG A 1 321 ? 8.261 -9.277 1.911 1.00 94.81 321 ARG A C 1
ATOM 2420 O O . ARG A 1 321 ? 8.822 -8.195 1.763 1.00 94.81 321 ARG A O 1
ATOM 2427 N N . ALA A 1 322 ? 7.970 -10.082 0.897 1.00 86.31 322 ALA A N 1
ATOM 2428 C CA . ALA A 1 322 ? 8.234 -9.737 -0.493 1.00 86.31 322 ALA A CA 1
ATOM 2429 C C . ALA A 1 322 ? 7.022 -10.083 -1.362 1.00 86.31 322 ALA A C 1
ATOM 2431 O O . ALA A 1 322 ? 6.494 -11.190 -1.289 1.00 86.31 322 ALA A O 1
ATOM 2432 N N . ILE A 1 323 ? 6.554 -9.129 -2.166 1.00 94.56 323 ILE A N 1
ATOM 2433 C CA . ILE A 1 323 ? 5.368 -9.270 -3.017 1.00 94.56 323 ILE A CA 1
ATOM 2434 C C . ILE A 1 323 ? 5.692 -8.739 -4.411 1.00 94.56 323 ILE A C 1
ATOM 2436 O O . ILE A 1 323 ? 6.367 -7.720 -4.555 1.00 94.56 323 ILE A O 1
ATOM 2440 N N . ALA A 1 324 ? 5.186 -9.409 -5.444 1.00 90.38 324 ALA A N 1
ATOM 2441 C CA . ALA A 1 324 ? 5.191 -8.893 -6.804 1.00 90.38 324 ALA A CA 1
ATOM 2442 C C . ALA A 1 324 ? 3.793 -8.391 -7.182 1.00 90.38 324 ALA A C 1
ATOM 2444 O O . ALA A 1 324 ? 2.790 -9.073 -6.967 1.00 90.38 324 ALA A O 1
ATOM 2445 N N . ILE A 1 325 ? 3.724 -7.211 -7.785 1.00 93.50 325 ILE A N 1
ATOM 2446 C CA . ILE A 1 325 ? 2.511 -6.682 -8.408 1.00 93.50 325 ILE A CA 1
ATOM 2447 C C . ILE A 1 325 ? 2.712 -6.766 -9.913 1.00 93.50 325 ILE A C 1
ATOM 2449 O O . ILE A 1 325 ? 3.750 -6.342 -10.406 1.00 93.50 325 ILE A O 1
ATOM 2453 N N . ALA A 1 326 ? 1.740 -7.297 -10.646 1.00 91.12 326 ALA A N 1
ATOM 2454 C CA . ALA A 1 326 ? 1.792 -7.479 -12.092 1.00 91.12 326 ALA A CA 1
ATOM 2455 C C . ALA A 1 326 ? 0.711 -6.623 -12.780 1.00 91.12 326 ALA A C 1
ATOM 2457 O O . ALA A 1 326 ? -0.380 -7.123 -13.065 1.00 91.12 326 ALA A O 1
ATOM 2458 N N . PRO A 1 327 ? 0.969 -5.325 -13.029 1.00 88.38 327 PRO A N 1
ATOM 2459 C CA . PRO A 1 327 ? 0.033 -4.484 -13.759 1.00 88.38 327 PRO A CA 1
ATOM 2460 C C . PRO A 1 327 ? -0.071 -4.888 -15.233 1.00 88.38 327 PRO A C 1
ATOM 2462 O O . PRO A 1 327 ? 0.915 -5.337 -15.831 1.00 88.38 327 PRO A O 1
ATOM 2465 N N . ALA A 1 328 ? -1.244 -4.675 -15.833 1.00 87.56 328 ALA A N 1
ATOM 2466 C CA . ALA A 1 328 ? -1.363 -4.595 -17.290 1.00 87.56 328 ALA A CA 1
ATOM 2467 C C . ALA A 1 328 ? -0.892 -3.230 -17.810 1.00 87.56 328 ALA A C 1
ATOM 2469 O O . ALA A 1 328 ? -0.117 -2.532 -17.160 1.00 87.56 328 ALA A O 1
ATOM 2470 N N . VAL A 1 329 ? -1.334 -2.849 -19.006 1.00 85.56 329 VAL A N 1
ATOM 2471 C CA . VAL A 1 329 ? -1.024 -1.541 -19.579 1.00 85.56 329 VAL A CA 1
ATOM 2472 C C . VAL A 1 329 ? -1.692 -0.448 -18.738 1.00 85.56 329 VAL A C 1
ATOM 2474 O O . VAL A 1 329 ? -2.919 -0.388 -18.628 1.00 85.56 329 VAL A O 1
ATOM 2477 N N . ILE A 1 330 ? -0.859 0.402 -18.133 1.00 85.56 330 ILE A N 1
ATOM 2478 C CA . ILE A 1 330 ? -1.262 1.542 -17.303 1.00 85.56 330 ILE A CA 1
ATOM 2479 C C . ILE A 1 330 ? -0.958 2.835 -18.059 1.00 85.56 330 ILE A C 1
ATOM 2481 O O . ILE A 1 330 ? 0.139 2.981 -18.604 1.00 85.56 330 ILE A O 1
ATOM 2485 N N . ALA A 1 331 ? -1.900 3.778 -18.054 1.00 84.94 331 ALA A N 1
ATOM 2486 C CA . ALA A 1 331 ? -1.752 5.103 -18.653 1.00 84.94 331 ALA A CA 1
ATOM 2487 C C . ALA A 1 331 ? -0.644 5.905 -17.942 1.00 84.94 331 ALA A C 1
ATOM 2489 O O . ALA A 1 331 ? -0.874 6.585 -16.946 1.00 84.94 331 ALA A O 1
ATOM 2490 N N . THR A 1 332 ? 0.585 5.753 -18.428 1.00 77.81 332 THR A N 1
ATOM 2491 C CA . THR A 1 332 ? 1.819 6.344 -17.896 1.00 77.81 332 THR A CA 1
ATOM 2492 C C . THR A 1 332 ? 2.620 6.934 -19.055 1.00 77.81 332 THR A C 1
ATOM 2494 O O . THR A 1 332 ? 2.471 6.450 -20.181 1.00 77.81 332 THR A O 1
ATOM 2497 N N . PRO A 1 333 ? 3.547 7.878 -18.804 1.00 74.94 333 PRO A N 1
ATOM 2498 C CA . PRO A 1 333 ? 4.404 8.426 -19.857 1.00 74.94 333 PRO A CA 1
ATOM 2499 C C . PRO A 1 333 ? 5.148 7.346 -20.660 1.00 74.94 333 PRO A C 1
ATOM 2501 O O . PRO A 1 333 ? 5.289 7.450 -21.873 1.00 74.94 333 PRO A O 1
ATOM 2504 N N . LEU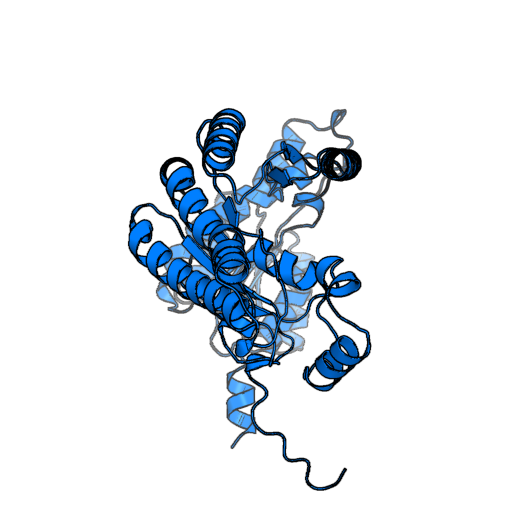 A 1 334 ? 5.569 6.251 -20.009 1.00 69.75 334 LEU A N 1
ATOM 2505 C CA . LEU A 1 334 ? 6.216 5.121 -20.688 1.00 69.75 334 LEU A CA 1
ATOM 2506 C C . LEU A 1 334 ? 5.329 4.515 -21.786 1.00 69.75 334 LEU A C 1
ATOM 2508 O O . LEU A 1 334 ? 5.829 4.163 -22.850 1.00 69.75 334 LEU A O 1
ATOM 2512 N N . VAL A 1 335 ? 4.025 4.389 -21.532 1.00 73.50 335 VAL A N 1
ATOM 2513 C CA . VAL A 1 335 ? 3.062 3.864 -22.509 1.00 73.50 335 VAL A CA 1
ATOM 2514 C C . VAL A 1 335 ? 2.710 4.912 -23.560 1.00 73.50 335 VAL A C 1
ATOM 2516 O O . VAL A 1 335 ? 2.533 4.564 -24.723 1.00 73.50 335 VAL A O 1
ATOM 2519 N N . GLU A 1 336 ? 2.634 6.185 -23.174 1.00 72.75 336 GLU A N 1
ATOM 2520 C CA . GLU A 1 336 ? 2.339 7.281 -24.100 1.00 72.75 336 GLU A CA 1
ATOM 2521 C C . GLU A 1 336 ? 3.397 7.416 -25.197 1.00 72.75 336 GLU A C 1
ATOM 2523 O O . GLU A 1 336 ? 3.026 7.526 -26.364 1.00 72.75 336 GLU A O 1
ATOM 2528 N N . TYR A 1 337 ? 4.684 7.348 -24.837 1.00 68.75 337 TYR A N 1
ATOM 2529 C CA . TYR A 1 337 ? 5.801 7.485 -25.779 1.00 68.75 337 TYR A CA 1
ATOM 2530 C C . TYR A 1 337 ? 6.298 6.153 -26.357 1.00 68.75 337 TYR A C 1
ATOM 2532 O O . TYR A 1 337 ? 6.954 6.143 -27.396 1.00 68.75 337 TYR A O 1
ATOM 2540 N N . GLY A 1 338 ? 6.046 5.035 -25.671 1.00 70.56 338 GLY A N 1
ATOM 2541 C CA . GLY A 1 338 ? 6.593 3.723 -26.028 1.00 70.56 338 GLY A CA 1
ATOM 2542 C C . GLY A 1 338 ? 5.723 2.887 -26.966 1.00 70.56 338 GLY A C 1
ATOM 2543 O O . GLY A 1 338 ? 6.223 1.909 -27.519 1.00 70.56 338 GLY A O 1
ATOM 2544 N N . PHE A 1 339 ? 4.446 3.241 -27.137 1.00 78.12 339 PHE A N 1
ATOM 2545 C CA . PHE A 1 339 ? 3.497 2.489 -27.958 1.00 78.12 339 PHE A CA 1
ATOM 2546 C C . PHE A 1 339 ? 2.584 3.415 -28.764 1.00 78.12 339 PHE A C 1
ATOM 2548 O O . PHE A 1 339 ? 2.170 4.474 -28.284 1.00 78.12 339 PHE A O 1
ATOM 2555 N N . ASP A 1 340 ? 2.241 2.986 -29.978 1.00 83.94 340 ASP A N 1
ATOM 2556 C CA . ASP A 1 340 ? 1.293 3.685 -30.843 1.00 83.94 340 ASP A CA 1
ATOM 2557 C C . ASP A 1 340 ? -0.169 3.518 -30.378 1.00 83.94 340 ASP A C 1
ATOM 2559 O O . ASP A 1 340 ? -0.499 2.758 -29.460 1.00 83.94 340 ASP A O 1
ATOM 2563 N N . ASP A 1 341 ? -1.067 4.280 -31.001 1.00 86.06 341 ASP A N 1
ATOM 2564 C CA . ASP A 1 341 ? -2.487 4.285 -30.643 1.00 86.06 341 ASP A CA 1
ATOM 2565 C C . ASP A 1 341 ? -3.224 3.014 -31.085 1.00 86.06 341 ASP A C 1
ATOM 2567 O O . ASP A 1 341 ? -4.247 2.666 -30.488 1.00 86.06 341 ASP A O 1
ATOM 2571 N N . GLU A 1 342 ? -2.722 2.298 -32.096 1.00 86.56 342 GLU A N 1
ATOM 2572 C CA . GLU A 1 342 ? -3.289 1.010 -32.508 1.00 86.56 342 GLU A CA 1
ATOM 2573 C C . GLU A 1 342 ? -3.059 -0.045 -31.429 1.00 86.56 342 GLU A C 1
ATOM 2575 O O . GLU A 1 342 ? -4.002 -0.729 -31.024 1.00 86.56 342 GLU A O 1
ATOM 2580 N N . PHE A 1 343 ? -1.843 -0.116 -30.887 1.00 83.88 343 PHE A N 1
ATOM 2581 C CA . PHE A 1 343 ? -1.507 -0.978 -29.765 1.00 83.88 343 PHE A CA 1
ATOM 2582 C C . PHE A 1 343 ? -2.369 -0.662 -28.540 1.00 83.88 343 PHE A C 1
ATOM 2584 O O . PHE A 1 343 ? -2.934 -1.574 -27.931 1.00 83.88 343 PHE A O 1
ATOM 2591 N N . LYS A 1 344 ? -2.527 0.622 -28.188 1.00 84.19 344 LYS A N 1
ATOM 2592 C CA . LYS A 1 344 ? -3.363 1.037 -27.047 1.00 84.19 344 LYS A CA 1
ATOM 2593 C C . LYS A 1 344 ? -4.814 0.588 -27.233 1.00 84.19 344 LYS A C 1
ATOM 2595 O O . LYS A 1 344 ? -5.351 -0.073 -26.348 1.00 84.19 344 LYS A O 1
ATOM 2600 N N . LYS A 1 345 ? -5.416 0.839 -28.401 1.00 87.25 345 LYS A N 1
ATOM 2601 C CA . LYS A 1 345 ? -6.784 0.390 -28.724 1.00 87.25 345 LYS A CA 1
ATOM 2602 C C . LYS A 1 345 ? -6.921 -1.133 -28.711 1.00 87.25 345 LYS A C 1
ATOM 2604 O O . LYS A 1 345 ? -7.909 -1.666 -28.202 1.00 87.25 345 LYS A O 1
ATOM 2609 N N . ALA A 1 346 ? -5.930 -1.855 -29.236 1.00 85.81 346 ALA A N 1
ATOM 2610 C CA . ALA A 1 346 ? -5.909 -3.314 -29.194 1.00 85.81 346 ALA A CA 1
ATOM 2611 C C . ALA A 1 346 ? -5.899 -3.823 -27.743 1.00 85.81 346 ALA A C 1
ATOM 2613 O O . ALA A 1 346 ? -6.660 -4.729 -27.396 1.00 85.81 346 ALA A O 1
ATOM 2614 N N . MET A 1 347 ? -5.111 -3.197 -26.869 1.00 84.00 347 MET A N 1
ATOM 2615 C CA . MET A 1 347 ? -5.081 -3.523 -25.443 1.00 84.00 347 MET A CA 1
ATOM 2616 C C . MET A 1 347 ? -6.395 -3.188 -24.736 1.00 84.00 347 MET A C 1
ATOM 2618 O O . MET A 1 347 ? -6.892 -4.024 -23.984 1.00 84.00 347 MET A O 1
ATOM 2622 N N . GLU A 1 348 ? -7.002 -2.033 -25.007 1.00 88.06 348 GLU A N 1
ATOM 2623 C CA . GLU A 1 348 ? -8.308 -1.653 -24.449 1.00 88.06 348 GLU A CA 1
ATOM 2624 C C . GLU A 1 348 ? -9.413 -2.629 -24.860 1.00 88.06 348 GLU A C 1
ATOM 2626 O O . GLU A 1 348 ? -10.157 -3.100 -24.005 1.00 88.06 348 GLU A O 1
ATOM 2631 N N . SER A 1 349 ? -9.478 -3.002 -26.143 1.00 86.12 349 SER A N 1
ATOM 2632 C CA . SER A 1 349 ? -10.464 -3.972 -26.648 1.00 86.12 349 SER A CA 1
ATOM 2633 C C . SER A 1 349 ? -10.256 -5.387 -26.090 1.00 86.12 349 SER A C 1
ATOM 2635 O O . SER A 1 349 ? -11.206 -6.153 -25.895 1.00 86.12 349 SER A O 1
ATOM 2637 N N . THR A 1 350 ? -9.004 -5.749 -25.802 1.00 80.44 350 THR A N 1
ATOM 2638 C CA . THR A 1 350 ? -8.669 -7.056 -25.234 1.00 80.44 350 THR A CA 1
ATOM 2639 C C . THR A 1 350 ? -8.922 -7.084 -23.727 1.00 80.44 350 THR A C 1
ATOM 2641 O O . THR A 1 350 ? -9.326 -8.124 -23.208 1.00 80.44 350 THR A O 1
ATOM 2644 N N . ASN A 1 351 ? -8.771 -5.965 -23.021 1.00 85.94 351 ASN A N 1
ATOM 2645 C CA . ASN A 1 351 ? -9.025 -5.877 -21.588 1.00 85.94 351 ASN A CA 1
ATOM 2646 C C . ASN A 1 351 ? -10.531 -6.041 -21.274 1.00 85.94 351 ASN A C 1
ATOM 2648 O O . ASN A 1 351 ? -11.343 -5.307 -21.834 1.00 85.94 351 ASN A O 1
ATOM 2652 N N . PRO A 1 352 ? -10.946 -6.957 -20.377 1.00 86.81 352 PRO A N 1
ATOM 2653 C CA . PRO A 1 352 ? -12.354 -7.090 -19.987 1.00 86.81 352 PRO A CA 1
ATOM 2654 C C . PRO A 1 352 ? -13.004 -5.814 -19.438 1.00 86.81 352 PRO A C 1
ATOM 2656 O O . PRO A 1 352 ? -14.201 -5.622 -19.632 1.00 86.81 352 PRO A O 1
ATOM 2659 N N . LEU A 1 353 ? -12.244 -4.932 -18.779 1.00 88.94 353 LEU A N 1
ATOM 2660 C CA . LEU A 1 353 ? -12.754 -3.632 -18.326 1.00 88.94 353 LEU A CA 1
ATOM 2661 C C . LEU A 1 353 ? -12.786 -2.562 -19.432 1.00 88.94 353 LEU A C 1
ATOM 2663 O O . LEU A 1 353 ? -13.221 -1.443 -19.166 1.00 88.94 353 LEU A O 1
ATOM 2667 N N . GLY A 1 354 ? -12.339 -2.878 -20.652 1.00 90.06 354 GLY A N 1
ATOM 2668 C CA . GLY A 1 354 ? -12.479 -2.017 -21.829 1.00 90.06 354 GLY A CA 1
ATOM 2669 C C . GLY A 1 354 ? -11.644 -0.736 -21.802 1.00 90.06 354 GLY A C 1
ATOM 2670 O O . GLY A 1 354 ? -11.969 0.213 -22.510 1.00 90.06 354 GLY A O 1
ATOM 2671 N N . ARG A 1 355 ? -10.613 -0.662 -20.951 1.00 92.00 355 ARG A N 1
ATOM 2672 C CA . ARG A 1 355 ? -9.751 0.519 -20.798 1.00 92.00 355 ARG A CA 1
ATOM 2673 C C . ARG A 1 355 ? -8.369 0.157 -20.267 1.00 92.00 355 ARG A C 1
ATOM 2675 O O . ARG A 1 355 ? -8.181 -0.910 -19.680 1.00 92.00 355 ARG A O 1
ATOM 2682 N N . LEU A 1 356 ? -7.434 1.095 -20.387 1.00 87.50 356 LEU A N 1
ATOM 2683 C CA . LEU A 1 356 ? -6.165 1.042 -19.663 1.00 87.50 356 LEU A CA 1
ATOM 2684 C C . LEU A 1 356 ? -6.377 1.263 -18.155 1.00 87.50 356 LEU A C 1
ATOM 2686 O O . LEU A 1 356 ? -7.328 1.929 -17.716 1.00 87.50 356 LEU A O 1
ATOM 2690 N N . GLY A 1 357 ? -5.475 0.705 -17.349 1.00 82.38 357 GLY A N 1
ATOM 2691 C CA . GLY A 1 357 ? -5.433 0.993 -15.917 1.00 82.38 357 GLY A CA 1
ATOM 2692 C C . GLY A 1 357 ? -4.907 2.404 -15.647 1.00 82.38 357 GLY A C 1
ATOM 2693 O O . GLY A 1 357 ? -4.158 2.965 -16.450 1.00 82.38 357 GLY A O 1
ATOM 2694 N N . LYS A 1 358 ? -5.278 2.980 -14.505 1.00 86.19 358 LYS A N 1
ATOM 2695 C CA . LYS A 1 358 ? -4.755 4.268 -14.033 1.00 86.19 358 LYS A CA 1
ATOM 2696 C C . LYS A 1 358 ? -3.620 4.055 -13.025 1.00 86.19 358 LYS A C 1
ATOM 2698 O O . LYS A 1 358 ? -3.679 3.083 -12.264 1.00 86.19 358 LYS A O 1
ATOM 2703 N N . PRO A 1 359 ? -2.607 4.940 -12.962 1.00 80.25 359 PRO A N 1
ATOM 2704 C CA . PRO A 1 359 ? -1.520 4.826 -11.987 1.00 80.25 359 PRO A CA 1
ATOM 2705 C C . PRO A 1 359 ? -2.003 4.670 -10.538 1.00 80.25 359 PRO A C 1
ATOM 2707 O O . PRO A 1 359 ? -1.432 3.892 -9.774 1.00 80.25 359 PRO A O 1
ATOM 2710 N N . GLU A 1 360 ? -3.095 5.343 -10.170 1.00 83.56 360 GLU A N 1
ATOM 2711 C CA . GLU A 1 360 ? -3.661 5.325 -8.818 1.00 83.56 360 GLU A CA 1
ATOM 2712 C C . GLU A 1 360 ? -4.206 3.947 -8.418 1.00 83.56 360 GLU A C 1
ATOM 2714 O O . GLU A 1 360 ? -4.196 3.600 -7.235 1.00 83.56 360 GLU A O 1
ATOM 2719 N N . GLU A 1 361 ? -4.650 3.138 -9.384 1.00 80.00 361 GLU A N 1
ATOM 2720 C CA . GLU A 1 361 ? -5.165 1.784 -9.140 1.00 80.00 361 GLU A CA 1
ATOM 2721 C C . GLU A 1 361 ? -4.035 0.839 -8.709 1.00 80.00 361 GLU A C 1
ATOM 2723 O O . GLU A 1 361 ? -4.219 0.004 -7.824 1.00 80.00 361 GLU A O 1
ATOM 2728 N N . VAL A 1 362 ? -2.834 1.025 -9.267 1.00 79.75 362 VAL A N 1
ATOM 2729 C CA . VAL A 1 362 ? -1.627 0.300 -8.844 1.00 79.75 362 VAL A CA 1
ATOM 2730 C C . VAL A 1 362 ? -1.087 0.876 -7.536 1.00 79.75 362 VAL A C 1
ATOM 2732 O O . VAL A 1 362 ? -0.786 0.121 -6.611 1.00 79.75 362 VAL A O 1
ATOM 2735 N N . ALA A 1 363 ? -1.005 2.207 -7.423 1.00 78.50 363 ALA A N 1
ATOM 2736 C CA . ALA A 1 363 ? -0.476 2.882 -6.238 1.00 78.50 363 ALA A CA 1
ATOM 2737 C C . ALA A 1 363 ? -1.270 2.538 -4.966 1.00 78.50 363 ALA A C 1
ATOM 2739 O O . ALA A 1 363 ? -0.676 2.313 -3.911 1.00 78.50 363 ALA A O 1
ATOM 2740 N N . SER A 1 364 ? -2.598 2.428 -5.070 1.00 75.25 364 SER A N 1
ATOM 2741 C CA . SER A 1 364 ? -3.464 2.051 -3.945 1.00 75.25 364 SER A CA 1
ATOM 2742 C C . SER A 1 364 ? -3.155 0.642 -3.428 1.00 75.25 364 SER A C 1
ATOM 2744 O O . SER A 1 364 ? -3.087 0.431 -2.216 1.00 75.25 364 SER A O 1
ATOM 2746 N N . LEU A 1 365 ? -2.903 -0.318 -4.329 1.00 81.94 365 LEU A N 1
ATOM 2747 C CA . LEU A 1 365 ? -2.505 -1.671 -3.939 1.00 81.94 365 LEU A CA 1
ATOM 2748 C C . LEU A 1 365 ? -1.107 -1.688 -3.308 1.00 81.94 365 LEU A C 1
ATOM 2750 O O . LEU A 1 365 ? -0.918 -2.345 -2.287 1.00 81.94 365 LEU A O 1
ATOM 2754 N N . VAL A 1 366 ? -0.142 -0.956 -3.880 1.00 79.62 366 VAL A N 1
ATOM 2755 C CA . VAL A 1 366 ? 1.210 -0.823 -3.306 1.00 79.62 366 VAL A CA 1
ATOM 2756 C C . VAL A 1 366 ? 1.125 -0.304 -1.872 1.00 79.62 366 VAL A C 1
ATOM 2758 O O . VAL A 1 366 ? 1.702 -0.906 -0.969 1.00 79.62 366 VAL A O 1
ATOM 2761 N N . ALA A 1 367 ? 0.364 0.771 -1.650 1.00 79.56 367 ALA A N 1
ATOM 2762 C CA . ALA A 1 367 ? 0.177 1.345 -0.324 1.00 79.56 367 ALA A CA 1
ATOM 2763 C C . ALA A 1 367 ? -0.419 0.321 0.652 1.00 79.56 367 ALA A C 1
ATOM 2765 O O . ALA A 1 367 ? 0.140 0.121 1.727 1.00 79.56 367 ALA A O 1
ATOM 2766 N N . PHE A 1 368 ? -1.490 -0.381 0.262 1.00 80.81 368 PHE A N 1
ATOM 2767 C CA . PHE A 1 368 ? -2.099 -1.435 1.080 1.00 80.81 368 PHE A CA 1
ATOM 2768 C C . PHE A 1 368 ? -1.109 -2.553 1.441 1.00 80.81 368 PHE A C 1
ATOM 2770 O O . PHE A 1 368 ? -1.024 -2.944 2.603 1.00 80.81 368 PHE A O 1
ATOM 2777 N N . LEU A 1 369 ? -0.324 -3.043 0.477 1.00 80.88 369 LEU A N 1
ATOM 2778 C CA . LEU A 1 369 ? 0.639 -4.130 0.697 1.00 80.88 369 LEU A CA 1
ATOM 2779 C C . LEU A 1 369 ? 1.786 -3.745 1.641 1.00 80.88 369 LEU A C 1
ATOM 2781 O O . LEU A 1 369 ? 2.382 -4.619 2.280 1.00 80.88 369 LEU A O 1
ATOM 2785 N N . CYS A 1 370 ? 2.069 -2.451 1.755 1.00 79.75 370 CYS A N 1
ATOM 2786 C CA . CYS A 1 370 ? 3.033 -1.892 2.695 1.00 79.75 370 CYS A CA 1
ATOM 2787 C C . CYS A 1 370 ? 2.446 -1.628 4.094 1.00 79.75 370 CYS A C 1
ATOM 2789 O O . CYS A 1 370 ? 3.203 -1.354 5.021 1.00 79.75 370 CYS A O 1
ATOM 2791 N N . MET A 1 371 ? 1.124 -1.721 4.278 1.00 78.69 371 MET A N 1
ATOM 2792 C CA . MET A 1 371 ? 0.477 -1.520 5.579 1.00 78.69 371 MET A CA 1
ATOM 2793 C C . MET A 1 371 ? 0.503 -2.796 6.439 1.00 78.69 371 MET A C 1
ATOM 2795 O O . MET A 1 371 ? 0.479 -3.909 5.906 1.00 78.69 371 MET A O 1
ATOM 2799 N N . PRO A 1 372 ? 0.425 -2.673 7.781 1.00 73.25 372 PRO A N 1
ATOM 2800 C CA . PRO A 1 372 ? 0.289 -3.822 8.684 1.00 73.25 372 PRO A CA 1
ATOM 2801 C C . PRO A 1 372 ? -0.917 -4.723 8.377 1.00 73.25 372 PRO A C 1
ATOM 2803 O O . PRO A 1 372 ? -0.876 -5.922 8.648 1.00 73.25 372 PRO A O 1
ATOM 2806 N N . ALA A 1 373 ? -1.975 -4.173 7.769 1.00 77.19 373 ALA A N 1
ATOM 2807 C CA . ALA A 1 373 ? -3.145 -4.933 7.325 1.00 77.19 373 ALA A CA 1
ATOM 2808 C C . ALA A 1 373 ? -2.800 -6.034 6.300 1.00 77.19 373 ALA A C 1
ATOM 2810 O O . ALA A 1 373 ? -3.498 -7.040 6.223 1.00 77.19 373 ALA A O 1
ATOM 2811 N N . ALA A 1 374 ? -1.704 -5.878 5.554 1.00 76.38 374 ALA A N 1
ATOM 2812 C CA . ALA A 1 374 ? -1.201 -6.866 4.604 1.00 76.38 374 ALA A CA 1
ATOM 2813 C C . ALA A 1 374 ? -0.084 -7.757 5.185 1.00 76.38 374 ALA A C 1
ATOM 2815 O O . ALA A 1 374 ? 0.600 -8.455 4.438 1.00 76.38 374 ALA A O 1
ATOM 2816 N N . SER A 1 375 ? 0.118 -7.761 6.509 1.00 81.31 375 SER A N 1
ATOM 2817 C CA . SER A 1 375 ? 1.218 -8.484 7.179 1.00 81.31 375 SER A CA 1
ATOM 2818 C C . SER A 1 375 ? 1.228 -10.000 6.950 1.00 81.31 375 SER A C 1
ATOM 2820 O O . SER A 1 375 ? 2.276 -10.621 7.091 1.00 81.31 375 SER A O 1
ATOM 2822 N N . TYR A 1 376 ? 0.104 -10.597 6.542 1.00 79.44 376 TYR A N 1
ATOM 2823 C CA . TYR A 1 376 ? 0.020 -12.020 6.195 1.00 79.44 376 TYR A CA 1
ATOM 2824 C C . TYR A 1 376 ? 0.083 -12.301 4.681 1.00 79.44 376 TYR A C 1
ATOM 2826 O O . TYR A 1 376 ? -0.109 -13.430 4.238 1.00 79.44 376 TYR A O 1
ATOM 2834 N N . ILE A 1 377 ? 0.357 -11.280 3.866 1.00 84.06 377 ILE A N 1
ATOM 2835 C CA . ILE A 1 377 ? 0.486 -11.393 2.411 1.00 84.06 377 ILE A CA 1
ATOM 2836 C C . ILE A 1 377 ? 1.971 -11.298 2.058 1.00 84.06 377 ILE A C 1
ATOM 2838 O O . ILE A 1 377 ? 2.588 -10.239 2.188 1.00 84.06 377 ILE A O 1
ATOM 2842 N N . THR A 1 378 ? 2.548 -12.418 1.620 1.00 88.75 378 THR A N 1
ATOM 2843 C CA . THR A 1 378 ? 3.938 -12.518 1.153 1.00 88.75 378 THR A CA 1
ATOM 2844 C C . THR A 1 378 ? 4.069 -13.615 0.089 1.00 88.75 378 THR A C 1
ATOM 2846 O O . THR A 1 378 ? 3.233 -14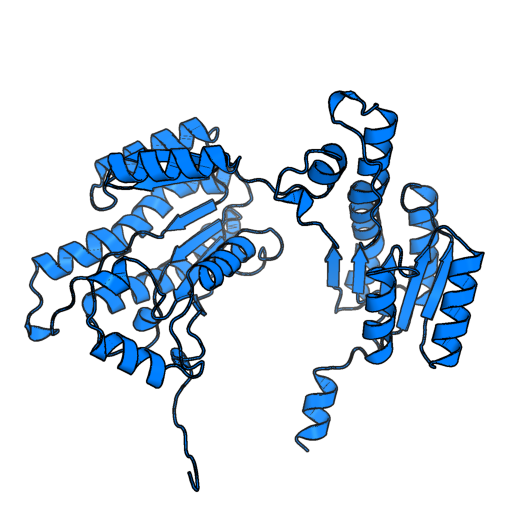.519 0.005 1.00 88.75 378 THR A O 1
ATOM 2849 N N . GLY A 1 379 ? 5.071 -13.507 -0.781 1.00 82.00 379 GLY A N 1
ATOM 2850 C CA . GLY A 1 379 ? 5.360 -14.443 -1.872 1.00 82.00 379 GLY A CA 1
ATOM 2851 C C . GLY A 1 379 ? 4.335 -14.444 -3.012 1.00 82.00 379 GLY A C 1
ATOM 2852 O O . GLY A 1 379 ? 4.447 -15.241 -3.940 1.00 82.00 379 GLY A O 1
ATOM 2853 N N . GLN A 1 380 ? 3.326 -13.573 -2.968 1.00 93.19 380 GLN A N 1
ATOM 2854 C CA . GLN A 1 380 ? 2.275 -13.533 -3.982 1.00 93.19 380 GLN A CA 1
ATOM 2855 C C . GLN A 1 380 ? 2.696 -12.714 -5.203 1.00 93.19 380 GLN A C 1
ATOM 2857 O O . GLN A 1 380 ? 3.450 -11.744 -5.103 1.00 93.19 380 GLN A O 1
ATOM 2862 N N . THR A 1 381 ? 2.150 -13.091 -6.359 1.00 89.62 381 THR A N 1
ATOM 2863 C CA . THR A 1 381 ? 2.105 -12.245 -7.554 1.00 89.62 381 THR A CA 1
ATOM 2864 C C . THR A 1 381 ? 0.661 -11.811 -7.762 1.00 89.62 381 THR A C 1
ATOM 2866 O O . THR A 1 381 ? -0.190 -12.641 -8.070 1.00 89.62 381 THR A O 1
ATOM 2869 N N . ILE A 1 382 ? 0.372 -10.527 -7.563 1.00 91.00 382 ILE A N 1
ATOM 2870 C CA . ILE A 1 382 ? -0.990 -9.988 -7.642 1.00 91.00 382 ILE A CA 1
ATOM 2871 C C . ILE A 1 382 ? -1.150 -9.236 -8.961 1.00 91.00 382 ILE A C 1
ATOM 2873 O O . ILE A 1 382 ? -0.470 -8.235 -9.189 1.00 91.00 382 ILE A O 1
ATOM 2877 N N . CYS A 1 383 ? -2.044 -9.710 -9.829 1.00 90.56 383 CYS A N 1
ATOM 2878 C CA . CYS A 1 383 ? -2.333 -9.050 -11.102 1.00 90.56 383 CYS A CA 1
ATOM 2879 C C . CYS A 1 383 ? -3.265 -7.847 -10.895 1.00 90.56 383 CYS A C 1
ATOM 2881 O O . CYS A 1 383 ? -4.303 -7.966 -10.245 1.00 90.56 383 CYS A O 1
ATOM 2883 N N . VAL A 1 384 ? -2.898 -6.695 -11.464 1.00 88.62 384 VAL A N 1
ATOM 2884 C CA . VAL A 1 384 ? -3.719 -5.468 -11.502 1.00 88.62 384 VAL A CA 1
ATOM 2885 C C . VAL A 1 384 ? -3.958 -5.129 -12.967 1.00 88.62 384 VAL A C 1
ATOM 2887 O O . VAL A 1 384 ? -3.260 -4.311 -13.565 1.00 88.62 384 VAL A O 1
ATOM 2890 N N . ASP A 1 385 ? -4.872 -5.864 -13.591 1.00 88.50 385 ASP A N 1
ATOM 2891 C CA . ASP A 1 385 ? -4.873 -6.022 -15.046 1.00 88.50 385 ASP A CA 1
ATOM 2892 C C . ASP A 1 385 ? -6.249 -5.883 -15.710 1.00 88.50 385 ASP A C 1
ATOM 2894 O O . ASP A 1 385 ? -6.379 -6.123 -16.909 1.00 88.50 385 ASP A O 1
ATOM 2898 N N . GLY A 1 386 ? -7.284 -5.512 -14.953 1.00 86.81 386 GLY A N 1
ATOM 2899 C CA . GLY A 1 386 ? -8.656 -5.433 -15.463 1.00 86.81 386 GLY A CA 1
ATOM 2900 C C . GLY A 1 386 ? -9.218 -6.776 -15.946 1.00 86.81 386 GLY A C 1
ATOM 2901 O O . GLY A 1 386 ? -10.169 -6.803 -16.719 1.00 86.81 386 GLY A O 1
ATOM 2902 N N . GLY A 1 387 ? -8.639 -7.897 -15.506 1.00 83.69 387 GLY A N 1
ATOM 2903 C CA . GLY A 1 387 ? -9.027 -9.245 -15.913 1.00 83.69 387 GLY A CA 1
ATOM 2904 C C . GLY A 1 387 ? -8.300 -9.764 -17.156 1.00 83.69 387 GLY A C 1
ATOM 2905 O O . GLY A 1 387 ? -8.652 -10.834 -17.650 1.00 83.69 387 GLY A O 1
ATOM 2906 N N . LEU A 1 388 ? -7.298 -9.042 -17.676 1.00 85.38 388 LEU A N 1
ATOM 2907 C CA . LEU A 1 388 ? -6.568 -9.426 -18.888 1.00 85.38 388 LEU A CA 1
ATOM 2908 C C . LEU A 1 388 ? -5.952 -10.832 -18.791 1.00 85.38 388 LEU A C 1
ATOM 2910 O O . LEU A 1 388 ? -6.131 -11.628 -19.708 1.00 85.38 388 LEU A O 1
ATOM 2914 N N . SER A 1 389 ? -5.272 -11.165 -17.689 1.00 82.81 389 SER A N 1
ATOM 2915 C CA . SER A 1 389 ? -4.590 -12.462 -17.524 1.00 82.81 389 SER A CA 1
ATOM 2916 C C . SER A 1 389 ? -5.531 -13.656 -17.373 1.00 82.81 389 SER A C 1
ATOM 2918 O O . SER A 1 389 ? -5.114 -14.794 -17.574 1.00 82.81 389 SER A O 1
ATOM 2920 N N . VAL A 1 390 ? -6.799 -13.411 -17.037 1.00 77.00 390 VAL A N 1
ATOM 2921 C CA . VAL A 1 390 ? -7.811 -14.454 -16.805 1.00 77.00 390 VAL A CA 1
ATOM 2922 C C . VAL A 1 390 ? -8.852 -14.529 -17.925 1.00 77.00 390 VAL A C 1
ATOM 2924 O O . VAL A 1 390 ? -9.744 -15.380 -17.889 1.00 77.00 390 VAL A O 1
ATOM 2927 N N . LYS A 1 391 ? -8.738 -13.674 -18.950 1.00 71.31 391 LYS A N 1
ATOM 2928 C CA . LYS A 1 391 ? -9.581 -13.707 -20.150 1.00 71.31 391 LYS A CA 1
ATOM 2929 C C . LYS A 1 391 ? -9.140 -14.859 -21.060 1.00 71.31 391 LYS A C 1
ATOM 2931 O O . LYS A 1 391 ? -8.329 -14.679 -21.959 1.00 71.31 391 LYS A O 1
ATOM 2936 N N . GLY A 1 392 ? -9.681 -16.050 -20.807 1.00 62.38 392 GLY A N 1
ATOM 2937 C CA . GLY A 1 392 ? -9.453 -17.243 -21.629 1.00 62.38 392 GLY A CA 1
ATOM 2938 C C . GLY A 1 392 ? -10.295 -17.253 -22.911 1.00 62.38 392 GLY A C 1
ATOM 2939 O O . GLY A 1 392 ? -9.886 -16.741 -23.947 1.00 62.38 392 GLY A O 1
ATOM 2940 N N . PHE A 1 393 ? -11.489 -17.847 -22.846 1.00 51.69 393 PHE A N 1
ATOM 2941 C CA . PHE A 1 393 ? -12.412 -18.002 -23.976 1.00 51.69 393 PHE A CA 1
ATOM 2942 C C . PHE A 1 393 ? -13.747 -17.307 -23.682 1.00 51.69 393 PHE A C 1
ATOM 2944 O O . PHE A 1 393 ? -14.349 -17.527 -22.633 1.00 51.69 393 PHE A O 1
ATOM 2951 N N . SER A 1 394 ? -14.212 -16.478 -24.619 1.00 52.69 394 SER A N 1
ATOM 2952 C CA . SER A 1 394 ? -15.497 -15.774 -24.557 1.00 52.69 394 SER A CA 1
ATOM 2953 C C . SER A 1 394 ? -16.369 -16.234 -25.722 1.00 52.69 394 SER A C 1
ATOM 2955 O O . SER A 1 394 ? -16.186 -15.777 -26.848 1.00 52.69 394 SER A O 1
ATOM 2957 N N . TYR A 1 395 ? -17.321 -17.126 -25.454 1.00 47.00 395 TYR A N 1
ATOM 2958 C CA . TYR A 1 395 ? -18.386 -17.466 -26.396 1.00 47.00 395 TYR A CA 1
ATOM 2959 C C . TYR A 1 395 ? -19.561 -16.514 -26.178 1.00 47.00 395 TYR A C 1
ATOM 2961 O O . TYR A 1 395 ? -20.178 -16.538 -25.114 1.00 47.00 395 TYR A O 1
ATOM 2969 N N . GLN A 1 396 ? -19.866 -15.684 -27.175 1.00 55.88 396 GLN A N 1
ATOM 2970 C CA . GLN A 1 396 ? -21.122 -14.939 -27.227 1.00 55.88 396 GLN A CA 1
ATOM 2971 C C . GLN A 1 396 ? -22.053 -15.623 -28.233 1.00 55.88 396 GLN A C 1
ATOM 2973 O O . GLN A 1 396 ? -21.927 -15.385 -29.435 1.00 55.88 396 GLN A O 1
ATOM 2978 N N . PRO A 1 397 ? -22.965 -16.507 -27.785 1.00 49.44 397 PRO A N 1
ATOM 2979 C CA . PRO A 1 397 ? -24.022 -16.988 -28.651 1.00 49.44 397 PRO A CA 1
ATOM 2980 C C . PRO A 1 397 ? -24.985 -15.823 -28.872 1.00 49.44 397 PRO A C 1
ATOM 2982 O O . PRO A 1 397 ? -25.769 -15.502 -27.983 1.00 49.44 397 PRO A O 1
ATOM 2985 N N . HIS A 1 398 ? -24.903 -15.226 -30.062 1.00 52.41 398 HIS A N 1
ATOM 2986 C CA . HIS A 1 398 ? -25.743 -14.127 -30.554 1.00 52.41 398 HIS A CA 1
ATOM 2987 C C . HIS A 1 398 ? -25.383 -12.747 -29.974 1.00 52.41 398 HIS A C 1
ATOM 2989 O O . HIS A 1 398 ? -25.964 -12.304 -28.985 1.00 52.41 398 HIS A O 1
ATOM 2995 N N . ALA A 1 399 ? -24.435 -12.069 -30.627 1.00 42.66 399 ALA A N 1
ATOM 2996 C CA . ALA A 1 399 ? -24.317 -10.611 -30.606 1.00 42.66 399 ALA A CA 1
ATOM 2997 C C . ALA A 1 399 ? -24.902 -10.044 -31.904 1.00 42.66 399 ALA A C 1
ATOM 2999 O O . ALA A 1 399 ? -24.670 -10.686 -32.959 1.00 42.66 399 ALA A O 1
#

Radius of gyration: 25.52 Å; Cα contacts (8 Å, |Δi|>4): 681; chains: 1; bounding box: 67×51×67 Å